Protein AF-0000000080868090 (afdb_homodimer)

Nearest PDB structures (foldseek):
  7szp-assembly1_B  TM=7.993E-01  e=6.513E-24  Klebsiella pneumoniae
  3p1t-assembly1_A  TM=8.875E-01  e=2.724E-22  Burkholderia pseudomallei
  3hdo-assembly1_B  TM=7.930E-01  e=1.456E-23  Geobacter metallireducens GS-15
  8y54-assembly1_B  TM=8.090E-01  e=2.506E-17  Lactobacillus delbrueckii subsp. lactis DSM 20072
  3b1c-assembly2_D  TM=6.853E-01  e=2.977E-17  Streptococcus anginosus

Foldseek 3Di:
DADWDPVLPDDADADPDQDQVVVCVVVVHHDPDDDDPPWPPVPPCPVVCVVPNDVLVVQVIGQARLQLQLLLVLCCVVQVADSLQKGKFQAQLQVLLLLCNTRPAAAFEEEEAFLWPCSNVVSCVVRNYHYDHDYWDDDQQDTHRDLVRQLVCCVVRVHQEYEDEACTPPAQDHDDLVSVVVSVVSHDLNYAYEYEDQFLVLAPPSNDPSVRDADPRYKYKYGCVFLLVPVVQRMIMIGHDSVSVVSSNNVDPSRRHGSSSSVVSSVSSVCCVVSVVSSVLLVVLQVVLQVVLVVLVWRWHDHSGQKIKTQAPDLVLLVVLQVVLVVVVHHWDARPRPSRSRMTMGGSDPQSVPPPSSVSVSVSSNVD/DADWDPVLPDDADADPDQDQVVVCVVVVHHDPDDDDPPWPPVPPCPVVCVVPNDVLVVQVTGQARLQLQLLLVLCCVVQVADSLQKGKFQAQLQVLLLLCNTFPAAAFEEEEAFLWPCSNVVSCVVRNHHYDHDYFDDDQQDTHRDLVRQQVCCVVRVHQEYEDEACTPPAQDHDDLVSVVVSVVSHDPNHAYEYEDQFLVLAPPSNDPSVRDADPRYKYKYGCVFLLVPVVQRMIMIGHDSVSVVSSNNVDPSRRHGSSSSVVSSVSSVCCVVSVVSSVLLVVLQVVLQVVLVVLVWRWHDHSGQKIKTQAPDLVLLVVLQVVLVVVVHHWDARPRPSRSRMTMGGSDPQSVPPPSSVSVSVSSNVD

Structure (mmCIF, N/CA/C/O backbone):
data_AF-0000000080868090-model_v1
#
loop_
_entity.id
_entity.type
_entity.pdbx_description
1 polymer 'Aminotransferase class I/II-fold pyridoxal phosphate-dependent enzyme'
#
loop_
_atom_site.group_PDB
_atom_site.id
_atom_site.type_symbol
_atom_site.label_atom_id
_atom_site.label_alt_id
_atom_site.label_comp_id
_atom_site.label_asym_id
_atom_site.label_entity_id
_atom_site.label_seq_id
_atom_site.pdbx_PDB_ins_code
_atom_site.Cartn_x
_atom_site.Cartn_y
_atom_site.Cartn_z
_atom_site.occupancy
_atom_site.B_iso_or_equiv
_atom_site.auth_seq_id
_atom_site.auth_comp_id
_atom_site.auth_asym_id
_atom_site.auth_atom_id
_atom_site.pdbx_PDB_model_num
ATOM 1 N N . MET A 1 1 ? -14.234 -3.064 26.297 1 61.94 1 MET A N 1
ATOM 2 C CA . MET A 1 1 ? -13.258 -3.568 25.344 1 61.94 1 MET A CA 1
ATOM 3 C C . MET A 1 1 ? -13.719 -3.32 23.906 1 61.94 1 MET A C 1
ATOM 5 O O . MET A 1 1 ? -14.914 -3.371 23.625 1 61.94 1 MET A O 1
ATOM 9 N N . PRO A 1 2 ? -12.711 -2.727 23.047 1 68.94 2 PRO A N 1
ATOM 10 C CA . PRO A 1 2 ? -13.148 -2.461 21.688 1 68.94 2 PRO A CA 1
ATOM 11 C C . PRO A 1 2 ? -13.789 -3.68 21.016 1 68.94 2 PRO A C 1
ATOM 13 O O . PRO A 1 2 ? -13.398 -4.816 21.297 1 68.94 2 PRO A O 1
ATOM 16 N N . ARG A 1 3 ? -14.906 -3.443 20.484 1 84.69 3 ARG A N 1
ATOM 17 C CA . ARG A 1 3 ? -15.578 -4.488 19.719 1 84.69 3 ARG A CA 1
ATOM 18 C C . ARG A 1 3 ? -15.055 -4.543 18.297 1 84.69 3 ARG A C 1
ATOM 20 O O . ARG A 1 3 ? -14.867 -3.506 17.656 1 84.69 3 ARG A O 1
ATOM 27 N N . PHE A 1 4 ? -14.422 -5.523 17.812 1 94.44 4 PHE A N 1
ATOM 28 C CA . PHE A 1 4 ? -14.031 -5.785 16.422 1 94.44 4 PHE A CA 1
ATOM 29 C C . PHE A 1 4 ? -15.195 -6.379 15.633 1 94.44 4 PHE A C 1
ATOM 31 O O . PHE A 1 4 ? -16.125 -6.941 16.219 1 94.44 4 PHE A O 1
ATOM 38 N N . PRO A 1 5 ? -15.258 -6.172 14.273 1 92.62 5 PRO A N 1
ATOM 39 C CA . PRO A 1 5 ? -16.234 -6.887 13.461 1 92.62 5 PRO A CA 1
ATOM 40 C C . PRO A 1 5 ? -16.25 -8.391 13.734 1 92.62 5 PRO A C 1
ATOM 42 O O . PRO A 1 5 ? -15.195 -8.992 13.945 1 92.62 5 PRO A O 1
ATOM 45 N N . ASP A 1 6 ? -17.422 -8.984 13.586 1 90.19 6 ASP A N 1
ATOM 46 C CA . ASP A 1 6 ? -17.609 -10.383 13.945 1 90.19 6 ASP A CA 1
ATOM 47 C C . ASP A 1 6 ? -16.766 -11.297 13.07 1 90.19 6 ASP A C 1
ATOM 49 O O . ASP A 1 6 ? -16.219 -12.297 13.555 1 90.19 6 ASP A O 1
ATOM 53 N N . HIS A 1 7 ? -16.641 -10.953 11.805 1 90.19 7 HIS A N 1
ATOM 54 C CA . HIS A 1 7 ? -15.961 -11.844 10.875 1 90.19 7 HIS A CA 1
ATOM 55 C C . HIS A 1 7 ? -14.461 -11.898 11.156 1 90.19 7 HIS A C 1
ATOM 57 O O . HIS A 1 7 ? -13.758 -12.766 10.633 1 90.19 7 HIS A O 1
ATOM 63 N N . LEU A 1 8 ? -14 -11.031 12.008 1 93.75 8 LEU A N 1
ATOM 64 C CA . LEU A 1 8 ? -12.578 -11.023 12.344 1 93.75 8 LEU A CA 1
ATOM 65 C C . LEU A 1 8 ? -12.32 -11.75 13.656 1 93.75 8 LEU A C 1
ATOM 67 O O . LEU A 1 8 ? -11.172 -11.961 14.047 1 93.75 8 LEU A O 1
ATOM 71 N N . THR A 1 9 ? -13.609 -12.047 14.188 1 88.25 9 THR A N 1
ATOM 72 C CA . THR A 1 9 ? -13.492 -12.68 15.492 1 88.25 9 THR A CA 1
ATOM 73 C C . THR A 1 9 ? -13.359 -14.195 15.344 1 88.25 9 THR A C 1
ATOM 75 O O . THR A 1 9 ? -13.945 -14.789 14.438 1 88.25 9 THR A O 1
ATOM 78 N N . GLY A 1 10 ? -12.18 -14.867 15.414 1 83.81 10 GLY A N 1
ATOM 79 C CA . GLY A 1 10 ? -11.898 -16.281 15.266 1 83.81 10 GLY A CA 1
ATOM 80 C C . GLY A 1 10 ? -10.477 -16.562 14.828 1 83.81 10 GLY A C 1
ATOM 81 O O . GLY A 1 10 ? -9.602 -15.711 14.938 1 83.81 10 GLY A O 1
ATOM 82 N N . ASP A 1 11 ? -10.297 -17.703 14.281 1 82.88 11 ASP A N 1
ATOM 83 C CA . ASP A 1 11 ? -8.938 -18.172 14 1 82.88 11 ASP A CA 1
ATOM 84 C C . ASP A 1 11 ? -8.383 -17.5 12.742 1 82.88 11 ASP A C 1
ATOM 86 O O . ASP A 1 11 ? -7.168 -17.344 12.602 1 82.88 11 ASP A O 1
ATOM 90 N N . GLY A 1 12 ? -9.172 -17.125 11.867 1 82.19 12 GLY A N 1
ATOM 91 C CA . GLY A 1 12 ? -8.734 -16.469 10.648 1 82.19 12 GLY A CA 1
ATOM 92 C C . GLY A 1 12 ? -9.43 -15.148 10.398 1 82.19 12 GLY A C 1
ATOM 93 O O . GLY A 1 12 ? -10.18 -14.672 11.258 1 82.19 12 GLY A O 1
ATOM 94 N N . PRO A 1 13 ? -9.047 -14.617 9.305 1 90.19 13 PRO A N 1
ATOM 95 C CA . PRO A 1 13 ? -8.094 -15.109 8.312 1 90.19 13 PRO A CA 1
ATOM 96 C C . PRO A 1 13 ? -6.641 -14.914 8.742 1 90.19 13 PRO A C 1
ATOM 98 O O . PRO A 1 13 ? -6.348 -14.055 9.57 1 90.19 13 PRO A O 1
ATOM 101 N N . THR A 1 14 ? -5.762 -15.711 8.258 1 87.69 14 THR A N 1
ATOM 102 C CA . THR A 1 14 ? -4.332 -15.648 8.531 1 87.69 14 THR A CA 1
ATOM 103 C C . THR A 1 14 ? -3.545 -15.344 7.262 1 87.69 14 THR A C 1
ATOM 105 O O . THR A 1 14 ? -3.896 -15.82 6.18 1 87.69 14 THR A O 1
ATOM 108 N N . ASN A 1 15 ? -2.508 -14.609 7.445 1 85.69 15 ASN A N 1
ATOM 109 C CA . ASN A 1 15 ? -1.594 -14.352 6.336 1 85.69 15 ASN A CA 1
ATOM 110 C C . ASN A 1 15 ? -1.067 -15.656 5.734 1 85.69 15 ASN A C 1
ATOM 112 O O . ASN A 1 15 ? -0.355 -16.406 6.402 1 85.69 15 ASN A O 1
ATOM 116 N N . PRO A 1 16 ? -1.326 -15.867 4.469 1 85.19 16 PRO A N 1
ATOM 117 C CA . PRO A 1 16 ? -0.907 -17.141 3.867 1 85.19 16 PRO A CA 1
ATOM 118 C C . PRO A 1 16 ? 0.575 -17.156 3.5 1 85.19 16 PRO A C 1
ATOM 120 O O . PRO A 1 16 ? 1.132 -18.219 3.217 1 85.19 16 PRO A O 1
ATOM 123 N N . PHE A 1 17 ? 1.221 -15.953 3.459 1 83.38 17 PHE A N 1
ATOM 124 C CA . PHE A 1 17 ? 2.625 -15.844 3.08 1 83.38 17 PHE A CA 1
ATOM 125 C C . PHE A 1 17 ? 3.391 -14.984 4.082 1 83.38 17 PHE A C 1
ATOM 127 O O . PHE A 1 17 ? 3.703 -13.828 3.803 1 83.38 17 PHE A O 1
ATOM 134 N N . PRO A 1 18 ? 3.744 -15.531 5.156 1 79.5 18 PRO A N 1
ATOM 135 C CA . PRO A 1 18 ? 4.504 -14.727 6.113 1 79.5 18 PRO A CA 1
ATOM 136 C C . PRO A 1 18 ? 5.867 -14.297 5.574 1 79.5 18 PRO A C 1
ATOM 138 O O . PRO A 1 18 ? 6.434 -13.305 6.039 1 79.5 18 PRO A O 1
ATOM 141 N N . GLY A 1 19 ? 6.363 -15.086 4.641 1 84.5 19 GLY A N 1
ATOM 142 C CA . GLY A 1 19 ? 7.59 -14.688 3.971 1 84.5 19 GLY A CA 1
ATOM 143 C C . GLY A 1 19 ? 8.82 -15.406 4.492 1 84.5 19 GLY A C 1
ATOM 144 O O . GLY A 1 19 ? 8.789 -15.984 5.586 1 84.5 19 GLY A O 1
ATOM 145 N N . ILE A 1 20 ? 9.875 -15.336 3.756 1 88.69 20 ILE A N 1
ATOM 146 C CA . ILE A 1 20 ? 11.094 -16.094 3.992 1 88.69 20 ILE A CA 1
ATOM 147 C C . ILE A 1 20 ? 11.789 -15.586 5.254 1 88.69 20 ILE A C 1
ATOM 149 O O . ILE A 1 20 ? 12.359 -16.375 6.016 1 88.69 20 ILE A O 1
ATOM 153 N N . ARG A 1 21 ? 11.711 -14.289 5.426 1 89.75 21 ARG A N 1
ATOM 154 C CA . ARG A 1 21 ? 12.383 -13.727 6.594 1 89.75 21 ARG A CA 1
ATOM 155 C C . ARG A 1 21 ? 11.742 -14.227 7.887 1 89.75 21 ARG A C 1
ATOM 157 O O . ARG A 1 21 ? 12.445 -14.516 8.859 1 89.75 21 ARG A O 1
ATOM 164 N N . VAL A 1 22 ? 10.492 -14.297 7.887 1 90.31 22 VAL A N 1
ATOM 165 C CA . VAL A 1 22 ? 9.773 -14.812 9.047 1 90.31 22 VAL A CA 1
ATOM 166 C C . VAL A 1 22 ? 10.117 -16.281 9.258 1 90.31 22 VAL A C 1
ATOM 168 O O . VAL A 1 22 ? 10.344 -16.719 10.391 1 90.31 22 VAL A O 1
ATOM 171 N N . LEU A 1 23 ? 10.188 -17.031 8.195 1 91.56 23 LEU A N 1
ATOM 172 C CA . LEU A 1 23 ? 10.531 -18.453 8.266 1 91.56 23 LEU A CA 1
ATOM 173 C C . LEU A 1 23 ? 11.953 -18.641 8.781 1 91.56 23 LEU A C 1
ATOM 175 O O . LEU A 1 23 ? 12.203 -19.5 9.633 1 91.56 23 LEU A O 1
ATOM 179 N N . GLU A 1 24 ? 12.852 -17.828 8.312 1 94.75 24 GLU A N 1
ATOM 180 C CA . GLU A 1 24 ? 14.242 -17.906 8.758 1 94.75 24 GLU A CA 1
ATOM 181 C C . GLU A 1 24 ? 14.352 -17.625 10.258 1 94.75 24 GLU A C 1
ATOM 183 O O . GLU A 1 24 ? 15.109 -18.297 10.961 1 94.75 24 GLU A O 1
ATOM 188 N N . ARG A 1 25 ? 13.617 -16.656 10.711 1 93 25 ARG A N 1
ATOM 189 C CA . ARG A 1 25 ? 13.617 -16.359 12.141 1 93 25 ARG A CA 1
ATOM 190 C C . ARG A 1 25 ? 13.086 -17.547 12.945 1 93 25 ARG A C 1
ATOM 192 O O . ARG A 1 25 ? 13.648 -17.891 13.984 1 93 25 ARG A O 1
ATOM 199 N N . ARG A 1 26 ? 12.047 -18.141 12.484 1 91.94 26 ARG A N 1
ATOM 200 C CA . ARG A 1 26 ? 11.445 -19.281 13.164 1 91.94 26 ARG A CA 1
ATOM 201 C C . ARG A 1 26 ? 12.422 -20.453 13.203 1 91.94 26 ARG A C 1
ATOM 203 O O . ARG A 1 26 ? 12.508 -21.156 14.211 1 91.94 26 ARG A O 1
ATOM 210 N N . LEU A 1 27 ? 13.195 -20.625 12.156 1 94.25 27 LEU A N 1
ATOM 211 C CA . LEU A 1 27 ? 14.125 -21.734 12.047 1 94.25 27 LEU A CA 1
ATOM 212 C C . LEU A 1 27 ? 15.453 -21.422 12.734 1 94.25 27 LEU A C 1
ATOM 214 O O . LEU A 1 27 ? 16.219 -22.328 13.047 1 94.25 27 LEU A O 1
ATOM 218 N N . GLY A 1 28 ? 15.68 -20.125 12.914 1 94.31 28 GLY A N 1
ATOM 219 C CA . GLY A 1 28 ? 16.922 -19.703 13.531 1 94.31 28 GLY A CA 1
ATOM 220 C C . GLY A 1 28 ? 18.109 -19.797 12.602 1 94.31 28 GLY A C 1
ATOM 221 O O . GLY A 1 28 ? 19.25 -19.953 13.055 1 94.31 28 GLY A O 1
ATOM 222 N N . ARG A 1 29 ? 17.766 -19.844 11.258 1 94.62 29 ARG A N 1
ATOM 223 C CA . ARG A 1 29 ? 18.844 -19.922 10.273 1 94.62 29 ARG A CA 1
ATOM 224 C C . ARG A 1 29 ? 18.406 -19.375 8.922 1 94.62 29 ARG A C 1
ATOM 226 O O . ARG A 1 29 ? 17.203 -19.344 8.625 1 94.62 29 ARG A O 1
ATOM 233 N N . GLU A 1 30 ? 19.375 -19.016 8.164 1 93.69 30 GLU A N 1
ATOM 234 C CA . GLU A 1 30 ? 19.109 -18.547 6.801 1 93.69 30 GLU A CA 1
ATOM 235 C C . GLU A 1 30 ? 18.75 -19.719 5.883 1 93.69 30 GLU A C 1
ATOM 237 O O . GLU A 1 30 ? 19.125 -20.859 6.152 1 93.69 30 GLU A O 1
ATOM 242 N N . ILE A 1 31 ? 18.031 -19.438 4.898 1 94.75 31 ILE A N 1
ATOM 243 C CA . ILE A 1 31 ? 17.703 -20.375 3.842 1 94.75 31 ILE A CA 1
ATOM 244 C C . ILE A 1 31 ? 18.422 -19.984 2.553 1 94.75 31 ILE A C 1
ATOM 246 O O . ILE A 1 31 ? 17.969 -19.094 1.828 1 94.75 31 ILE A O 1
ATOM 250 N N . PRO A 1 32 ? 19.453 -20.609 2.264 1 95 32 PRO A N 1
ATOM 251 C CA . PRO A 1 32 ? 20.328 -20.156 1.179 1 95 32 PRO A CA 1
ATOM 252 C C . PRO A 1 32 ? 19.719 -20.375 -0.203 1 95 32 PRO A C 1
ATOM 254 O O . PRO A 1 32 ? 20.031 -19.656 -1.146 1 95 32 PRO A O 1
ATOM 257 N N . HIS A 1 33 ? 18.906 -21.453 -0.376 1 96.5 33 HIS A N 1
ATOM 258 C CA . HIS A 1 33 ? 18.359 -21.781 -1.684 1 96.5 33 HIS A CA 1
ATOM 259 C C . HIS A 1 33 ? 16.844 -21.547 -1.717 1 96.5 33 HIS A C 1
ATOM 261 O O . HIS A 1 33 ? 16.078 -22.328 -1.176 1 96.5 33 HIS A O 1
ATOM 267 N N . ARG A 1 34 ? 16.453 -20.469 -2.4 1 94.94 34 ARG A N 1
ATOM 268 C CA . ARG A 1 34 ? 15.07 -20.016 -2.512 1 94.94 34 ARG A CA 1
ATOM 269 C C . ARG A 1 34 ? 14.438 -20.516 -3.801 1 94.94 34 ARG A C 1
ATOM 271 O O . ARG A 1 34 ? 14.492 -19.844 -4.832 1 94.94 34 ARG A O 1
ATOM 278 N N . LEU A 1 35 ? 13.711 -21.531 -3.717 1 97.25 35 LEU A N 1
ATOM 279 C CA . LEU A 1 35 ? 13.211 -22.219 -4.91 1 97.25 35 LEU A CA 1
ATOM 280 C C . LEU A 1 35 ? 11.695 -22.312 -4.891 1 97.25 35 LEU A C 1
ATOM 282 O O . LEU A 1 35 ? 11.109 -23.141 -5.598 1 97.25 35 LEU A O 1
ATOM 286 N N . GLY A 1 36 ? 11.062 -21.469 -4.016 1 95.5 36 GLY A N 1
ATOM 287 C CA . GLY A 1 36 ? 9.641 -21.719 -3.838 1 95.5 36 GLY A CA 1
ATOM 288 C C . GLY A 1 36 ? 8.789 -20.484 -3.955 1 95.5 36 GLY A C 1
ATOM 289 O O . GLY A 1 36 ? 7.559 -20.562 -3.967 1 95.5 36 GLY A O 1
ATOM 290 N N . SER A 1 37 ? 9.312 -19.219 -4.098 1 93.12 37 SER A N 1
ATOM 291 C CA . SER A 1 37 ? 8.539 -17.984 -4.004 1 93.12 37 SER A CA 1
ATOM 292 C C . SER A 1 37 ? 8.273 -17.391 -5.387 1 93.12 37 SER A C 1
ATOM 294 O O . SER A 1 37 ? 7.695 -16.312 -5.504 1 93.12 37 SER A O 1
ATOM 296 N N . ASN A 1 38 ? 8.711 -18.031 -6.414 1 96.44 38 ASN A N 1
ATOM 297 C CA . ASN A 1 38 ? 8.445 -17.656 -7.801 1 96.44 38 ASN A CA 1
ATOM 298 C C . ASN A 1 38 ? 8.969 -16.25 -8.109 1 96.44 38 ASN A C 1
ATOM 300 O O . ASN A 1 38 ? 8.359 -15.516 -8.883 1 96.44 38 ASN A O 1
ATOM 304 N N . GLU A 1 39 ? 10.047 -15.805 -7.465 1 96.19 39 GLU A N 1
ATOM 305 C CA . GLU A 1 39 ? 10.695 -14.531 -7.738 1 96.19 39 GLU A CA 1
ATOM 306 C C . GLU A 1 39 ? 11.625 -14.633 -8.945 1 96.19 39 GLU A C 1
ATOM 308 O O . GLU A 1 39 ? 12.156 -15.711 -9.234 1 96.19 39 GLU A O 1
ATOM 313 N N . GLY A 1 40 ? 11.742 -13.508 -9.672 1 95.69 40 GLY A N 1
ATOM 314 C CA . GLY A 1 40 ? 12.68 -13.453 -10.789 1 95.69 40 GLY A CA 1
ATOM 315 C C . GLY A 1 40 ? 14.109 -13.219 -10.352 1 95.69 40 GLY A C 1
ATOM 316 O O . GLY A 1 40 ? 14.742 -12.242 -10.758 1 95.69 40 GLY A O 1
ATOM 317 N N . LEU A 1 41 ? 14.672 -14.156 -9.656 1 95.06 41 LEU A N 1
ATOM 318 C CA . LEU A 1 41 ? 15.969 -13.992 -9.008 1 95.06 41 LEU A CA 1
ATOM 319 C C . LEU A 1 41 ? 17.078 -13.883 -10.039 1 95.06 41 LEU A C 1
ATOM 321 O O . LEU A 1 41 ? 18.156 -13.359 -9.75 1 95.06 41 LEU A O 1
ATOM 325 N N . ASP A 1 42 ? 16.797 -14.336 -11.25 1 96.75 42 ASP A N 1
ATOM 326 C CA . ASP A 1 42 ? 17.812 -14.375 -12.289 1 96.75 42 ASP A CA 1
ATOM 327 C C . ASP A 1 42 ? 17.625 -13.227 -13.281 1 96.75 42 ASP A C 1
ATOM 329 O O . ASP A 1 42 ? 18.281 -13.195 -14.328 1 96.75 42 ASP A O 1
ATOM 333 N N . MET A 1 43 ? 16.656 -12.359 -13.062 1 96.94 43 MET A N 1
ATOM 334 C CA . MET A 1 43 ? 16.531 -11.156 -13.883 1 96.94 43 MET A CA 1
ATOM 335 C C . MET A 1 43 ? 17.812 -10.336 -13.844 1 96.94 43 MET A C 1
ATOM 337 O O . MET A 1 43 ? 18.344 -10.055 -12.773 1 96.94 43 MET A O 1
ATOM 341 N N . PRO A 1 44 ? 18.344 -9.914 -15.016 1 95.75 44 PRO A N 1
ATOM 342 C CA . PRO A 1 44 ? 19.656 -9.273 -15.023 1 95.75 44 PRO A CA 1
ATOM 343 C C . PRO A 1 44 ? 19.641 -7.887 -14.391 1 95.75 44 PRO A C 1
ATOM 345 O O . PRO A 1 44 ? 20.609 -7.504 -13.719 1 95.75 44 PRO A O 1
ATOM 348 N N . HIS A 1 45 ? 18.703 -7.074 -14.578 1 97.31 45 HIS A N 1
ATOM 349 C CA . HIS A 1 45 ? 18.531 -5.695 -14.148 1 97.31 45 HIS A CA 1
ATOM 350 C C . HIS A 1 45 ? 19.766 -4.863 -14.43 1 97.31 45 HIS A C 1
ATOM 352 O O . HIS A 1 45 ? 20.25 -4.133 -13.555 1 97.31 45 HIS A O 1
ATOM 358 N N . ARG A 1 46 ? 20.375 -5.059 -15.664 1 97.94 46 ARG A N 1
ATOM 359 C CA . ARG A 1 46 ? 21.516 -4.258 -16.062 1 97.94 46 ARG A CA 1
ATOM 360 C C . ARG A 1 46 ? 21.172 -2.775 -16.109 1 97.94 46 ARG A C 1
ATOM 362 O O . ARG A 1 46 ? 21.906 -1.936 -15.602 1 97.94 46 ARG A O 1
ATOM 369 N N . ALA A 1 47 ? 19.984 -2.434 -16.703 1 97.88 47 ALA A N 1
ATOM 370 C CA . ALA A 1 47 ? 19.547 -1.044 -16.828 1 97.88 47 ALA A CA 1
ATOM 371 C C . ALA A 1 47 ? 19.281 -0.43 -15.453 1 97.88 47 ALA A C 1
ATOM 373 O O . ALA A 1 47 ? 19.625 0.73 -15.211 1 97.88 47 ALA A O 1
ATOM 374 N N . LEU A 1 48 ? 18.688 -1.191 -14.578 1 97.19 48 LEU A N 1
ATOM 375 C CA . LEU A 1 48 ? 18.391 -0.708 -13.234 1 97.19 48 LEU A CA 1
ATOM 376 C C . LEU A 1 48 ? 19.672 -0.444 -12.461 1 97.19 48 LEU A C 1
ATOM 378 O O . LEU A 1 48 ? 19.797 0.56 -11.758 1 97.19 48 LEU A O 1
ATOM 382 N N . ARG A 1 49 ? 20.656 -1.376 -12.586 1 97.75 49 ARG A N 1
ATOM 383 C CA . ARG A 1 49 ? 21.953 -1.229 -11.93 1 97.75 49 ARG A CA 1
ATOM 384 C C . ARG A 1 49 ? 22.688 -0.007 -12.453 1 97.75 49 ARG A C 1
ATOM 386 O O . ARG A 1 49 ? 23.312 0.728 -11.68 1 97.75 49 ARG A O 1
ATOM 393 N N . GLU A 1 50 ? 22.641 0.141 -13.727 1 97.94 50 GLU A N 1
ATOM 394 C CA . GLU A 1 50 ? 23.312 1.287 -14.336 1 97.94 50 GLU A CA 1
ATOM 395 C C . GLU A 1 50 ? 22.734 2.602 -13.836 1 97.94 50 GLU A C 1
ATOM 397 O O . GLU A 1 50 ? 23.469 3.555 -13.57 1 97.94 50 GLU A O 1
ATOM 402 N N . HIS A 1 51 ? 21.453 2.627 -13.672 1 97.25 51 HIS A N 1
ATOM 403 C CA . HIS A 1 51 ? 20.766 3.865 -13.32 1 97.25 51 HIS A CA 1
ATOM 404 C C . HIS A 1 51 ? 20.844 4.133 -11.82 1 97.25 51 HIS A C 1
ATOM 406 O O . HIS A 1 51 ? 21.094 5.27 -11.406 1 97.25 51 HIS A O 1
ATOM 412 N N . PHE A 1 52 ? 20.641 3.092 -10.883 1 97.25 52 PHE A N 1
ATOM 413 C CA . PHE A 1 52 ? 20.438 3.328 -9.453 1 97.25 52 PHE A CA 1
ATOM 414 C C . PHE A 1 52 ? 21.578 2.752 -8.633 1 97.25 52 PHE A C 1
ATOM 416 O O . PHE A 1 52 ? 21.734 3.09 -7.461 1 97.25 52 PHE A O 1
ATOM 423 N N . GLY A 1 53 ? 22.344 1.857 -9.195 1 96.94 53 GLY A N 1
ATOM 424 C CA . GLY A 1 53 ? 23.438 1.233 -8.469 1 96.94 53 GLY A CA 1
ATOM 425 C C . GLY A 1 53 ? 23.062 -0.101 -7.855 1 96.94 53 GLY A C 1
ATOM 426 O O . GLY A 1 53 ? 21.891 -0.418 -7.719 1 96.94 53 GLY A O 1
ATOM 427 N N . ASP A 1 54 ? 24.094 -0.888 -7.457 1 96.88 54 ASP A N 1
ATOM 428 C CA . ASP A 1 54 ? 23.922 -2.254 -6.969 1 96.88 54 ASP A CA 1
ATOM 429 C C . ASP A 1 54 ? 23.234 -2.273 -5.609 1 96.88 54 ASP A C 1
ATOM 431 O O . ASP A 1 54 ? 22.438 -3.178 -5.324 1 96.88 54 ASP A O 1
ATOM 435 N N . ALA A 1 55 ? 23.531 -1.321 -4.816 1 96.56 55 ALA A N 1
ATOM 436 C CA . ALA A 1 55 ? 22.984 -1.299 -3.461 1 96.56 55 ALA A CA 1
ATOM 437 C C . ALA A 1 55 ? 21.453 -1.232 -3.482 1 96.56 55 ALA A C 1
ATOM 439 O O . ALA A 1 55 ? 20.797 -1.858 -2.656 1 96.56 55 ALA A O 1
ATOM 440 N N . MET A 1 56 ? 21 -0.465 -4.41 1 96.25 56 MET A N 1
ATOM 441 C CA . MET A 1 56 ? 19.547 -0.35 -4.551 1 96.25 56 MET A CA 1
ATOM 442 C C . MET A 1 56 ? 18.969 -1.611 -5.172 1 96.25 56 MET A C 1
ATOM 444 O O . MET A 1 56 ? 17.953 -2.135 -4.691 1 96.25 56 MET A O 1
ATOM 448 N N . VAL A 1 57 ? 19.562 -2.156 -6.18 1 96.44 57 VAL A N 1
ATOM 449 C CA . VAL A 1 57 ? 19.016 -3.223 -7.012 1 96.44 57 VAL A CA 1
ATOM 450 C C . VAL A 1 57 ? 18.938 -4.52 -6.207 1 96.44 57 VAL A C 1
ATOM 452 O O . VAL A 1 57 ? 18.062 -5.352 -6.445 1 96.44 57 VAL A O 1
ATOM 455 N N . GLU A 1 58 ? 19.781 -4.617 -5.219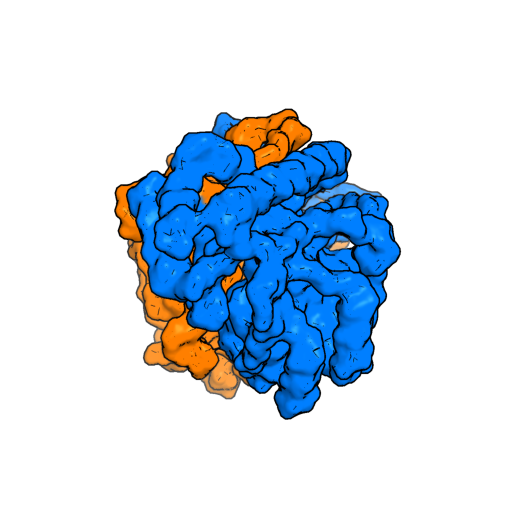 1 95.38 58 GLU A N 1
ATOM 456 C CA . GLU A 1 58 ? 19.766 -5.805 -4.371 1 95.38 58 GLU A CA 1
ATOM 457 C C . GLU A 1 58 ? 18.391 -5.984 -3.711 1 95.38 58 GLU A C 1
ATOM 459 O O . GLU A 1 58 ? 18 -7.105 -3.373 1 95.38 58 GLU A O 1
ATOM 464 N N . HIS A 1 59 ? 17.641 -4.969 -3.617 1 95.25 59 HIS A N 1
ATOM 465 C CA . HIS A 1 59 ? 16.375 -5 -2.908 1 95.25 59 HIS A CA 1
ATOM 466 C C . HIS A 1 59 ? 15.195 -5.121 -3.881 1 95.25 59 HIS A C 1
ATOM 468 O O . HIS A 1 59 ? 14.039 -5.121 -3.465 1 95.25 59 HIS A O 1
ATOM 474 N N . ALA A 1 60 ? 15.469 -5.258 -5.172 1 95.81 60 ALA A N 1
ATOM 475 C CA . ALA A 1 60 ? 14.406 -5.25 -6.18 1 95.81 60 ALA A CA 1
ATOM 476 C C . ALA A 1 60 ? 13.805 -6.641 -6.344 1 95.81 60 ALA A C 1
ATOM 478 O O . ALA A 1 60 ? 12.633 -6.777 -6.719 1 95.81 60 ALA A O 1
ATOM 479 N N . TYR A 1 61 ? 14.516 -7.695 -5.977 1 95 61 TYR A N 1
ATOM 480 C CA . TYR A 1 61 ? 14.211 -9.039 -6.453 1 95 61 TYR A CA 1
ATOM 481 C C . TYR A 1 61 ? 13.203 -9.727 -5.539 1 95 61 TYR A C 1
ATOM 483 O O . TYR A 1 61 ? 12.242 -10.336 -6.012 1 95 61 TYR A O 1
ATOM 491 N N . CYS A 1 62 ? 13.414 -9.609 -4.207 1 92.69 62 CYS A N 1
ATOM 492 C CA . CYS A 1 62 ? 12.734 -10.508 -3.283 1 92.69 62 CYS A CA 1
ATOM 493 C C . CYS A 1 62 ? 11.672 -9.766 -2.484 1 92.69 62 CYS A C 1
ATOM 495 O O . CYS A 1 62 ? 11.828 -8.586 -2.174 1 92.69 62 CYS A O 1
ATOM 497 N N . TYR A 1 63 ? 10.625 -10.547 -2.193 1 90.62 63 TYR A N 1
ATOM 498 C CA . TYR A 1 63 ? 9.648 -10.008 -1.253 1 90.62 63 TYR A CA 1
ATOM 499 C C . TYR A 1 63 ? 10.305 -9.672 0.08 1 90.62 63 TYR A C 1
ATOM 501 O O . TYR A 1 63 ? 11.234 -10.352 0.515 1 90.62 63 TYR A O 1
ATOM 509 N N . GLY A 1 64 ? 9.898 -8.625 0.668 1 88.12 64 GLY A N 1
ATOM 510 C CA . GLY A 1 64 ? 10.508 -8.141 1.896 1 88.12 64 GLY A CA 1
ATOM 511 C C . GLY A 1 64 ? 9.977 -8.828 3.139 1 88.12 64 GLY A C 1
ATOM 512 O O . GLY A 1 64 ? 9.211 -9.781 3.045 1 88.12 64 GLY A O 1
ATOM 513 N N . ASP A 1 65 ? 10.484 -8.391 4.281 1 92.56 65 ASP A N 1
ATOM 514 C CA . ASP A 1 65 ? 10 -8.844 5.582 1 92.56 65 ASP A CA 1
ATOM 515 C C . ASP A 1 65 ? 8.586 -8.328 5.852 1 92.56 65 ASP A C 1
ATOM 517 O O . ASP A 1 65 ? 8.398 -7.145 6.148 1 92.56 65 ASP A O 1
ATOM 521 N N . SER A 1 66 ? 7.613 -9.227 5.785 1 90.88 66 SER A N 1
ATOM 522 C CA . SER A 1 66 ? 6.215 -8.844 5.949 1 90.88 66 SER A CA 1
ATOM 523 C C . SER A 1 66 ? 5.961 -8.266 7.336 1 90.88 66 SER A C 1
ATOM 525 O O . SER A 1 66 ? 4.945 -7.598 7.559 1 90.88 66 SER A O 1
ATOM 527 N N . GLU A 1 67 ? 6.871 -8.484 8.266 1 93.5 67 GLU A N 1
ATOM 528 C CA . GLU A 1 67 ? 6.703 -7.98 9.625 1 93.5 67 GLU A CA 1
ATOM 529 C C . GLU A 1 67 ? 7.543 -6.73 9.852 1 93.5 67 GLU A C 1
ATOM 531 O O . GLU A 1 67 ? 7.461 -6.105 10.914 1 93.5 67 GLU A O 1
ATOM 536 N N . ALA A 1 68 ? 8.352 -6.395 8.891 1 96.81 68 ALA A N 1
ATOM 537 C CA . ALA A 1 68 ? 9.195 -5.207 8.977 1 96.81 68 ALA A CA 1
ATOM 538 C C . ALA A 1 68 ? 9.945 -5.156 10.305 1 96.81 68 ALA A C 1
ATOM 540 O O . ALA A 1 68 ? 10 -4.109 10.953 1 96.81 68 ALA A O 1
ATOM 541 N N . LEU A 1 69 ? 10.492 -6.258 10.734 1 97.19 69 LEU A N 1
ATOM 542 C CA . LEU A 1 69 ? 11.109 -6.383 12.047 1 97.19 69 LEU A CA 1
ATOM 543 C C . LEU A 1 69 ? 12.242 -5.375 12.211 1 97.19 69 LEU A C 1
ATOM 545 O O . LEU A 1 69 ? 12.391 -4.766 13.273 1 97.19 69 LEU A O 1
ATOM 549 N N . GLY A 1 70 ? 13.117 -5.23 11.188 1 97.81 70 GLY A N 1
ATOM 550 C CA . GLY A 1 70 ? 14.219 -4.285 11.266 1 97.81 70 GLY A CA 1
ATOM 551 C C . GLY A 1 70 ? 13.773 -2.877 11.602 1 97.81 70 GLY A C 1
ATOM 552 O O . GLY A 1 70 ? 14.383 -2.215 12.453 1 97.81 70 GLY A O 1
ATOM 553 N N . VAL A 1 71 ? 12.742 -2.408 10.953 1 98.62 71 VAL A N 1
ATOM 554 C CA . VAL A 1 71 ? 12.211 -1.071 11.203 1 98.62 71 VAL A CA 1
ATOM 555 C C . VAL A 1 71 ? 11.578 -1.015 12.586 1 98.62 71 VAL A C 1
ATOM 557 O O . VAL A 1 71 ? 11.82 -0.076 13.352 1 98.62 71 VAL A O 1
ATOM 560 N N . ARG A 1 72 ? 10.766 -2.027 12.953 1 98.62 72 ARG A N 1
ATOM 561 C CA . ARG A 1 72 ? 10.102 -2.068 14.25 1 98.62 72 ARG A CA 1
ATOM 562 C C . ARG A 1 72 ? 11.109 -2.031 15.391 1 98.62 72 ARG A C 1
ATOM 564 O O . ARG A 1 72 ? 10.906 -1.329 16.375 1 98.62 72 ARG A O 1
ATOM 571 N N . GLN A 1 73 ? 12.188 -2.773 15.234 1 98.62 73 GLN A N 1
ATOM 572 C CA . GLN A 1 73 ? 13.203 -2.83 16.281 1 98.62 73 GLN A CA 1
ATOM 573 C C . GLN A 1 73 ? 13.852 -1.466 16.484 1 98.62 73 GLN A C 1
ATOM 575 O O . GLN A 1 73 ? 14.047 -1.034 17.625 1 98.62 73 GLN A O 1
ATOM 580 N N . ARG A 1 74 ? 14.188 -0.818 15.43 1 98.69 74 ARG A N 1
ATOM 581 C CA . ARG A 1 74 ? 14.812 0.496 15.516 1 98.69 74 ARG A CA 1
ATOM 582 C C . ARG A 1 74 ? 13.867 1.515 16.141 1 98.69 74 ARG A C 1
ATOM 584 O O . ARG A 1 74 ? 14.281 2.307 17 1 98.69 74 ARG A O 1
ATOM 591 N N . LEU A 1 75 ? 12.586 1.456 15.758 1 98.44 75 LEU A N 1
ATOM 592 C CA . LEU A 1 75 ? 11.586 2.344 16.344 1 98.44 75 LEU A CA 1
ATOM 593 C C . LEU A 1 75 ? 11.414 2.061 17.828 1 98.44 75 LEU A C 1
ATOM 595 O O . LEU A 1 75 ? 11.352 2.99 18.641 1 98.44 75 LEU A O 1
ATOM 599 N N . ALA A 1 76 ? 11.273 0.815 18.156 1 98.38 76 ALA A N 1
ATOM 600 C CA . ALA A 1 76 ? 11.117 0.41 19.547 1 98.38 76 ALA A CA 1
ATOM 601 C C . ALA A 1 76 ? 12.266 0.923 20.406 1 98.38 76 ALA A C 1
ATOM 603 O O . ALA A 1 76 ? 12.047 1.489 21.484 1 98.38 76 ALA A O 1
ATOM 604 N N . ASP A 1 77 ? 13.477 0.744 19.953 1 97.75 77 ASP A N 1
ATOM 605 C CA . ASP A 1 77 ? 14.672 1.152 20.672 1 97.75 77 ASP A CA 1
ATOM 606 C C . ASP A 1 77 ? 14.727 2.67 20.844 1 97.75 77 ASP A C 1
ATOM 608 O O . ASP A 1 77 ? 15.062 3.172 21.922 1 97.75 77 ASP A O 1
ATOM 612 N N . GLN A 1 78 ? 14.383 3.357 19.828 1 96.62 78 GLN A N 1
ATOM 613 C CA . GLN A 1 78 ? 14.516 4.809 19.812 1 96.62 78 GLN A CA 1
ATOM 614 C C . GLN A 1 78 ? 13.391 5.473 20.609 1 96.62 78 GLN A C 1
ATOM 616 O O . GLN A 1 78 ? 13.609 6.484 21.281 1 96.62 78 GLN A O 1
ATOM 621 N N . GLN A 1 79 ? 12.18 4.895 20.531 1 95.88 79 GLN A N 1
ATOM 622 C CA . GLN A 1 79 ? 11.008 5.59 21.078 1 95.88 79 GLN A CA 1
ATOM 623 C C . GLN A 1 79 ? 10.578 4.984 22.406 1 95.88 79 GLN A C 1
ATOM 625 O O . GLN A 1 79 ? 9.758 5.566 23.125 1 95.88 79 GLN A O 1
ATOM 630 N N . GLY A 1 80 ? 11.102 3.865 22.75 1 96.62 80 GLY A N 1
ATOM 631 C CA . GLY A 1 80 ? 10.734 3.209 23.984 1 96.62 80 GLY A CA 1
ATOM 632 C C . GLY A 1 80 ? 9.367 2.562 23.953 1 96.62 80 GLY A C 1
ATOM 633 O O . GLY A 1 80 ? 8.719 2.4 24.984 1 96.62 80 GLY A O 1
ATOM 634 N N . VAL A 1 81 ? 8.812 2.328 22.812 1 97.5 81 VAL A N 1
ATOM 635 C CA . VAL A 1 81 ? 7.555 1.615 22.625 1 97.5 81 VAL A CA 1
ATOM 636 C C . VAL A 1 81 ? 7.82 0.115 22.531 1 97.5 81 VAL A C 1
ATOM 638 O O . VAL A 1 81 ? 8.773 -0.311 21.875 1 97.5 81 VAL A O 1
ATOM 641 N N . PRO A 1 82 ? 7.031 -0.728 23.234 1 98.12 82 PRO A N 1
ATOM 642 C CA . PRO A 1 82 ? 7.238 -2.172 23.094 1 98.12 82 PRO A CA 1
ATOM 643 C C . PRO A 1 82 ? 7.156 -2.645 21.656 1 98.12 82 PRO A C 1
ATOM 645 O O . PRO A 1 82 ? 6.309 -2.172 20.891 1 98.12 82 PRO A O 1
ATOM 648 N N . LEU A 1 83 ? 8.078 -3.537 21.312 1 98.31 83 LEU A N 1
ATOM 649 C CA . LEU A 1 83 ? 8.164 -4.074 19.953 1 98.31 83 LEU A CA 1
ATOM 650 C C . LEU A 1 83 ? 6.82 -4.641 19.516 1 98.31 83 LEU A C 1
ATOM 652 O O . LEU A 1 83 ? 6.402 -4.438 18.375 1 98.31 83 LEU A O 1
ATOM 656 N N . GLU A 1 84 ? 6.074 -5.344 20.359 1 98.06 84 GLU A N 1
ATOM 657 C CA . GLU A 1 84 ? 4.836 -6.043 20.031 1 98.06 84 GLU A CA 1
ATOM 658 C C . GLU A 1 84 ? 3.68 -5.062 19.859 1 98.06 84 GLU A C 1
ATOM 660 O O . GLU A 1 84 ? 2.6 -5.441 19.406 1 98.06 84 GLU A O 1
ATOM 665 N N . ALA A 1 85 ? 3.947 -3.781 20.172 1 98.62 85 ALA A N 1
ATOM 666 C CA . ALA A 1 85 ? 2.912 -2.758 20.062 1 98.62 85 ALA A CA 1
ATOM 667 C C . ALA A 1 85 ? 3.109 -1.926 18.797 1 98.62 85 ALA A C 1
ATOM 669 O O . ALA A 1 85 ? 2.479 -0.879 18.625 1 98.62 85 ALA A O 1
ATOM 670 N N . LEU A 1 86 ? 4.012 -2.436 17.938 1 98.75 86 LEU A N 1
ATOM 671 C CA . LEU A 1 86 ? 4.324 -1.684 16.719 1 98.75 86 LEU A CA 1
ATOM 672 C C . LEU A 1 86 ? 3.922 -2.467 15.477 1 98.75 86 LEU A C 1
ATOM 674 O O . LEU A 1 86 ? 4.195 -3.664 15.375 1 98.75 86 LEU A O 1
ATOM 678 N N . LEU A 1 87 ? 3.266 -1.801 14.531 1 98.25 87 LEU A N 1
ATOM 679 C CA . LEU A 1 87 ? 2.959 -2.33 13.211 1 98.25 87 LEU A CA 1
ATOM 680 C C . LEU A 1 87 ? 3.352 -1.334 12.117 1 98.25 87 LEU A C 1
ATOM 682 O O . LEU A 1 87 ? 2.959 -0.166 12.172 1 98.25 87 LEU A O 1
ATOM 686 N N . VAL A 1 88 ? 4.18 -1.767 11.172 1 98.19 88 VAL A N 1
ATOM 687 C CA . VAL A 1 88 ? 4.668 -0.921 10.094 1 98.19 88 VAL A CA 1
ATOM 688 C C . VAL A 1 88 ? 3.846 -1.175 8.828 1 98.19 88 VAL A C 1
ATOM 690 O O . VAL A 1 88 ? 3.514 -2.322 8.516 1 98.19 88 VAL A O 1
ATOM 693 N N . ASP A 1 89 ? 3.465 -0.111 8.133 1 97.44 89 ASP A N 1
ATOM 694 C CA . ASP A 1 89 ? 2.717 -0.222 6.883 1 97.44 89 ASP A CA 1
ATOM 695 C C . ASP A 1 89 ? 3.09 0.9 5.914 1 97.44 89 ASP A C 1
ATOM 697 O O . ASP A 1 89 ? 4.012 1.673 6.18 1 97.44 89 ASP A O 1
ATOM 701 N N . ALA A 1 90 ? 2.422 0.973 4.77 1 96.06 90 ALA A N 1
ATOM 702 C CA . ALA A 1 90 ? 2.807 1.796 3.627 1 96.06 90 ALA A CA 1
ATOM 703 C C . ALA A 1 90 ? 2.377 3.246 3.826 1 96.06 90 ALA A C 1
ATOM 705 O O . ALA A 1 90 ? 1.703 3.824 2.971 1 96.06 90 ALA A O 1
ATOM 706 N N . GLY A 1 91 ? 2.797 3.85 4.93 1 95.81 91 GLY A N 1
ATOM 707 C CA . GLY A 1 91 ? 2.492 5.238 5.234 1 95.81 91 GLY A CA 1
ATOM 708 C C . GLY A 1 91 ? 1.266 5.402 6.113 1 95.81 91 GLY A C 1
ATOM 709 O O . GLY A 1 91 ? 0.532 4.441 6.348 1 95.81 91 GLY A O 1
ATOM 710 N N . ALA A 1 92 ? 1.056 6.609 6.551 1 96.38 92 ALA A N 1
ATOM 711 C CA . ALA A 1 92 ? -0.038 6.906 7.473 1 96.38 92 ALA A CA 1
ATOM 712 C C . ALA A 1 92 ? -1.393 6.73 6.793 1 96.38 92 ALA A C 1
ATOM 714 O O . ALA A 1 92 ? -2.365 6.316 7.43 1 96.38 92 ALA A O 1
ATOM 715 N N . ASP A 1 93 ? -1.497 7.07 5.52 1 96.31 93 ASP A N 1
ATOM 716 C CA . ASP A 1 93 ? -2.756 6.895 4.805 1 96.31 93 ASP A CA 1
ATOM 717 C C . ASP A 1 93 ? -3.193 5.43 4.82 1 96.31 93 ASP A C 1
ATOM 719 O O . ASP A 1 93 ? -4.355 5.125 5.09 1 96.31 93 ASP A O 1
ATOM 723 N N . SER A 1 94 ? -2.209 4.559 4.535 1 96.94 94 SER A N 1
ATOM 724 C CA . SER A 1 94 ? -2.512 3.133 4.586 1 96.94 94 SER A CA 1
ATOM 725 C C . SER A 1 94 ? -2.967 2.715 5.977 1 96.94 94 SER A C 1
ATOM 727 O O . SER A 1 94 ? -3.854 1.868 6.117 1 96.94 94 SER A O 1
ATOM 729 N N . LEU A 1 95 ? -2.379 3.26 6.961 1 98.19 95 LEU A N 1
ATOM 730 C CA . LEU A 1 95 ? -2.705 2.914 8.344 1 98.19 95 LEU A CA 1
ATOM 731 C C . LEU A 1 95 ? -4.094 3.422 8.711 1 98.19 95 LEU A C 1
ATOM 733 O O . LEU A 1 95 ? -4.805 2.783 9.492 1 98.19 95 LEU A O 1
ATOM 737 N N . ILE A 1 96 ? -4.496 4.609 8.211 1 98.56 96 ILE A N 1
ATOM 738 C CA . ILE A 1 96 ? -5.852 5.102 8.43 1 98.56 96 ILE A CA 1
ATOM 739 C C . ILE A 1 96 ? -6.859 4.125 7.824 1 98.56 96 ILE A C 1
ATOM 741 O O . ILE A 1 96 ? -7.812 3.715 8.492 1 98.56 96 ILE A O 1
ATOM 745 N N . ALA A 1 97 ? -6.625 3.762 6.586 1 97.81 97 ALA A N 1
ATOM 746 C CA . ALA A 1 97 ? -7.5 2.805 5.914 1 97.81 97 ALA A CA 1
ATOM 747 C C . ALA A 1 97 ? -7.543 1.478 6.664 1 97.81 97 ALA A C 1
ATOM 749 O O . ALA A 1 97 ? -8.617 0.895 6.848 1 97.81 97 ALA A O 1
ATOM 750 N N . LEU A 1 98 ? -6.387 0.992 7.07 1 97.81 98 LEU A N 1
ATOM 751 C CA . LEU A 1 98 ? -6.27 -0.267 7.797 1 97.81 98 LEU A CA 1
ATOM 752 C C . LEU A 1 98 ? -7.043 -0.21 9.109 1 97.81 98 LEU A C 1
ATOM 754 O O . LEU A 1 98 ? -7.727 -1.171 9.477 1 97.81 98 LEU A O 1
ATOM 758 N N . ALA A 1 99 ? -6.895 0.896 9.82 1 98.44 99 ALA A N 1
ATOM 759 C CA . ALA A 1 99 ? -7.625 1.069 11.078 1 98.44 99 ALA A CA 1
ATOM 760 C C . ALA A 1 99 ? -9.133 0.995 10.852 1 98.44 99 ALA A C 1
ATOM 762 O O . ALA A 1 99 ? -9.844 0.316 11.594 1 98.44 99 ALA A O 1
ATOM 763 N N . LEU A 1 100 ? -9.625 1.668 9.844 1 98 100 LEU A N 1
ATOM 764 C CA . LEU A 1 100 ? -11.047 1.646 9.523 1 98 100 LEU A CA 1
ATOM 765 C C . LEU A 1 100 ? -11.508 0.23 9.195 1 98 100 LEU A C 1
ATOM 767 O O . LEU A 1 100 ? -12.523 -0.229 9.719 1 98 100 LEU A O 1
ATOM 771 N N . ARG A 1 101 ? -10.75 -0.481 8.391 1 96.75 101 ARG A N 1
ATOM 772 C CA . ARG A 1 101 ? -11.109 -1.846 8.023 1 96.75 101 ARG A CA 1
ATOM 773 C C . ARG A 1 101 ? -11.148 -2.756 9.242 1 96.75 101 ARG A C 1
ATOM 775 O O . ARG A 1 101 ? -11.914 -3.721 9.281 1 96.75 101 ARG A O 1
ATOM 782 N N . THR A 1 102 ? -10.344 -2.463 10.188 1 97.19 102 THR A N 1
ATOM 783 C CA . THR A 1 102 ? -10.18 -3.303 11.367 1 97.19 102 THR A CA 1
ATOM 784 C C . THR A 1 102 ? -11.336 -3.096 12.344 1 97.19 102 THR A C 1
ATOM 786 O O . THR A 1 102 ? -11.805 -4.047 12.977 1 97.19 102 THR A O 1
ATOM 789 N N . VAL A 1 103 ? -11.844 -1.814 12.414 1 97.31 103 VAL A N 1
ATOM 790 C CA . VAL A 1 103 ? -12.711 -1.582 13.57 1 97.31 103 VAL A CA 1
ATOM 791 C C . VAL A 1 103 ? -14.07 -1.076 13.102 1 97.31 103 VAL A C 1
ATOM 793 O O . VAL A 1 103 ? -15.039 -1.081 13.867 1 97.31 103 VAL A O 1
ATOM 796 N N . ALA A 1 104 ? -14.148 -0.536 11.906 1 95.69 104 ALA A N 1
ATOM 797 C CA . ALA A 1 104 ? -15.367 0.135 11.469 1 95.69 104 ALA A CA 1
ATOM 798 C C . ALA A 1 104 ? -15.992 -0.593 10.289 1 95.69 104 ALA A C 1
ATOM 800 O O . ALA A 1 104 ? -15.617 -0.365 9.133 1 95.69 104 ALA A O 1
ATOM 801 N N . GLU A 1 105 ? -17.031 -1.325 10.477 1 92.12 105 GLU A N 1
ATOM 802 C CA . GLU A 1 105 ? -17.766 -2.01 9.414 1 92.12 105 GLU A CA 1
ATOM 803 C C . GLU A 1 105 ? -18.625 -1.033 8.625 1 92.12 105 GLU A C 1
ATOM 805 O O . GLU A 1 105 ? -19.031 0.009 9.148 1 92.12 105 GLU A O 1
ATOM 810 N N . PRO A 1 106 ? -18.891 -1.447 7.348 1 93.12 106 PRO A N 1
ATOM 811 C CA . PRO A 1 106 ? -19.859 -0.621 6.609 1 93.12 106 PRO A CA 1
ATOM 812 C C . PRO A 1 106 ? -21.156 -0.4 7.375 1 93.12 106 PRO A C 1
ATOM 814 O O . PRO A 1 106 ? -21.672 -1.326 8.008 1 93.12 106 PRO A O 1
ATOM 817 N N . GLY A 1 107 ? -21.578 0.878 7.336 1 94.62 107 GLY A N 1
ATOM 818 C CA . GLY A 1 107 ? -22.828 1.206 8.023 1 94.62 107 GLY A CA 1
ATOM 819 C C . GLY A 1 107 ? -22.609 1.821 9.391 1 94.62 107 GLY A C 1
ATOM 820 O O . GLY A 1 107 ? -23.5 2.467 9.938 1 94.62 107 GLY A O 1
ATOM 821 N N . THR A 1 108 ? -21.438 1.654 9.977 1 96.06 108 THR A N 1
ATOM 822 C CA . THR A 1 108 ? -21.156 2.258 11.281 1 96.06 108 THR A CA 1
ATOM 823 C C . THR A 1 108 ? -20.891 3.752 11.133 1 96.06 108 THR A C 1
ATOM 825 O O . THR A 1 108 ? -20.625 4.234 10.031 1 96.06 108 THR A O 1
ATOM 828 N N . THR A 1 109 ? -21.016 4.457 12.266 1 98.31 109 THR A N 1
ATOM 829 C CA . THR A 1 109 ? -20.797 5.895 12.289 1 98.31 109 THR A CA 1
ATOM 830 C C . THR A 1 109 ? -19.391 6.211 12.789 1 98.31 109 THR A C 1
ATOM 832 O O . THR A 1 109 ? -18.906 5.598 13.75 1 98.31 109 THR A O 1
ATOM 835 N N . VAL A 1 110 ? -18.703 7.09 12.117 1 98.75 110 VAL A N 1
ATOM 836 C CA . VAL A 1 110 ? -17.422 7.617 12.547 1 98.75 110 VAL A CA 1
ATOM 837 C C . VAL A 1 110 ? -17.484 9.141 12.633 1 98.75 110 VAL A C 1
ATOM 839 O O . VAL A 1 110 ? -18.281 9.773 11.945 1 98.75 110 VAL A O 1
ATOM 842 N N . VAL A 1 111 ? -16.672 9.766 13.531 1 98.88 111 VAL A N 1
ATOM 843 C CA . VAL A 1 111 ? -16.734 11.195 13.805 1 98.88 111 VAL A CA 1
ATOM 844 C C . VAL A 1 111 ? -15.352 11.82 13.586 1 98.88 111 VAL A C 1
ATOM 846 O O . VAL A 1 111 ? -14.328 11.234 13.945 1 98.88 111 VAL A O 1
ATOM 849 N N . ALA A 1 112 ? -15.297 12.984 12.977 1 98.81 112 ALA A N 1
ATOM 850 C CA . ALA A 1 112 ? -14.078 13.766 12.812 1 98.81 112 ALA A CA 1
ATOM 851 C C . ALA A 1 112 ? -14.383 15.258 12.773 1 98.81 112 ALA A C 1
ATOM 853 O O . ALA A 1 112 ? -15.555 15.656 12.766 1 98.81 112 ALA A O 1
ATOM 854 N N . THR A 1 113 ? -13.391 16.078 12.891 1 98.69 113 THR A N 1
ATOM 855 C CA . THR A 1 113 ? -13.547 17.531 12.75 1 98.69 113 THR A CA 1
ATOM 856 C C . THR A 1 113 ? -13.727 17.906 11.281 1 98.69 113 THR A C 1
ATOM 858 O O . THR A 1 113 ? -13.031 17.391 10.406 1 98.69 113 THR A O 1
ATOM 861 N N . ALA A 1 114 ? -14.648 18.828 11.008 1 97.69 114 ALA A N 1
ATOM 862 C CA . ALA A 1 114 ? -14.93 19.297 9.648 1 97.69 114 ALA A CA 1
ATOM 863 C C . ALA A 1 114 ? -13.742 20.062 9.078 1 97.69 114 ALA A C 1
ATOM 865 O O . ALA A 1 114 ? -13.391 21.141 9.586 1 97.69 114 ALA A O 1
ATOM 866 N N . GLY A 1 115 ? -13.078 19.453 8.07 1 96.81 115 GLY A N 1
ATOM 867 C CA . GLY A 1 115 ? -11.961 20.125 7.434 1 96.81 115 GLY A CA 1
ATOM 868 C C . GLY A 1 115 ? -10.609 19.625 7.906 1 96.81 115 GLY A C 1
ATOM 869 O O . GLY A 1 115 ? -9.57 20.078 7.414 1 96.81 115 GLY A O 1
ATOM 870 N N . THR A 1 116 ? -10.656 18.672 8.859 1 97.5 116 THR A N 1
ATOM 871 C CA . THR A 1 116 ? -9.398 18.047 9.25 1 97.5 116 THR A CA 1
ATOM 872 C C . THR A 1 116 ? -8.75 17.328 8.07 1 97.5 116 THR A C 1
ATOM 874 O O . THR A 1 116 ? -9.148 17.547 6.918 1 97.5 116 THR A O 1
ATOM 877 N N . TYR A 1 117 ? -7.648 16.656 8.32 1 97.5 117 TYR A N 1
ATOM 878 C CA . TYR A 1 117 ? -6.992 15.914 7.258 1 97.5 117 TYR A CA 1
ATOM 879 C C . TYR A 1 117 ? -8.008 15.117 6.441 1 97.5 117 TYR A C 1
ATOM 881 O O . TYR A 1 117 ? -8.641 14.195 6.957 1 97.5 117 TYR A O 1
ATOM 889 N N . PRO A 1 118 ? -8.18 15.367 5.172 1 96.12 118 PRO A N 1
ATOM 890 C CA . PRO A 1 118 ? -9.352 14.93 4.406 1 96.12 118 PRO A CA 1
ATOM 891 C C . PRO A 1 118 ? -9.289 13.445 4.035 1 96.12 118 PRO A C 1
ATOM 893 O O . PRO A 1 118 ? -10.305 12.859 3.672 1 96.12 118 PRO A O 1
ATOM 896 N N . THR A 1 119 ? -8.141 12.852 4.098 1 96.56 119 THR A N 1
ATOM 897 C CA . THR A 1 119 ? -7.988 11.453 3.717 1 96.56 119 THR A CA 1
ATOM 898 C C . THR A 1 119 ? -8.844 10.555 4.613 1 96.56 119 THR A C 1
ATOM 900 O O . THR A 1 119 ? -9.383 9.547 4.152 1 96.56 119 THR A O 1
ATOM 903 N N . PHE A 1 120 ? -8.984 10.945 5.855 1 98.12 120 PHE A N 1
ATOM 904 C CA . PHE A 1 120 ? -9.82 10.141 6.738 1 98.12 120 PHE A CA 1
ATOM 905 C C . PHE A 1 120 ? -11.242 10.055 6.203 1 98.12 120 PHE A C 1
ATOM 907 O O . PHE A 1 120 ? -11.797 8.961 6.078 1 98.12 120 PHE A O 1
ATOM 914 N N . GLY A 1 121 ? -11.844 11.242 5.949 1 97.25 121 GLY A N 1
ATOM 915 C CA . GLY A 1 121 ? -13.195 11.258 5.414 1 97.25 121 GLY A CA 1
ATOM 916 C C . GLY A 1 121 ? -13.328 10.5 4.105 1 97.25 121 GLY A C 1
ATOM 917 O O . GLY A 1 121 ? -14.305 9.789 3.893 1 97.25 121 GLY A O 1
ATOM 918 N N . TYR A 1 122 ? -12.367 10.641 3.277 1 96.44 122 TYR A N 1
ATOM 919 C CA . TYR A 1 122 ? -12.305 9.922 2.008 1 96.44 122 TYR A CA 1
ATOM 920 C C . TYR A 1 122 ? -12.391 8.422 2.225 1 96.44 122 TYR A C 1
ATOM 922 O O . TYR A 1 122 ? -13.234 7.746 1.629 1 96.44 122 TYR A O 1
ATOM 930 N N . PHE A 1 123 ? -11.57 7.836 3.133 1 97.38 123 PHE A N 1
ATOM 931 C CA . PHE A 1 123 ? -11.547 6.402 3.396 1 97.38 123 PHE A CA 1
ATOM 932 C C . PHE A 1 123 ? -12.82 5.961 4.105 1 97.38 123 PHE A C 1
ATOM 934 O O . PHE A 1 123 ? -13.344 4.879 3.836 1 97.38 123 PHE A O 1
ATOM 941 N N . ALA A 1 124 ? -13.312 6.781 5.039 1 97.75 124 ALA A N 1
ATOM 942 C CA . ALA A 1 124 ? -14.539 6.441 5.758 1 97.75 124 ALA A CA 1
ATOM 943 C C . ALA A 1 124 ? -15.711 6.273 4.797 1 97.75 124 ALA A C 1
ATOM 945 O O . ALA A 1 124 ? -16.438 5.277 4.859 1 97.75 124 ALA A O 1
ATOM 946 N N . ARG A 1 125 ? -15.883 7.227 3.867 1 96.38 125 ARG A N 1
ATOM 947 C CA . ARG A 1 125 ? -16.953 7.156 2.879 1 96.38 125 ARG A CA 1
ATOM 948 C C . ARG A 1 125 ? -16.734 5.992 1.92 1 96.38 125 ARG A C 1
ATOM 950 O O . ARG A 1 125 ? -17.703 5.309 1.54 1 96.38 125 ARG A O 1
ATOM 957 N N . GLY A 1 126 ? -15.508 5.797 1.519 1 95.69 126 GLY A N 1
ATOM 958 C CA . GLY A 1 126 ? -15.188 4.668 0.659 1 95.69 126 GLY A CA 1
ATOM 959 C C . GLY A 1 126 ? -15.539 3.328 1.276 1 95.69 126 GLY A C 1
ATOM 960 O O . GLY A 1 126 ? -15.93 2.396 0.57 1 95.69 126 GLY A O 1
ATOM 961 N N . GLN A 1 127 ? -15.359 3.229 2.576 1 95.44 127 GLN A N 1
ATOM 962 C CA . GLN A 1 127 ? -15.656 2.01 3.322 1 95.44 127 GLN A CA 1
ATOM 963 C C . GLN A 1 127 ? -17.156 1.854 3.541 1 95.44 127 GLN A C 1
ATOM 965 O O . GLN A 1 127 ? -17.625 0.777 3.916 1 95.44 127 GLN A O 1
ATOM 970 N N . GLY A 1 128 ? -17.906 2.941 3.281 1 95.56 128 GLY A N 1
ATOM 971 C CA . GLY A 1 128 ? -19.344 2.9 3.473 1 95.56 128 GLY A CA 1
ATOM 972 C C . GLY A 1 128 ? -19.766 3.283 4.879 1 95.56 128 GLY A C 1
ATOM 973 O O . GLY A 1 128 ? -20.891 2.979 5.297 1 95.56 128 GLY A O 1
ATOM 974 N N . CYS A 1 129 ? -18.891 3.938 5.637 1 97.06 129 CYS A N 1
ATOM 975 C CA . CYS A 1 129 ? -19.25 4.449 6.953 1 97.06 129 CYS A CA 1
ATOM 976 C C . CYS A 1 129 ? -20.031 5.746 6.84 1 97.06 129 CYS A C 1
ATOM 978 O O . CYS A 1 129 ? -20.016 6.402 5.797 1 97.06 129 CYS A O 1
ATOM 980 N N . ARG A 1 130 ? -20.828 6.023 7.883 1 97.5 130 ARG A N 1
ATOM 981 C CA . ARG A 1 130 ? -21.469 7.328 8.016 1 97.5 130 ARG A CA 1
ATOM 982 C C . ARG A 1 130 ? -20.547 8.312 8.727 1 97.5 130 ARG A C 1
ATOM 984 O O . ARG A 1 130 ? -20.203 8.125 9.898 1 97.5 130 ARG A O 1
ATOM 991 N N . LEU A 1 131 ? -20.125 9.336 8.047 1 98 131 LEU A N 1
ATOM 992 C CA . LEU A 1 131 ? -19.219 10.336 8.602 1 98 131 LEU A CA 1
ATOM 993 C C . LEU A 1 131 ? -20 11.5 9.203 1 98 131 LEU A C 1
ATOM 995 O O . LEU A 1 131 ? -20.781 12.148 8.516 1 98 131 LEU A O 1
ATOM 999 N N . VAL A 1 132 ? -19.828 11.703 10.5 1 98.75 132 VAL A N 1
ATOM 1000 C CA . VAL A 1 132 ? -20.344 12.875 11.195 1 98.75 132 VAL A CA 1
ATOM 1001 C C . VAL A 1 132 ? -19.219 13.867 11.461 1 98.75 132 VAL A C 1
ATOM 1003 O O . VAL A 1 132 ? -18.172 13.5 12.016 1 98.75 132 VAL A O 1
ATOM 1006 N N . GLU A 1 133 ? -19.406 15.102 11.094 1 98.31 133 GLU A N 1
ATOM 1007 C CA . GLU A 1 133 ? -18.375 16.125 11.227 1 98.31 133 GLU A CA 1
ATOM 1008 C C . GLU A 1 133 ? -18.766 17.203 12.227 1 98.31 133 GLU A C 1
ATOM 1010 O O . GLU A 1 133 ? -19.938 17.594 12.289 1 98.31 133 GLU A O 1
ATOM 1015 N N . VAL A 1 134 ? -17.812 17.594 13.023 1 98.19 134 VAL A N 1
ATOM 1016 C CA . VAL A 1 134 ? -18 18.688 13.984 1 98.19 134 VAL A CA 1
ATOM 1017 C C . VAL A 1 134 ? -17.125 19.875 13.594 1 98.19 134 VAL A C 1
ATOM 1019 O O . VAL A 1 134 ? -16.031 19.703 13.078 1 98.19 134 VAL A O 1
ATOM 1022 N N . ALA A 1 135 ? -17.609 21.078 13.898 1 97.69 135 ALA A N 1
ATOM 1023 C CA . ALA A 1 135 ? -16.875 22.297 13.523 1 97.69 135 ALA A CA 1
ATOM 1024 C C . ALA A 1 135 ? -15.664 22.5 14.43 1 97.69 135 ALA A C 1
ATOM 1026 O O . ALA A 1 135 ? -15.656 22.062 15.578 1 97.69 135 ALA A O 1
ATOM 1027 N N . TYR A 1 136 ? -14.656 23.172 13.883 1 98.25 136 TYR A N 1
ATOM 1028 C CA . TYR A 1 136 ? -13.539 23.641 14.688 1 98.25 136 TYR A CA 1
ATOM 1029 C C . TYR A 1 136 ? -13.992 24.672 15.711 1 98.25 136 TYR A C 1
ATOM 1031 O O . TYR A 1 136 ? -14.961 25.406 15.477 1 98.25 136 TYR A O 1
ATOM 1039 N N . GLU A 1 137 ? -13.281 24.656 16.844 1 97.88 137 GLU A N 1
ATOM 1040 C CA . GLU A 1 137 ? -13.281 25.859 17.656 1 97.88 137 GLU A CA 1
ATOM 1041 C C . GLU A 1 137 ? -12.414 26.953 17.031 1 97.88 137 GLU A C 1
ATOM 1043 O O . GLU A 1 137 ? -11.219 26.75 16.812 1 97.88 137 GLU A O 1
ATOM 1048 N N . GLU A 1 138 ? -12.992 28.094 16.766 1 96.69 138 GLU A N 1
ATOM 1049 C CA . GLU A 1 138 ? -12.234 29.109 16.031 1 96.69 138 GLU A CA 1
ATOM 1050 C C . GLU A 1 138 ? -12.367 30.469 16.688 1 96.69 138 GLU A C 1
ATOM 1052 O O . GLU A 1 138 ? -13.445 30.859 17.141 1 96.69 138 GLU A O 1
ATOM 1057 N N . SER A 1 139 ? -11.344 31.156 16.875 1 96.12 139 SER A N 1
ATOM 1058 C CA . SER A 1 139 ? -11.18 32.562 17.203 1 96.12 139 SER A CA 1
ATOM 1059 C C . SER A 1 139 ? -9.922 33.156 16.562 1 96.12 139 SER A C 1
ATOM 1061 O O . SER A 1 139 ? -9.125 32.406 15.977 1 96.12 139 SER A O 1
ATOM 1063 N N . PRO A 1 140 ? -9.805 34.5 16.438 1 93.56 140 PRO A N 1
ATOM 1064 C CA . PRO A 1 140 ? -8.555 35.031 15.898 1 93.56 140 PRO A CA 1
ATOM 1065 C C . PRO A 1 140 ? -7.32 34.469 16.609 1 93.56 140 PRO A C 1
ATOM 1067 O O . PRO A 1 140 ? -7.203 34.594 17.828 1 93.56 140 PRO A O 1
ATOM 1070 N N . GLY A 1 141 ? -6.574 33.812 15.852 1 96 141 GLY A N 1
ATOM 1071 C CA . GLY A 1 141 ? -5.332 33.281 16.391 1 96 141 GLY A CA 1
ATOM 1072 C C . GLY A 1 141 ? -5.48 31.891 16.953 1 96 141 GLY A C 1
ATOM 1073 O O . GLY A 1 141 ? -4.527 31.328 17.5 1 96 141 GLY A O 1
ATOM 1074 N N . ARG A 1 142 ? -6.672 31.391 16.797 1 97.12 142 ARG A N 1
ATOM 1075 C CA . ARG A 1 142 ? -6.883 30.031 17.297 1 97.12 142 ARG A CA 1
ATOM 1076 C C . ARG A 1 142 ? -7.816 29.25 16.391 1 97.12 142 ARG A C 1
ATOM 1078 O O . ARG A 1 142 ? -8.883 29.734 16 1 97.12 142 ARG A O 1
ATOM 1085 N N . LEU A 1 143 ? -7.484 28.219 15.984 1 98.38 143 LEU A N 1
ATOM 1086 C CA . LEU A 1 143 ? -8.234 27.219 15.242 1 98.38 143 LEU A CA 1
ATOM 1087 C C . LEU A 1 143 ? -7.887 25.812 15.727 1 98.38 143 LEU A C 1
ATOM 1089 O O . LEU A 1 143 ? -6.766 25.344 15.523 1 98.38 143 LEU A O 1
ATOM 1093 N N . ALA A 1 144 ? -8.836 25.156 16.438 1 98.69 144 ALA A N 1
ATOM 1094 C CA . ALA A 1 144 ? -8.531 23.891 17.109 1 98.69 144 ALA A CA 1
ATOM 1095 C C . ALA A 1 144 ? -9.695 22.922 17 1 98.69 144 ALA A C 1
ATOM 1097 O O . ALA A 1 144 ? -10.859 23.328 17.078 1 98.69 144 ALA A O 1
ATOM 1098 N N . PRO A 1 145 ? -9.367 21.594 16.844 1 98.81 145 PRO A N 1
ATOM 1099 C CA . PRO A 1 145 ? -10.453 20.625 17.031 1 98.81 145 PRO A CA 1
ATOM 1100 C C . PRO A 1 145 ? -11.148 20.781 18.391 1 98.81 145 PRO A C 1
ATOM 1102 O O . PRO A 1 145 ? -10.484 21 19.406 1 98.81 145 PRO A O 1
ATOM 1105 N N . ASP A 1 146 ? -12.453 20.766 18.375 1 98.81 146 ASP A N 1
ATOM 1106 C CA . ASP A 1 146 ? -13.25 20.891 19.594 1 98.81 146 ASP A CA 1
ATOM 1107 C C . ASP A 1 146 ? -13.477 19.516 20.234 1 98.81 146 ASP A C 1
ATOM 1109 O O . ASP A 1 146 ? -14.398 18.797 19.859 1 98.81 146 ASP A O 1
ATOM 1113 N N . LEU A 1 147 ? -12.664 19.219 21.281 1 98.88 147 LEU A N 1
ATOM 1114 C CA . LEU A 1 147 ? -12.68 17.875 21.875 1 98.88 147 LEU A CA 1
ATOM 1115 C C . LEU A 1 147 ? -14.023 17.594 22.531 1 98.88 147 LEU A C 1
ATOM 1117 O O . LEU A 1 147 ? -14.516 16.469 22.469 1 98.88 147 LEU A O 1
ATOM 1121 N N . GLU A 1 148 ? -14.617 18.578 23.172 1 98.62 148 GLU A N 1
ATOM 1122 C CA . GLU A 1 148 ? -15.93 18.375 23.797 1 98.62 148 GLU A CA 1
ATOM 1123 C C . GLU A 1 148 ? -17 18.094 22.734 1 98.62 148 GLU A C 1
ATOM 1125 O O . GLU A 1 148 ? -17.859 17.234 22.938 1 98.62 148 GLU A O 1
ATOM 1130 N N . ALA A 1 149 ? -16.922 18.797 21.672 1 98.75 149 ALA A N 1
ATOM 1131 C CA . ALA A 1 149 ? -17.875 18.578 20.594 1 98.75 149 ALA A CA 1
ATOM 1132 C C . ALA A 1 149 ? -17.703 17.203 19.953 1 98.75 149 ALA A C 1
ATOM 1134 O O . ALA A 1 149 ? -18.688 16.578 19.547 1 98.75 149 ALA A O 1
ATOM 1135 N N . LEU A 1 150 ? -16.484 16.766 19.812 1 98.88 150 LEU A N 1
ATOM 1136 C CA . LEU A 1 150 ? -16.219 15.438 19.297 1 98.88 150 LEU A CA 1
ATOM 1137 C C . LEU A 1 150 ? -16.844 14.375 20.188 1 98.88 150 LEU A C 1
ATOM 1139 O O . LEU A 1 150 ? -17.484 13.438 19.703 1 98.88 150 LEU A O 1
ATOM 1143 N N . VAL A 1 151 ? -16.672 14.523 21.5 1 98.81 151 VAL A N 1
ATOM 1144 C CA . VAL A 1 151 ? -17.25 13.578 22.453 1 98.81 151 VAL A CA 1
ATOM 1145 C C . VAL A 1 151 ? -18.766 13.586 22.344 1 98.81 151 VAL A C 1
ATOM 1147 O O . VAL A 1 151 ? -19.406 12.531 22.297 1 98.81 151 VAL A O 1
ATOM 1150 N N . ALA A 1 152 ? -19.359 14.773 22.312 1 98.81 152 ALA A N 1
ATOM 1151 C CA . ALA A 1 152 ? -20.812 14.906 22.234 1 98.81 152 ALA A CA 1
ATOM 1152 C C . ALA A 1 152 ? -21.359 14.234 20.969 1 98.81 152 ALA A C 1
ATOM 1154 O O . ALA A 1 152 ? -22.359 13.516 21.016 1 98.81 152 ALA A O 1
ATOM 1155 N N . ALA A 1 153 ? -20.719 14.445 19.859 1 98.81 153 ALA A N 1
ATOM 1156 C CA . ALA A 1 153 ? -21.125 13.844 18.594 1 98.81 153 ALA A CA 1
ATOM 1157 C C . ALA A 1 153 ? -21 12.328 18.641 1 98.81 153 ALA A C 1
ATOM 1159 O O . ALA A 1 153 ? -21.859 11.609 18.125 1 98.81 153 ALA A O 1
ATOM 1160 N N . ALA A 1 154 ? -19.906 11.844 19.234 1 98.69 154 ALA A N 1
ATOM 1161 C CA . ALA A 1 154 ? -19.688 10.406 19.344 1 98.69 154 ALA A CA 1
ATOM 1162 C C . ALA A 1 154 ? -20.797 9.734 20.141 1 98.69 154 ALA A C 1
ATOM 1164 O O . ALA A 1 154 ? -21.281 8.664 19.781 1 98.69 154 ALA A O 1
ATOM 1165 N N . ARG A 1 155 ? -21.156 10.359 21.219 1 98.44 155 ARG A N 1
ATOM 1166 C CA . ARG A 1 155 ? -22.203 9.82 22.078 1 98.44 155 ARG A CA 1
ATOM 1167 C C . ARG A 1 155 ? -23.562 9.867 21.375 1 98.44 155 ARG A C 1
ATOM 1169 O O . ARG A 1 155 ? -24.297 8.883 21.375 1 98.44 155 ARG A O 1
ATOM 1176 N N . GLU A 1 156 ? -23.859 11 20.781 1 98.56 156 GLU A N 1
ATOM 1177 C CA . GLU A 1 156 ? -25.156 11.203 20.141 1 98.56 156 GLU A CA 1
ATOM 1178 C C . GLU A 1 156 ? -25.344 10.25 18.969 1 98.56 156 GLU A C 1
ATOM 1180 O O . GLU A 1 156 ? -26.438 9.711 18.766 1 98.56 156 GLU A O 1
ATOM 1185 N N . ALA A 1 157 ? -24.281 9.977 18.281 1 98.38 157 ALA A N 1
ATOM 1186 C CA . ALA A 1 157 ? -24.391 9.188 17.047 1 98.38 157 ALA A CA 1
ATOM 1187 C C . ALA A 1 157 ? -24.016 7.73 17.312 1 98.38 157 ALA A C 1
ATOM 1189 O O . ALA A 1 157 ? -23.969 6.922 16.375 1 98.38 157 ALA A O 1
ATOM 1190 N N . GLU A 1 158 ? -23.672 7.414 18.547 1 97.62 158 GLU A N 1
ATOM 1191 C CA . GLU A 1 158 ? -23.188 6.078 18.875 1 97.62 158 GLU A CA 1
ATOM 1192 C C . GLU A 1 158 ? -22.047 5.66 17.938 1 97.62 158 GLU A C 1
ATOM 1194 O O . GLU A 1 158 ? -22.109 4.598 17.312 1 97.62 158 GLU A O 1
ATOM 1199 N N . ALA A 1 159 ? -21.031 6.5 17.891 1 98.31 159 ALA A N 1
ATOM 1200 C CA . ALA A 1 159 ? -19.953 6.344 16.922 1 98.31 159 ALA A CA 1
ATOM 1201 C C . ALA A 1 159 ? -19.047 5.18 17.297 1 98.31 159 ALA A C 1
ATOM 1203 O O . ALA A 1 159 ? -18.812 4.918 18.469 1 98.31 159 ALA A O 1
ATOM 1204 N N . ARG A 1 160 ? -18.547 4.555 16.234 1 97.94 160 ARG A N 1
ATOM 1205 C CA . ARG A 1 160 ? -17.594 3.461 16.391 1 97.94 160 ARG A CA 1
ATOM 1206 C C . ARG A 1 160 ? -16.172 3.99 16.516 1 97.94 160 ARG A C 1
ATOM 1208 O O . ARG A 1 160 ? -15.312 3.33 17.109 1 97.94 160 ARG A O 1
ATOM 1215 N N . LEU A 1 161 ? -15.898 5.098 16.016 1 98.56 161 LEU A N 1
ATOM 1216 C CA . LEU A 1 161 ? -14.539 5.625 15.914 1 98.56 161 LEU A CA 1
ATOM 1217 C C . LEU A 1 161 ? -14.555 7.148 15.844 1 98.56 161 LEU A C 1
ATOM 1219 O O . LEU A 1 161 ? -15.398 7.738 15.164 1 98.56 161 LEU A O 1
ATOM 1223 N N . VAL A 1 162 ? -13.688 7.781 16.625 1 98.88 162 VAL A N 1
ATOM 1224 C CA . VAL A 1 162 ? -13.398 9.211 16.531 1 98.88 162 VAL A CA 1
ATOM 1225 C C . VAL A 1 162 ? -11.984 9.414 16 1 98.88 162 VAL A C 1
ATOM 1227 O O . VAL A 1 162 ? -11.039 8.773 16.469 1 98.88 162 VAL A O 1
ATOM 1230 N N . TYR A 1 163 ? -11.859 10.266 15 1 98.94 163 TYR A N 1
ATOM 1231 C CA . TYR A 1 163 ? -10.57 10.609 14.422 1 98.94 163 TYR A CA 1
ATOM 1232 C C . TYR A 1 163 ? -10.078 11.953 14.945 1 98.94 163 TYR A C 1
ATOM 1234 O O . TYR A 1 163 ? -10.828 12.938 14.938 1 98.94 163 TYR A O 1
ATOM 1242 N N . LEU A 1 164 ? -8.828 12 15.391 1 98.94 164 LEU A N 1
ATOM 1243 C CA . LEU A 1 164 ? -8.188 13.234 15.828 1 98.94 164 LEU A CA 1
ATOM 1244 C C . LEU A 1 164 ? -6.758 13.312 15.305 1 98.94 164 LEU A C 1
ATOM 1246 O O . LEU A 1 164 ? -5.934 12.453 15.617 1 98.94 164 LEU A O 1
ATOM 1250 N N . ALA A 1 165 ? -6.477 14.281 14.508 1 98.81 165 ALA A N 1
ATOM 1251 C CA . ALA A 1 165 ? -5.098 14.617 14.172 1 98.81 165 ALA A CA 1
ATOM 1252 C C . ALA A 1 165 ? -4.492 15.547 15.227 1 98.81 165 ALA A C 1
ATOM 1254 O O . ALA A 1 165 ? -5.051 16.594 15.523 1 98.81 165 ALA A O 1
ATOM 1255 N N . ASN A 1 166 ? -3.404 15.18 15.789 1 98.81 166 ASN A N 1
ATOM 1256 C CA . ASN A 1 166 ? -2.771 15.945 16.859 1 98.81 166 ASN A CA 1
ATOM 1257 C C . ASN A 1 166 ? -1.258 15.75 16.875 1 98.81 166 ASN A C 1
ATOM 1259 O O . ASN A 1 166 ? -0.761 14.742 17.375 1 98.81 166 ASN A O 1
ATOM 1263 N N . PRO A 1 167 ? -0.42 16.719 16.391 1 98.69 167 PRO A N 1
ATOM 1264 C CA . PRO A 1 167 ? -0.81 18.062 15.961 1 98.69 167 PRO A CA 1
ATOM 1265 C C . PRO A 1 167 ? -1.738 18.062 14.75 1 98.69 167 PRO A C 1
ATOM 1267 O O . PRO A 1 167 ? -1.635 17.188 13.891 1 98.69 167 PRO A O 1
ATOM 1270 N N . ASP A 1 168 ? -2.576 19.062 14.75 1 98.69 168 ASP A N 1
ATOM 1271 C CA . ASP A 1 168 ? -3.682 19.094 13.797 1 98.69 168 ASP A CA 1
ATOM 1272 C C . ASP A 1 168 ? -3.207 19.562 12.422 1 98.69 168 ASP A C 1
ATOM 1274 O O . ASP A 1 168 ? -2.348 20.438 12.32 1 98.69 168 ASP A O 1
ATOM 1278 N N . ASN A 1 169 ? -3.615 18.969 11.398 1 97.94 169 ASN A N 1
ATOM 1279 C CA . ASN A 1 169 ? -3.637 19.422 10.016 1 97.94 169 ASN A CA 1
ATOM 1280 C C . ASN A 1 169 ? -5.055 19.734 9.547 1 97.94 169 ASN A C 1
ATOM 1282 O O . ASN A 1 169 ? -5.883 18.828 9.422 1 97.94 169 ASN A O 1
ATOM 1286 N N . PRO A 1 170 ? -5.34 20.969 9.445 1 97.56 170 PRO A N 1
ATOM 1287 C CA . PRO A 1 170 ? -4.461 21.969 8.836 1 97.56 170 PRO A CA 1
ATOM 1288 C C . PRO A 1 170 ? -4.09 23.094 9.797 1 97.56 170 PRO A C 1
ATOM 1290 O O . PRO A 1 170 ? -3.357 24.016 9.43 1 97.56 170 PRO A O 1
ATOM 1293 N N . SER A 1 171 ? -4.523 23.062 11.031 1 98.12 171 SER A N 1
ATOM 1294 C CA . SER A 1 171 ? -4.43 24.266 11.867 1 98.12 171 SER A CA 1
ATOM 1295 C C . SER A 1 171 ? -3.061 24.359 12.539 1 98.12 171 SER A C 1
ATOM 1297 O O . SER A 1 171 ? -2.648 25.438 12.961 1 98.12 171 SER A O 1
ATOM 1299 N N . GLY A 1 172 ? -2.449 23.234 12.688 1 98.5 172 GLY A N 1
ATOM 1300 C CA . GLY A 1 172 ? -1.188 23.188 13.414 1 98.5 172 GLY A CA 1
ATOM 1301 C C . GLY A 1 172 ? -1.364 23.094 14.914 1 98.5 172 GLY A C 1
ATOM 1302 O O . GLY A 1 172 ? -0.39 22.922 15.648 1 98.5 172 GLY A O 1
ATOM 1303 N N . HIS A 1 173 ? -2.555 23.094 15.422 1 98.69 173 HIS A N 1
ATOM 1304 C CA . HIS A 1 173 ? -2.84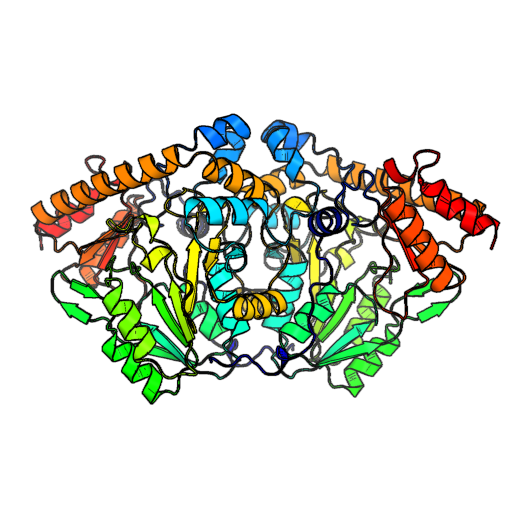4 23.125 16.859 1 98.69 173 HIS A CA 1
ATOM 1305 C C . HIS A 1 173 ? -2.402 21.828 17.531 1 98.69 173 HIS A C 1
ATOM 1307 O O . HIS A 1 173 ? -2.545 20.75 16.969 1 98.69 173 HIS A O 1
ATOM 1313 N N . LEU A 1 174 ? -1.922 21.984 18.734 1 98.69 174 LEU A N 1
ATOM 1314 C CA . LEU A 1 174 ? -1.526 20.859 19.562 1 98.69 174 LEU A CA 1
ATOM 1315 C C . LEU A 1 174 ? -2.318 20.828 20.859 1 98.69 174 LEU A C 1
ATOM 1317 O O . LEU A 1 174 ? -2.23 21.766 21.656 1 98.69 174 LEU A O 1
ATOM 1321 N N . HIS A 1 175 ? -3.191 19.859 21.016 1 98.69 175 HIS A N 1
ATOM 1322 C CA . HIS A 1 175 ? -3.711 19.562 22.344 1 98.69 175 HIS A CA 1
ATOM 1323 C C . HIS A 1 175 ? -2.656 18.875 23.203 1 98.69 175 HIS A C 1
ATOM 1325 O O . HIS A 1 175 ? -1.927 18.016 22.734 1 98.69 175 HIS A O 1
ATOM 1331 N N . ASP A 1 176 ? -2.514 19.266 24.422 1 97.81 176 ASP A N 1
ATOM 1332 C CA . ASP A 1 176 ? -1.509 18.641 25.281 1 97.81 176 ASP A CA 1
ATOM 1333 C C . ASP A 1 176 ? -1.917 17.219 25.641 1 97.81 176 ASP A C 1
ATOM 1335 O O . ASP A 1 176 ? -3.021 16.766 25.312 1 97.81 176 ASP A O 1
ATOM 1339 N N . ASP A 1 177 ? -1.03 16.484 26.266 1 98.06 177 ASP A N 1
ATOM 1340 C CA . ASP A 1 177 ? -1.21 15.055 26.547 1 98.06 177 ASP A CA 1
ATOM 1341 C C . ASP A 1 177 ? -2.42 14.82 27.438 1 98.06 177 ASP A C 1
ATOM 1343 O O . ASP A 1 177 ? -3.17 13.859 27.25 1 98.06 177 ASP A O 1
ATOM 1347 N N . ASP A 1 178 ? -2.633 15.648 28.422 1 98 178 ASP A N 1
ATOM 1348 C CA . ASP A 1 178 ? -3.752 15.5 29.344 1 98 178 ASP A CA 1
ATOM 1349 C C . ASP A 1 178 ? -5.086 15.672 28.625 1 98 178 ASP A C 1
ATOM 1351 O O . ASP A 1 178 ? -6.066 15 28.953 1 98 178 ASP A O 1
ATOM 1355 N N . ALA A 1 179 ? -5.133 16.625 27.734 1 98.5 179 ALA A N 1
ATOM 1356 C CA . ALA A 1 179 ? -6.348 16.828 26.953 1 98.5 179 ALA A CA 1
ATOM 1357 C C . ALA A 1 179 ? -6.699 15.594 26.141 1 98.5 179 ALA A C 1
ATOM 1359 O O . ALA A 1 179 ? -7.871 15.219 26.031 1 98.5 179 ALA A O 1
ATOM 1360 N N . VAL A 1 180 ? -5.738 14.93 25.547 1 98.38 180 VAL A N 1
ATOM 1361 C CA . VAL A 1 180 ? -5.953 13.727 24.75 1 98.38 180 VAL A CA 1
ATOM 1362 C C . VAL A 1 180 ? -6.402 12.586 25.656 1 98.38 180 VAL A C 1
ATOM 1364 O O . VAL A 1 180 ? -7.305 11.82 25.312 1 98.38 180 VAL A O 1
ATOM 1367 N N . ARG A 1 181 ? -5.777 12.469 26.812 1 97.56 181 ARG A N 1
ATOM 1368 C CA . ARG A 1 181 ? -6.195 11.453 27.781 1 97.56 181 ARG A CA 1
ATOM 1369 C C . ARG A 1 181 ? -7.652 11.648 28.188 1 97.56 181 ARG A C 1
ATOM 1371 O O . ARG A 1 181 ? -8.422 10.688 28.234 1 97.56 181 ARG A O 1
ATOM 1378 N N . SER A 1 182 ? -7.953 12.875 28.469 1 98.25 182 SER A N 1
ATOM 1379 C CA . SER A 1 182 ? -9.312 13.203 28.859 1 98.25 182 SER A CA 1
ATOM 1380 C C . SER A 1 182 ? -10.312 12.883 27.75 1 98.25 182 SER A C 1
ATOM 1382 O O . SER A 1 182 ? -11.422 12.43 28.016 1 98.25 182 SER A O 1
ATOM 1384 N N . LEU A 1 183 ? -9.938 13.195 26.531 1 98.69 183 LEU A N 1
ATOM 1385 C CA . LEU A 1 183 ? -10.773 12.836 25.391 1 98.69 183 LEU A CA 1
ATOM 1386 C C . LEU A 1 183 ? -11.047 11.336 25.359 1 98.69 183 LEU A C 1
ATOM 1388 O O . LEU A 1 183 ? -12.203 10.914 25.25 1 98.69 183 LEU A O 1
ATOM 1392 N N . ARG A 1 184 ? -9.977 10.539 25.453 1 97.88 184 ARG A N 1
ATOM 1393 C CA . ARG A 1 184 ? -10.133 9.086 25.422 1 97.88 184 ARG A CA 1
ATOM 1394 C C . ARG A 1 184 ? -11.055 8.617 26.547 1 97.88 184 ARG A C 1
ATOM 1396 O O . ARG A 1 184 ? -11.938 7.781 26.328 1 97.88 184 ARG A O 1
ATOM 1403 N N . GLU A 1 185 ? -10.867 9.141 27.719 1 97.5 185 GLU A N 1
ATOM 1404 C CA . GLU A 1 185 ? -11.656 8.758 28.891 1 97.5 185 GLU A CA 1
ATOM 1405 C C . GLU A 1 185 ? -13.133 9.125 28.703 1 97.5 185 GLU A C 1
ATOM 1407 O O . GLU A 1 185 ? -14.016 8.43 29.219 1 97.5 185 GLU A O 1
ATOM 1412 N N . ALA A 1 186 ? -13.375 10.188 28.031 1 98.5 186 ALA A N 1
ATOM 1413 C CA . ALA A 1 186 ? -14.734 10.703 27.859 1 98.5 186 ALA A CA 1
ATOM 1414 C C . ALA A 1 186 ? -15.492 9.93 26.781 1 98.5 186 ALA A C 1
ATOM 1416 O O . ALA A 1 186 ? -16.719 9.953 26.75 1 98.5 186 ALA A O 1
ATOM 1417 N N . LEU A 1 187 ? -14.812 9.258 25.891 1 98.06 187 LEU A N 1
ATOM 1418 C CA . LEU A 1 187 ? -15.461 8.492 24.844 1 98.06 187 LEU A CA 1
ATOM 1419 C C . LEU A 1 187 ? -16.078 7.211 25.406 1 98.06 187 LEU A C 1
ATOM 1421 O O . LEU A 1 187 ? -15.555 6.633 26.359 1 98.06 187 LEU A O 1
ATOM 1425 N N . PRO A 1 188 ? -17.188 6.785 24.797 1 96.25 188 PRO A N 1
ATOM 1426 C CA . PRO A 1 188 ? -17.734 5.484 25.188 1 96.25 188 PRO A CA 1
ATOM 1427 C C . PRO A 1 188 ? -16.719 4.352 25.062 1 96.25 188 PRO A C 1
ATOM 1429 O O . PRO A 1 188 ? -15.82 4.414 24.219 1 96.25 188 PRO A O 1
ATOM 1432 N N . ASP A 1 189 ? -16.922 3.25 25.812 1 93 189 ASP A N 1
ATOM 1433 C CA . ASP A 1 189 ? -15.984 2.141 25.875 1 93 189 ASP A CA 1
ATOM 1434 C C . ASP A 1 189 ? -15.852 1.453 24.516 1 93 189 ASP A C 1
ATOM 1436 O O . ASP A 1 189 ? -14.797 0.921 24.188 1 93 189 ASP A O 1
ATOM 1440 N N . ASP A 1 190 ? -16.844 1.494 23.812 1 93.56 190 ASP A N 1
ATOM 1441 C CA . ASP A 1 190 ? -16.844 0.77 22.547 1 93.56 190 ASP A CA 1
ATOM 1442 C C . ASP A 1 190 ? -16.516 1.699 21.375 1 93.56 190 ASP A C 1
ATOM 1444 O O . ASP A 1 190 ? -16.656 1.32 20.203 1 93.56 190 ASP A O 1
ATOM 1448 N N . CYS A 1 191 ? -16.125 2.93 21.641 1 97.75 191 CYS A N 1
ATOM 1449 C CA . CYS A 1 191 ? -15.711 3.895 20.625 1 97.75 191 CYS A CA 1
ATOM 1450 C C . CYS A 1 191 ? -14.195 4.02 20.562 1 97.75 191 CYS A C 1
ATOM 1452 O O . CYS A 1 191 ? -13.555 4.363 21.562 1 97.75 191 CYS A O 1
ATOM 1454 N N . TRP A 1 192 ? -13.641 3.713 19.406 1 98.44 192 TRP A N 1
ATOM 1455 C CA . TRP A 1 192 ? -12.195 3.809 19.219 1 98.44 192 TRP A CA 1
ATOM 1456 C C . TRP A 1 192 ? -11.766 5.262 19.047 1 98.44 192 TRP A C 1
ATOM 1458 O O . TRP A 1 192 ? -12.547 6.094 18.578 1 98.44 192 TRP A O 1
ATOM 1468 N N . LEU A 1 193 ? -10.57 5.566 19.516 1 98.81 193 LEU A N 1
ATOM 1469 C CA . LEU A 1 193 ? -9.883 6.805 19.141 1 98.81 193 LEU A CA 1
ATOM 1470 C C . LEU A 1 193 ? -8.742 6.531 18.172 1 98.81 193 LEU A C 1
ATOM 1472 O O . LEU A 1 193 ? -7.805 5.801 18.5 1 98.81 193 LEU A O 1
ATOM 1476 N N . LEU A 1 194 ? -8.852 6.98 16.984 1 98.88 194 LEU A N 1
ATOM 1477 C CA . LEU A 1 194 ? -7.746 7.004 16.031 1 98.88 194 LEU A CA 1
ATOM 1478 C C . LEU A 1 194 ? -6.977 8.312 16.125 1 98.88 194 LEU A C 1
ATOM 1480 O O . LEU A 1 194 ? -7.461 9.359 15.688 1 98.88 194 LEU A O 1
ATOM 1484 N N . LEU A 1 195 ? -5.832 8.234 16.703 1 98.88 195 LEU A N 1
ATOM 1485 C CA . LEU A 1 195 ? -4.996 9.406 16.953 1 98.88 195 LEU A CA 1
ATOM 1486 C C . LEU A 1 195 ? -3.902 9.523 15.898 1 98.88 195 LEU A C 1
ATOM 1488 O O . LEU A 1 195 ? -2.938 8.758 15.906 1 98.88 195 LEU A O 1
ATOM 1492 N N . ASP A 1 196 ? -4.074 10.461 14.977 1 98.88 196 ASP A N 1
ATOM 1493 C CA . ASP A 1 196 ? -3.115 10.719 13.914 1 98.88 196 ASP A CA 1
ATOM 1494 C C . ASP A 1 196 ? -2.004 11.656 14.391 1 98.88 196 ASP A C 1
ATOM 1496 O O . ASP A 1 196 ? -2.229 12.852 14.578 1 98.88 196 ASP A O 1
ATOM 1500 N N . GLU A 1 197 ? -0.846 11.094 14.469 1 98.81 197 GLU A N 1
ATOM 1501 C CA . GLU A 1 197 ? 0.305 11.805 15.008 1 98.81 197 GLU A CA 1
ATOM 1502 C C . GLU A 1 197 ? 1.393 11.984 13.953 1 98.81 197 GLU A C 1
ATOM 1504 O O . GLU A 1 197 ? 2.582 11.859 14.258 1 98.81 197 GLU A O 1
ATOM 1509 N N . ALA A 1 198 ? 0.986 12.305 12.734 1 98.5 198 ALA A N 1
ATOM 1510 C CA . ALA A 1 198 ? 1.903 12.461 11.609 1 98.5 198 ALA A CA 1
ATOM 1511 C C . ALA A 1 198 ? 2.967 13.516 11.906 1 98.5 198 ALA A C 1
ATOM 1513 O O . ALA A 1 198 ? 4.098 13.422 11.422 1 98.5 198 ALA A O 1
ATOM 1514 N N . TYR A 1 199 ? 2.658 14.5 12.75 1 98.75 199 TYR A N 1
ATOM 1515 C CA . TYR A 1 199 ? 3.568 15.617 12.984 1 98.75 199 TYR A CA 1
ATOM 1516 C C . TYR A 1 199 ? 4.152 15.562 14.391 1 98.75 199 TYR A C 1
ATOM 1518 O O . TYR A 1 199 ? 4.742 16.531 14.867 1 98.75 199 TYR A O 1
ATOM 1526 N N . HIS A 1 200 ? 4.035 14.422 15.008 1 98.38 200 HIS A N 1
ATOM 1527 C CA . HIS A 1 200 ? 4.434 14.242 16.391 1 98.38 200 HIS A CA 1
ATOM 1528 C C . HIS A 1 200 ? 5.871 14.703 16.625 1 98.38 200 HIS A C 1
ATOM 1530 O O . HIS A 1 200 ? 6.168 15.367 17.625 1 98.38 200 HIS A O 1
ATOM 1536 N N . ASP A 1 201 ? 6.73 14.414 15.719 1 97.88 201 ASP A N 1
ATOM 1537 C CA . ASP A 1 201 ? 8.164 14.633 15.883 1 97.88 201 ASP A CA 1
ATOM 1538 C C . ASP A 1 201 ? 8.484 16.109 16.016 1 97.88 201 ASP A C 1
ATOM 1540 O O . ASP A 1 201 ? 9.539 16.484 16.531 1 97.88 201 ASP A O 1
ATOM 1544 N N . PHE A 1 202 ? 7.617 16.938 15.57 1 98.56 202 PHE A N 1
ATOM 1545 C CA . PHE A 1 202 ? 7.895 18.359 15.539 1 98.56 202 PHE A CA 1
ATOM 1546 C C . PHE A 1 202 ? 7.441 19.031 16.828 1 98.56 202 PHE A C 1
ATOM 1548 O O . PHE A 1 202 ? 7.719 20.219 17.062 1 98.56 202 PHE A O 1
ATOM 1555 N N . ARG A 1 203 ? 6.742 18.312 17.688 1 97.5 203 ARG A N 1
ATOM 1556 C CA . ARG A 1 203 ? 6.363 18.859 18.984 1 97.5 203 ARG A CA 1
ATOM 1557 C C . ARG A 1 203 ? 7.594 19.25 19.797 1 97.5 203 ARG A C 1
ATOM 1559 O O . ARG A 1 203 ? 8.602 18.547 19.781 1 97.5 203 ARG A O 1
ATOM 1566 N N . GLU A 1 204 ? 7.418 20.328 20.516 1 94.94 204 GLU A N 1
ATOM 1567 C CA . GLU A 1 204 ? 8.492 20.688 21.422 1 94.94 204 GLU A CA 1
ATOM 1568 C C . GLU A 1 204 ? 8.609 19.672 22.562 1 94.94 204 GLU A C 1
ATOM 1570 O O . GLU A 1 204 ? 9.711 19.422 23.062 1 94.94 204 GLU A O 1
ATOM 1575 N N . ASP A 1 205 ? 7.539 19.031 22.891 1 95.31 205 ASP A N 1
ATOM 1576 C CA . ASP A 1 205 ? 7.492 18.047 23.984 1 95.31 205 ASP A CA 1
ATOM 1577 C C . ASP A 1 205 ? 7.301 16.641 23.422 1 95.31 205 ASP A C 1
ATOM 1579 O O . ASP A 1 205 ? 6.539 15.844 23.984 1 95.31 205 ASP A O 1
ATOM 1583 N N . ALA A 1 206 ? 7.941 16.344 22.359 1 95.25 206 ALA A N 1
ATOM 1584 C CA . ALA A 1 206 ? 7.73 15.086 21.656 1 95.25 206 ALA A CA 1
ATOM 1585 C C . ALA A 1 206 ? 8.219 13.898 22.484 1 95.25 206 ALA A C 1
ATOM 1587 O O . ALA A 1 206 ? 7.77 12.766 22.281 1 95.25 206 ALA A O 1
ATOM 1588 N N . ASP A 1 207 ? 9.094 14.102 23.469 1 92.38 207 ASP A N 1
ATOM 1589 C CA . ASP A 1 207 ? 9.734 13 24.172 1 92.38 207 ASP A CA 1
ATOM 1590 C C . ASP A 1 207 ? 9.125 12.789 25.547 1 92.38 207 ASP A C 1
ATOM 1592 O O . ASP A 1 207 ? 9.758 12.203 26.438 1 92.38 207 ASP A O 1
ATOM 1596 N N . THR A 1 208 ? 7.887 13.227 25.75 1 93.69 208 THR A N 1
ATOM 1597 C CA . THR A 1 208 ? 7.211 12.977 27.031 1 93.69 208 THR A CA 1
ATOM 1598 C C . THR A 1 208 ? 6.871 11.492 27.172 1 93.69 208 THR A C 1
ATOM 1600 O O . THR A 1 208 ? 6.805 10.766 26.172 1 93.69 208 THR A O 1
ATOM 1603 N N . PRO A 1 209 ? 6.641 11.062 28.391 1 94.69 209 PRO A N 1
ATOM 1604 C CA . PRO A 1 209 ? 6.273 9.656 28.594 1 94.69 209 PRO A CA 1
ATOM 1605 C C . PRO A 1 209 ? 5.008 9.258 27.844 1 94.69 209 PRO A C 1
ATOM 1607 O O . PRO A 1 209 ? 4.875 8.109 27.422 1 94.69 209 PRO A O 1
ATOM 1610 N N . PHE A 1 210 ? 4.152 10.211 27.594 1 96.19 210 PHE A N 1
ATOM 1611 C CA . PHE A 1 210 ? 2.91 9.969 26.875 1 96.19 210 PHE A CA 1
ATOM 1612 C C . PHE A 1 210 ? 3.193 9.438 25.484 1 96.19 210 PHE A C 1
ATOM 1614 O O . PHE A 1 210 ? 2.449 8.594 24.969 1 96.19 210 PHE A O 1
ATOM 1621 N N . ALA A 1 211 ? 4.273 9.891 24.938 1 94.88 211 ALA A N 1
ATOM 1622 C CA . ALA A 1 211 ? 4.625 9.555 23.562 1 94.88 211 ALA A CA 1
ATOM 1623 C C . ALA A 1 211 ? 4.879 8.062 23.406 1 94.88 211 ALA A C 1
ATOM 1625 O O . ALA A 1 211 ? 4.719 7.508 22.328 1 94.88 211 ALA A O 1
ATOM 1626 N N . ARG A 1 212 ? 5.219 7.328 24.484 1 96.25 212 ARG A N 1
ATOM 1627 C CA . ARG A 1 212 ? 5.613 5.922 24.391 1 96.25 212 ARG A CA 1
ATOM 1628 C C . ARG A 1 212 ? 4.504 5.016 24.922 1 96.25 212 ARG A C 1
ATOM 1630 O O . ARG A 1 212 ? 4.637 3.789 24.906 1 96.25 212 ARG A O 1
ATOM 1637 N N . GLU A 1 213 ? 3.426 5.582 25.328 1 97.12 213 GLU A N 1
ATOM 1638 C CA . GLU A 1 213 ? 2.363 4.805 25.953 1 97.12 213 GLU A CA 1
ATOM 1639 C C . GLU A 1 213 ? 1.505 4.094 24.922 1 97.12 213 GLU A C 1
ATOM 1641 O O . GLU A 1 213 ? 1.219 4.652 23.859 1 97.12 213 GLU A O 1
ATOM 1646 N N . VAL A 1 214 ? 1.196 2.854 25.219 1 97.81 214 VAL A N 1
ATOM 1647 C CA . VAL A 1 214 ? 0.165 2.104 24.5 1 97.81 214 VAL A CA 1
ATOM 1648 C C . VAL A 1 214 ? -1.177 2.273 25.203 1 97.81 214 VAL A C 1
ATOM 1650 O O . VAL A 1 214 ? -1.364 1.783 26.328 1 97.81 214 VAL A O 1
ATOM 1653 N N . LEU A 1 215 ? -2.137 2.93 24.594 1 96.75 215 LEU A N 1
ATOM 1654 C CA . LEU A 1 215 ? -3.387 3.307 25.25 1 96.75 215 LEU A CA 1
ATOM 1655 C C . LEU A 1 215 ? -4.52 2.377 24.812 1 96.75 215 LEU A C 1
ATOM 1657 O O . LEU A 1 215 ? -4.785 2.217 23.625 1 96.75 215 LEU A O 1
ATOM 1661 N N . PRO A 1 216 ? -5.242 1.781 25.812 1 96.12 216 PRO A N 1
ATOM 1662 C CA . PRO A 1 216 ? -6.395 0.951 25.453 1 96.12 216 PRO A CA 1
ATOM 1663 C C . PRO A 1 216 ? -7.449 1.716 24.656 1 96.12 216 PRO A C 1
ATOM 1665 O O . PRO A 1 216 ? -7.789 2.85 25 1 96.12 216 PRO A O 1
ATOM 1668 N N . GLY A 1 217 ? -7.879 1.136 23.594 1 96.94 217 GLY A N 1
ATOM 1669 C CA . GLY A 1 217 ? -8.938 1.725 22.797 1 96.94 217 GLY A CA 1
ATOM 1670 C C . GLY A 1 217 ? -8.445 2.807 21.859 1 96.94 217 GLY A C 1
ATOM 1671 O O . GLY A 1 217 ? -9.242 3.508 21.234 1 96.94 217 GLY A O 1
ATOM 1672 N N . VAL A 1 218 ? -7.094 2.949 21.781 1 98.44 218 VAL A N 1
ATOM 1673 C CA . VAL A 1 218 ? -6.512 3.98 20.938 1 98.44 218 VAL A CA 1
ATOM 1674 C C . VAL A 1 218 ? -5.578 3.34 19.906 1 98.44 218 VAL A C 1
ATOM 1676 O O . VAL A 1 218 ? -4.805 2.438 20.234 1 98.44 218 VAL A O 1
ATOM 1679 N N . ILE A 1 219 ? -5.727 3.662 18.688 1 98.69 219 ILE A N 1
ATOM 1680 C CA . ILE A 1 219 ? -4.738 3.393 17.641 1 98.69 219 ILE A CA 1
ATOM 1681 C C . ILE A 1 219 ? -4.012 4.684 17.281 1 98.69 219 ILE A C 1
ATOM 1683 O O . ILE A 1 219 ? -4.625 5.629 16.781 1 98.69 219 ILE A O 1
ATOM 1687 N N . ARG A 1 220 ? -2.73 4.746 17.578 1 98.75 220 ARG A N 1
ATOM 1688 C CA . ARG A 1 220 ? -1.896 5.887 17.234 1 98.75 220 ARG A CA 1
ATOM 1689 C C . ARG A 1 220 ? -1.188 5.656 15.898 1 98.75 220 ARG A C 1
ATOM 1691 O O . ARG A 1 220 ? -0.736 4.543 15.617 1 98.75 220 ARG A O 1
ATOM 1698 N N . LEU A 1 221 ? -1.117 6.703 15.062 1 98.44 221 LEU A N 1
ATOM 1699 C CA . LEU A 1 221 ? -0.459 6.605 13.758 1 98.44 221 LEU A CA 1
ATOM 1700 C C . LEU A 1 221 ? 0.677 7.617 13.648 1 98.44 221 LEU A C 1
ATOM 1702 O O . LEU A 1 221 ? 0.509 8.789 14.008 1 98.44 221 LEU A O 1
ATOM 1706 N N . ARG A 1 222 ? 1.779 7.172 13.172 1 98.56 222 ARG A N 1
ATOM 1707 C CA . ARG A 1 222 ? 2.924 8.031 12.875 1 98.56 222 ARG A CA 1
ATOM 1708 C C . ARG A 1 222 ? 3.5 7.719 11.5 1 98.56 222 ARG A C 1
ATOM 1710 O O . ARG A 1 222 ? 3.029 6.809 10.82 1 98.56 222 ARG A O 1
ATOM 1717 N N . THR A 1 223 ? 4.379 8.57 11.023 1 98.06 223 THR A N 1
ATOM 1718 C CA . THR A 1 223 ? 4.914 8.414 9.68 1 98.06 223 THR A CA 1
ATOM 1719 C C . THR A 1 223 ? 6.383 8.828 9.625 1 98.06 223 THR A C 1
ATOM 1721 O O . THR A 1 223 ? 6.867 9.531 10.516 1 98.06 223 THR A O 1
ATOM 1724 N N . LEU A 1 224 ? 7.082 8.352 8.633 1 98.31 224 LEU A N 1
ATOM 1725 C CA . LEU A 1 224 ? 8.43 8.836 8.344 1 98.31 224 LEU A CA 1
ATOM 1726 C C . LEU A 1 224 ? 8.414 9.812 7.168 1 98.31 224 LEU A C 1
ATOM 1728 O O . LEU A 1 224 ? 9.469 10.172 6.641 1 98.31 224 LEU A O 1
ATOM 1732 N N . SER A 1 225 ? 7.27 10.25 6.777 1 97.06 225 SER A N 1
ATOM 1733 C CA . SER A 1 225 ? 7.098 11.094 5.598 1 97.06 225 SER A CA 1
ATOM 1734 C C . SER A 1 225 ? 7.477 12.539 5.895 1 97.06 225 SER A C 1
ATOM 1736 O O . SER A 1 225 ? 7.77 13.312 4.98 1 97.06 225 SER A O 1
ATOM 1738 N N . LYS A 1 226 ? 7.414 12.938 7.176 1 98.12 226 LYS A N 1
ATOM 1739 C CA . LYS A 1 226 ? 7.566 14.352 7.52 1 98.12 226 LYS A CA 1
ATOM 1740 C C . LYS A 1 226 ? 8.938 14.625 8.133 1 98.12 226 LYS A C 1
ATOM 1742 O O . LYS A 1 226 ? 9.906 14.883 7.41 1 98.12 226 LYS A O 1
ATOM 1747 N N . ALA A 1 227 ? 9.078 14.289 9.367 1 98 227 ALA A N 1
ATOM 1748 C CA . ALA A 1 227 ? 10.312 14.586 10.086 1 98 227 ALA A CA 1
ATOM 1749 C C . ALA A 1 227 ? 11.5 13.875 9.445 1 98 227 ALA A C 1
ATOM 1751 O O . ALA A 1 227 ? 12.617 14.406 9.445 1 98 227 ALA A O 1
ATOM 1752 N N . HIS A 1 228 ? 11.289 12.695 8.898 1 98.44 228 HIS A N 1
ATOM 1753 C CA . HIS A 1 228 ? 12.375 11.867 8.383 1 98.44 228 HIS A CA 1
ATOM 1754 C C . HIS A 1 228 ? 12.555 12.07 6.879 1 98.44 228 HIS A C 1
ATOM 1756 O O . HIS A 1 228 ? 13.461 11.492 6.277 1 98.44 228 HIS A O 1
ATOM 1762 N N . GLY A 1 229 ? 11.695 12.828 6.25 1 97.94 229 GLY A N 1
ATOM 1763 C CA . GLY A 1 229 ? 11.859 13.203 4.852 1 97.94 229 GLY A CA 1
ATOM 1764 C C . GLY A 1 229 ? 11.672 12.031 3.9 1 97.94 229 GLY A C 1
ATOM 1765 O O . GLY A 1 229 ? 12.352 11.953 2.869 1 97.94 229 GLY A O 1
ATOM 1766 N N . LEU A 1 230 ? 10.797 11.117 4.211 1 98 230 LEU A N 1
ATOM 1767 C CA . LEU A 1 230 ? 10.625 9.938 3.375 1 98 230 LEU A CA 1
ATOM 1768 C C . LEU A 1 230 ? 9.219 9.898 2.785 1 98 230 LEU A C 1
ATOM 1770 O O . LEU A 1 230 ? 8.609 8.828 2.684 1 98 230 LEU A O 1
ATOM 1774 N N . ALA A 1 231 ? 8.68 11.086 2.42 1 96.75 231 ALA A N 1
ATOM 1775 C CA . ALA A 1 231 ? 7.336 11.141 1.859 1 96.75 231 ALA A CA 1
ATOM 1776 C C . ALA A 1 231 ? 7.219 10.258 0.621 1 96.75 231 ALA A C 1
ATOM 1778 O O . ALA A 1 231 ? 6.207 9.586 0.424 1 96.75 231 ALA A O 1
ATOM 1779 N N . GLY A 1 232 ? 8.227 10.211 -0.185 1 96.38 232 GLY A N 1
ATOM 1780 C CA . GLY A 1 232 ? 8.195 9.453 -1.425 1 96.38 232 GLY A CA 1
ATOM 1781 C C . GLY A 1 232 ? 8.242 7.953 -1.208 1 96.38 232 GLY A C 1
ATOM 1782 O O . GLY A 1 232 ? 7.93 7.18 -2.113 1 96.38 232 GLY A O 1
ATOM 1783 N N . LEU A 1 233 ? 8.641 7.469 -0.096 1 96.88 233 LEU A N 1
ATOM 1784 C CA . LEU A 1 233 ? 8.891 6.047 0.126 1 96.88 233 LEU A CA 1
ATOM 1785 C C . LEU A 1 233 ? 7.707 5.391 0.831 1 96.88 233 LEU A C 1
ATOM 1787 O O . LEU A 1 233 ? 7.613 4.164 0.89 1 96.88 233 LEU A O 1
ATOM 1791 N N . ARG A 1 234 ? 6.773 6.133 1.309 1 95.94 234 ARG A N 1
ATOM 1792 C CA . ARG A 1 234 ? 5.488 5.68 1.825 1 95.94 234 ARG A CA 1
ATOM 1793 C C . ARG A 1 234 ? 5.676 4.668 2.949 1 95.94 234 ARG A C 1
ATOM 1795 O O . ARG A 1 234 ? 5.324 3.494 2.803 1 95.94 234 ARG A O 1
ATOM 1802 N N . ILE A 1 235 ? 6.078 5.078 4.113 1 97.69 235 ILE A N 1
ATOM 1803 C CA . ILE A 1 235 ? 6.238 4.184 5.254 1 97.69 235 ILE A CA 1
ATOM 1804 C C . ILE A 1 235 ? 5.789 4.895 6.531 1 97.69 235 ILE A C 1
ATOM 1806 O O . ILE A 1 235 ? 6.066 6.082 6.719 1 97.69 235 ILE A O 1
ATOM 1810 N N . GLY A 1 236 ? 4.992 4.258 7.301 1 98 236 GLY A N 1
ATOM 1811 C CA . GLY A 1 236 ? 4.5 4.688 8.602 1 98 236 GLY A CA 1
ATOM 1812 C C . GLY A 1 236 ? 4.273 3.535 9.562 1 98 236 GLY A C 1
ATOM 1813 O O . GLY A 1 236 ? 4.566 2.381 9.234 1 98 236 GLY A O 1
ATOM 1814 N N . TYR A 1 237 ? 3.873 3.863 10.773 1 98.75 237 TYR A N 1
ATOM 1815 C CA . TYR A 1 237 ? 3.672 2.799 11.75 1 98.75 237 TYR A CA 1
ATOM 1816 C C . TYR A 1 237 ? 2.549 3.15 12.719 1 98.75 237 TYR A C 1
ATOM 1818 O O . TYR A 1 237 ? 2.236 4.328 12.922 1 98.75 237 TYR A O 1
ATOM 1826 N N . ALA A 1 238 ? 1.928 2.143 13.234 1 98.75 238 ALA A N 1
ATOM 1827 C CA . ALA A 1 238 ? 0.888 2.258 14.258 1 98.75 238 ALA A CA 1
ATOM 1828 C C . ALA A 1 238 ? 1.401 1.797 15.617 1 98.75 238 ALA A C 1
ATOM 1830 O O . ALA A 1 238 ? 2.305 0.961 15.695 1 98.75 238 ALA A O 1
ATOM 1831 N N . ILE A 1 239 ? 0.928 2.41 16.641 1 98.75 239 ILE A N 1
ATOM 1832 C CA . ILE A 1 239 ? 1.113 2.02 18.031 1 98.75 239 ILE A CA 1
ATOM 1833 C C . ILE A 1 239 ? -0.238 1.677 18.656 1 98.75 239 ILE A C 1
ATOM 1835 O O . ILE A 1 239 ? -1.124 2.529 18.75 1 98.75 239 ILE A O 1
ATOM 1839 N N . ALA A 1 240 ? -0.45 0.469 19.109 1 98.62 240 ALA A N 1
ATOM 1840 C CA . ALA A 1 240 ? -1.688 -0.006 19.719 1 98.62 240 ALA A CA 1
ATOM 1841 C C . ALA A 1 240 ? -1.439 -1.263 20.547 1 98.62 240 ALA A C 1
ATOM 1843 O O . ALA A 1 240 ? -0.33 -1.8 20.562 1 98.62 240 ALA A O 1
ATOM 1844 N N . GLU A 1 241 ? -2.457 -1.681 21.297 1 97.81 241 GLU A N 1
ATOM 1845 C CA . GLU A 1 241 ? -2.371 -2.932 22.031 1 97.81 241 GLU A CA 1
ATOM 1846 C C . GLU A 1 241 ? -2.133 -4.117 21.109 1 97.81 241 GLU A C 1
ATOM 1848 O O . GLU A 1 241 ? -2.68 -4.164 20 1 97.81 241 GLU A O 1
ATOM 1853 N N . PRO A 1 242 ? -1.364 -5.117 21.594 1 96.94 242 PRO A N 1
ATOM 1854 C CA . PRO A 1 242 ? -1.027 -6.27 20.75 1 96.94 242 PRO A CA 1
ATOM 1855 C C . PRO A 1 242 ? -2.262 -6.973 20.188 1 96.94 242 PRO A C 1
ATOM 1857 O O . PRO A 1 242 ? -2.264 -7.398 19.031 1 96.94 242 PRO A O 1
ATOM 1860 N N . GLU A 1 243 ? -3.291 -7.051 20.953 1 95.38 243 GLU A N 1
ATOM 1861 C CA . GLU A 1 243 ? -4.516 -7.691 20.484 1 95.38 243 GLU A CA 1
ATOM 1862 C C . GLU A 1 243 ? -5.129 -6.918 19.328 1 95.38 243 GLU A C 1
ATOM 1864 O O . GLU A 1 243 ? -5.656 -7.516 18.391 1 95.38 243 GLU A O 1
ATOM 1869 N N . THR A 1 244 ? -5.086 -5.605 19.406 1 96.94 244 THR A N 1
ATOM 1870 C CA . THR A 1 244 ? -5.586 -4.758 18.328 1 96.94 244 THR A CA 1
ATOM 1871 C C . THR A 1 244 ? -4.75 -4.941 17.062 1 96.94 244 THR A C 1
ATOM 1873 O O . THR A 1 244 ? -5.297 -5.066 15.961 1 96.94 244 THR A O 1
ATOM 1876 N N . LEU A 1 245 ? -3.42 -5.008 17.234 1 97.19 245 LEU A N 1
ATOM 1877 C CA . LEU A 1 245 ? -2.537 -5.195 16.094 1 97.19 245 LEU A CA 1
ATOM 1878 C C . LEU A 1 245 ? -2.756 -6.566 15.461 1 97.19 245 LEU A C 1
ATOM 1880 O O . LEU A 1 245 ? -2.662 -6.715 14.242 1 97.19 245 LEU A O 1
ATOM 1884 N N . ALA A 1 246 ? -3.047 -7.566 16.281 1 95.44 246 ALA A N 1
ATOM 1885 C CA . ALA A 1 246 ? -3.355 -8.891 15.75 1 95.44 246 ALA A CA 1
ATOM 1886 C C . ALA A 1 246 ? -4.578 -8.852 14.844 1 95.44 246 ALA A C 1
ATOM 1888 O O . ALA A 1 246 ? -4.629 -9.539 13.82 1 95.44 246 ALA A O 1
ATOM 1889 N N . MET A 1 247 ? -5.582 -8.062 15.203 1 96.25 247 MET A N 1
ATOM 1890 C CA . MET A 1 247 ? -6.77 -7.898 14.367 1 96.25 247 MET A CA 1
ATOM 1891 C C . MET A 1 247 ? -6.426 -7.156 13.078 1 96.25 247 MET A C 1
ATOM 1893 O O . MET A 1 247 ? -6.914 -7.512 12.008 1 96.25 247 MET A O 1
ATOM 1897 N N . MET A 1 248 ? -5.59 -6.121 13.219 1 96.81 248 MET A N 1
ATOM 1898 C CA . MET A 1 248 ? -5.156 -5.363 12.047 1 96.81 248 MET A CA 1
ATOM 1899 C C . MET A 1 248 ? -4.457 -6.273 11.039 1 96.81 248 MET A C 1
ATOM 1901 O O . MET A 1 248 ? -4.648 -6.129 9.828 1 96.81 248 MET A O 1
ATOM 1905 N N . MET A 1 249 ? -3.709 -7.223 11.516 1 95.25 249 MET A N 1
ATOM 1906 C CA . MET A 1 249 ? -2.945 -8.133 10.664 1 95.25 249 MET A CA 1
ATOM 1907 C C . MET A 1 249 ? -3.875 -9.008 9.836 1 95.25 249 MET A C 1
ATOM 1909 O O . MET A 1 249 ? -3.498 -9.477 8.758 1 95.25 249 MET A O 1
ATOM 1913 N N . LYS A 1 250 ? -5.102 -9.219 10.289 1 95.56 250 LYS A N 1
ATOM 1914 C CA . LYS A 1 250 ? -6.059 -10.086 9.609 1 95.56 250 LYS A CA 1
ATOM 1915 C C . LYS A 1 250 ? -6.598 -9.43 8.344 1 95.56 250 LYS A C 1
ATOM 1917 O O . LYS A 1 250 ? -7.188 -10.102 7.496 1 95.56 250 LYS A O 1
ATOM 1922 N N . VAL A 1 251 ? -6.41 -8.086 8.195 1 95.94 251 VAL A N 1
ATOM 1923 C CA . VAL A 1 251 ? -6.988 -7.379 7.059 1 95.94 251 VAL A CA 1
ATOM 1924 C C . VAL A 1 251 ? -5.914 -6.527 6.383 1 95.94 251 VAL A C 1
ATOM 1926 O O . VAL A 1 251 ? -6.223 -5.648 5.574 1 95.94 251 VAL A O 1
ATOM 1929 N N . ARG A 1 252 ? -4.691 -6.742 6.742 1 95.75 252 ARG A N 1
ATOM 1930 C CA . ARG A 1 252 ? -3.561 -5.992 6.207 1 95.75 252 ARG A CA 1
ATOM 1931 C C . ARG A 1 252 ? -3.076 -6.594 4.891 1 95.75 252 ARG A C 1
ATOM 1933 O O . ARG A 1 252 ? -3.178 -7.805 4.684 1 95.75 252 ARG A O 1
ATOM 1940 N N . ILE A 1 253 ? -2.643 -5.77 3.953 1 93.69 253 ILE A N 1
ATOM 1941 C CA . ILE A 1 253 ? -1.875 -6.246 2.809 1 93.69 253 ILE A CA 1
ATOM 1942 C C . ILE A 1 253 ? -0.426 -6.492 3.223 1 93.69 253 ILE A C 1
ATOM 1944 O O . ILE A 1 253 ? 0.335 -5.543 3.428 1 93.69 253 ILE A O 1
ATOM 1948 N N . HIS A 1 254 ? 0.006 -7.66 3.408 1 87.31 254 HIS A N 1
ATOM 1949 C CA . HIS A 1 254 ? 1.195 -8.07 4.145 1 87.31 254 HIS A CA 1
ATOM 1950 C C . HIS A 1 254 ? 2.465 -7.547 3.48 1 87.31 254 HIS A C 1
ATOM 1952 O O . HIS A 1 254 ? 3.459 -7.277 4.16 1 87.31 254 HIS A O 1
ATOM 1958 N N . TYR A 1 255 ? 2.557 -7.383 2.158 1 88.44 255 TYR A N 1
ATOM 1959 C CA . TYR A 1 255 ? 3.758 -6.895 1.489 1 88.44 255 TYR A CA 1
ATOM 1960 C C . TYR A 1 255 ? 3.523 -5.516 0.884 1 88.44 255 TYR A C 1
ATOM 1962 O O . TYR A 1 255 ? 4.008 -5.223 -0.211 1 88.44 255 TYR A O 1
ATOM 1970 N N . ALA A 1 256 ? 2.828 -4.754 1.672 1 87.12 256 ALA A N 1
ATOM 1971 C CA . ALA A 1 256 ? 2.498 -3.443 1.121 1 87.12 256 ALA A CA 1
ATOM 1972 C C . ALA A 1 256 ? 3.723 -2.535 1.095 1 87.12 256 ALA A C 1
ATOM 1974 O O . ALA A 1 256 ? 3.822 -1.639 0.253 1 87.12 256 ALA A O 1
ATOM 1975 N N . VAL A 1 257 ? 4.648 -2.762 1.995 1 94.25 257 VAL A N 1
ATOM 1976 C CA . VAL A 1 257 ? 5.863 -1.952 2.035 1 94.25 257 VAL A CA 1
ATOM 1977 C C . VAL A 1 257 ? 6.973 -2.648 1.253 1 94.25 257 VAL A C 1
ATOM 1979 O O . VAL A 1 257 ? 7.277 -3.816 1.502 1 94.25 257 VAL A O 1
ATOM 1982 N N . SER A 1 258 ? 7.547 -1.938 0.346 1 95.56 258 SER A N 1
ATOM 1983 C CA . SER A 1 258 ? 8.586 -2.533 -0.488 1 95.56 258 SER A CA 1
ATOM 1984 C C . SER A 1 258 ? 9.844 -2.828 0.323 1 95.56 258 SER A C 1
ATOM 1986 O O . SER A 1 258 ? 10.102 -2.182 1.342 1 95.56 258 SER A O 1
ATOM 1988 N N . THR A 1 259 ? 10.641 -3.807 -0.161 1 95.56 259 THR A N 1
ATOM 1989 C CA . THR A 1 259 ? 11.906 -4.145 0.468 1 95.56 259 THR A CA 1
ATOM 1990 C C . THR A 1 259 ? 12.852 -2.945 0.455 1 95.56 259 THR A C 1
ATOM 1992 O O . THR A 1 259 ? 13.586 -2.713 1.421 1 95.56 259 THR A O 1
ATOM 1995 N N . LEU A 1 260 ? 12.836 -2.262 -0.596 1 95.5 260 LEU A N 1
ATOM 1996 C CA . LEU A 1 260 ? 13.68 -1.081 -0.737 1 95.5 260 LEU A CA 1
ATOM 1997 C C . LEU A 1 260 ? 13.297 -0.014 0.282 1 95.5 260 LEU A C 1
ATOM 1999 O O . LEU A 1 260 ? 14.172 0.622 0.879 1 95.5 260 LEU A O 1
ATOM 2003 N N . THR A 1 261 ? 12.031 0.235 0.454 1 96.88 261 THR A N 1
ATOM 2004 C CA . THR A 1 261 ? 11.547 1.195 1.439 1 96.88 261 THR A CA 1
ATOM 2005 C C . THR A 1 261 ? 11.984 0.795 2.846 1 96.88 261 THR A C 1
ATOM 2007 O O . THR A 1 261 ? 12.438 1.638 3.623 1 96.88 261 THR A O 1
ATOM 2010 N N . LEU A 1 262 ? 11.867 -0.476 3.182 1 97.5 262 LEU A N 1
ATOM 2011 C CA . LEU A 1 262 ? 12.297 -0.956 4.488 1 97.5 262 LEU A CA 1
ATOM 2012 C C . LEU A 1 262 ? 13.781 -0.694 4.703 1 97.5 262 LEU A C 1
ATOM 2014 O O . LEU A 1 262 ? 14.18 -0.186 5.754 1 97.5 262 LEU A O 1
ATOM 2018 N N . ALA A 1 263 ? 14.57 -1.006 3.691 1 97.5 263 ALA A N 1
ATOM 2019 C CA . ALA A 1 263 ? 16.016 -0.815 3.785 1 97.5 263 ALA A CA 1
ATOM 2020 C C . ALA A 1 263 ? 16.359 0.661 3.949 1 97.5 263 ALA A C 1
ATOM 2022 O O . ALA A 1 263 ? 17.219 1.016 4.758 1 97.5 263 ALA A O 1
ATOM 2023 N N . ALA A 1 264 ? 15.719 1.485 3.188 1 98 264 ALA A N 1
ATOM 2024 C CA . ALA A 1 264 ? 15.953 2.926 3.273 1 98 264 ALA A CA 1
ATOM 2025 C C . ALA A 1 264 ? 15.578 3.459 4.652 1 98 264 ALA A C 1
ATOM 2027 O O . ALA A 1 264 ? 16.312 4.258 5.238 1 98 264 ALA A O 1
ATOM 2028 N N . ALA A 1 265 ? 14.422 3.041 5.141 1 98.5 265 ALA A N 1
ATOM 2029 C CA . ALA A 1 265 ? 13.969 3.469 6.465 1 98.5 265 ALA A CA 1
ATOM 2030 C C . ALA A 1 265 ? 14.969 3.068 7.543 1 98.5 265 ALA A C 1
ATOM 2032 O O . ALA A 1 265 ? 15.242 3.842 8.461 1 98.5 265 ALA A O 1
ATOM 2033 N N . GLU A 1 266 ? 15.516 1.851 7.441 1 98.56 266 GLU A N 1
ATOM 2034 C CA . GLU A 1 266 ? 16.5 1.389 8.422 1 98.56 266 GLU A CA 1
ATOM 2035 C C . GLU A 1 266 ? 17.734 2.273 8.414 1 98.56 266 GLU A C 1
ATOM 2037 O O . GLU A 1 266 ? 18.266 2.629 9.477 1 98.56 266 GLU A O 1
ATOM 2042 N N . VAL A 1 267 ? 18.172 2.658 7.203 1 98.5 267 VAL A N 1
ATOM 2043 C CA . VAL A 1 267 ? 19.344 3.525 7.082 1 98.5 267 VAL A CA 1
ATOM 2044 C C . VAL A 1 267 ? 19.062 4.863 7.766 1 98.5 267 VAL A C 1
ATOM 2046 O O . VAL A 1 267 ? 19.906 5.363 8.523 1 98.5 267 VAL A O 1
ATOM 2049 N N . VAL A 1 268 ? 17.906 5.445 7.539 1 98.5 268 VAL A N 1
ATOM 2050 C CA . VAL A 1 268 ? 17.562 6.75 8.094 1 98.5 268 VAL A CA 1
ATOM 2051 C C . VAL A 1 268 ? 17.422 6.648 9.609 1 98.5 268 VAL A C 1
ATOM 2053 O O . VAL A 1 268 ? 17.938 7.508 10.336 1 98.5 268 VAL A O 1
ATOM 2056 N N . LEU A 1 269 ? 16.828 5.578 10.102 1 98.56 269 LEU A N 1
ATOM 2057 C CA . LEU A 1 269 ? 16.625 5.391 11.539 1 98.56 269 LEU A CA 1
ATOM 2058 C C . LEU A 1 269 ? 17.953 5.125 12.242 1 98.56 269 LEU A C 1
ATOM 2060 O O . LEU A 1 269 ? 18.109 5.469 13.414 1 98.56 269 LEU A O 1
ATOM 2064 N N . ASP A 1 270 ? 18.875 4.555 11.555 1 98.62 270 ASP A N 1
ATOM 2065 C CA . ASP A 1 270 ? 20.203 4.301 12.117 1 98.62 270 ASP A CA 1
ATOM 2066 C C . ASP A 1 270 ? 21 5.594 12.258 1 98.62 270 ASP A C 1
ATOM 2068 O O . ASP A 1 270 ? 22.047 5.617 12.898 1 98.62 270 ASP A O 1
ATOM 2072 N N . HIS A 1 271 ? 20.578 6.66 11.695 1 98.12 271 HIS A N 1
ATOM 2073 C CA . HIS A 1 271 ? 21.234 7.953 11.742 1 98.12 271 HIS A CA 1
ATOM 2074 C C . HIS A 1 271 ? 20.312 9.047 12.258 1 98.12 271 HIS A C 1
ATOM 2076 O O . HIS A 1 271 ? 20.031 10.016 11.547 1 98.12 271 HIS A O 1
ATOM 2082 N N . PRO A 1 272 ? 19.922 8.906 13.5 1 96.88 272 PRO A N 1
ATOM 2083 C CA . PRO A 1 272 ? 18.891 9.797 14.062 1 96.88 272 PRO A CA 1
ATOM 2084 C C . PRO A 1 272 ? 19.359 11.25 14.141 1 96.88 272 PRO A C 1
ATOM 2086 O O . PRO A 1 272 ? 18.531 12.164 14.227 1 96.88 272 PRO A O 1
ATOM 2089 N N . ASP A 1 273 ? 20.672 11.523 14.062 1 97.31 273 ASP A N 1
ATOM 2090 C CA . ASP A 1 273 ? 21.188 12.875 14.156 1 97.31 273 ASP A CA 1
ATOM 2091 C C . ASP A 1 273 ? 20.719 13.734 12.984 1 97.31 273 ASP A C 1
ATOM 2093 O O . ASP A 1 273 ? 20.453 14.93 13.148 1 97.31 273 ASP A O 1
ATOM 2097 N N . GLU A 1 274 ? 20.562 13.18 11.82 1 97.44 274 GLU A N 1
ATOM 2098 C CA . GLU A 1 274 ? 20.094 13.938 10.664 1 97.44 274 GLU A CA 1
ATOM 2099 C C . GLU A 1 274 ? 18.656 14.391 10.844 1 97.44 274 GLU A C 1
ATOM 2101 O O . GLU A 1 274 ? 18.297 15.508 10.484 1 97.44 274 GLU A O 1
ATOM 2106 N N . THR A 1 275 ? 17.875 13.469 11.367 1 97.44 275 THR A N 1
ATOM 2107 C CA . THR A 1 275 ? 16.484 13.789 11.609 1 97.44 275 THR A CA 1
ATOM 2108 C C . THR A 1 275 ? 16.359 14.867 12.68 1 97.44 275 THR A C 1
ATOM 2110 O O . THR A 1 275 ? 15.547 15.797 12.539 1 97.44 275 THR A O 1
ATOM 2113 N N . ARG A 1 276 ? 17.141 14.781 13.703 1 97.38 276 ARG A N 1
ATOM 2114 C CA . ARG A 1 276 ? 17.141 15.797 14.758 1 97.38 276 ARG A CA 1
ATOM 2115 C C . ARG A 1 276 ? 17.547 17.156 14.211 1 97.38 276 ARG A C 1
ATOM 2117 O O . ARG A 1 276 ? 16.938 18.172 14.555 1 97.38 276 ARG A O 1
ATOM 2124 N N . GLU A 1 277 ? 18.531 17.156 13.375 1 97.94 277 GLU A N 1
ATOM 2125 C CA . GLU A 1 277 ? 18.969 18.375 12.734 1 97.94 277 GLU A CA 1
ATOM 2126 C C . GLU A 1 277 ? 17.859 18.984 11.875 1 97.94 277 GLU A C 1
ATOM 2128 O O . GLU A 1 277 ? 17.656 20.203 11.891 1 97.94 277 GLU A O 1
ATOM 2133 N N . HIS A 1 278 ? 17.219 18.156 11.164 1 98.25 278 HIS A N 1
ATOM 2134 C CA . HIS A 1 278 ? 16.125 18.594 10.305 1 98.25 278 HIS A CA 1
ATOM 2135 C C . HIS A 1 278 ? 14.992 19.203 11.117 1 98.25 278 HIS A C 1
ATOM 2137 O O . HIS A 1 278 ? 14.484 20.281 10.781 1 98.25 278 HIS A O 1
ATOM 2143 N N . ILE A 1 279 ? 14.617 18.562 12.188 1 98.44 279 ILE A N 1
ATOM 2144 C CA . ILE A 1 279 ? 13.539 19.031 13.055 1 98.44 279 ILE A CA 1
ATOM 2145 C C . ILE A 1 279 ? 13.898 20.391 13.641 1 98.44 279 ILE A C 1
ATOM 2147 O O . ILE A 1 279 ? 13.078 21.312 13.625 1 98.44 279 ILE A O 1
ATOM 2151 N N . ALA A 1 280 ? 15.109 20.531 14.109 1 98.38 280 ALA A N 1
ATOM 2152 C CA . ALA A 1 280 ? 15.57 21.812 14.664 1 98.38 280 ALA A CA 1
ATOM 2153 C C . ALA A 1 280 ? 15.516 22.922 13.625 1 98.38 280 ALA A C 1
ATOM 2155 O O . ALA A 1 280 ? 15.109 24.047 13.922 1 98.38 280 ALA A O 1
ATOM 2156 N N . ALA A 1 281 ? 15.953 22.609 12.445 1 98.56 281 ALA A N 1
ATOM 2157 C CA . ALA A 1 281 ? 15.93 23.578 11.359 1 98.56 281 ALA A CA 1
ATOM 2158 C C . ALA A 1 281 ? 14.5 24 11.031 1 98.56 281 ALA A C 1
ATOM 2160 O O . ALA A 1 281 ? 14.234 25.172 10.758 1 98.56 281 ALA A O 1
ATOM 2161 N N . VAL A 1 282 ? 13.578 23.047 11.008 1 98.69 282 VAL A N 1
ATOM 2162 C CA . VAL A 1 282 ? 12.172 23.312 10.742 1 98.69 282 VAL A CA 1
ATOM 2163 C C . VAL A 1 282 ? 11.609 24.25 11.812 1 98.69 282 VAL A C 1
ATOM 2165 O O . VAL A 1 282 ? 10.891 25.203 11.5 1 98.69 282 VAL A O 1
ATOM 2168 N N . HIS A 1 283 ? 11.969 24.016 13.07 1 98.62 283 HIS A N 1
ATOM 2169 C CA . HIS A 1 283 ? 11.531 24.891 14.156 1 98.62 283 HIS A CA 1
ATOM 2170 C C . HIS A 1 283 ? 11.961 26.328 13.914 1 98.62 283 HIS A C 1
ATOM 2172 O O . HIS A 1 283 ? 11.156 27.266 14.07 1 98.62 283 HIS A O 1
ATOM 2178 N N . ARG A 1 284 ? 13.156 26.484 13.523 1 98.56 284 ARG A N 1
ATOM 2179 C CA . ARG A 1 284 ? 13.695 27.812 13.289 1 98.56 284 ARG A CA 1
ATOM 2180 C C . ARG A 1 284 ? 13 28.484 12.102 1 98.56 284 ARG A C 1
ATOM 2182 O O . ARG A 1 284 ? 12.617 29.656 12.18 1 98.56 284 ARG A O 1
ATOM 2189 N N . ARG A 1 285 ? 12.836 27.734 11.023 1 98.56 285 ARG A N 1
ATOM 2190 C CA . ARG A 1 285 ? 12.203 28.297 9.828 1 98.56 285 ARG A CA 1
ATOM 2191 C C . ARG A 1 285 ? 10.742 28.641 10.094 1 98.56 285 ARG A C 1
ATOM 2193 O O . ARG A 1 285 ? 10.258 29.672 9.625 1 98.56 285 ARG A O 1
ATOM 2200 N N . ARG A 1 286 ? 10.07 27.781 10.805 1 98.5 286 ARG A N 1
ATOM 2201 C CA . ARG A 1 286 ? 8.672 28.016 11.164 1 98.5 286 ARG A CA 1
ATOM 2202 C C . ARG A 1 286 ? 8.523 29.312 11.969 1 98.5 286 ARG A C 1
ATOM 2204 O O . ARG A 1 286 ? 7.629 30.109 11.695 1 98.5 286 ARG A O 1
ATOM 2211 N N . ALA A 1 287 ? 9.391 29.5 12.93 1 98.5 287 ALA A N 1
ATOM 2212 C CA . ALA A 1 287 ? 9.367 30.703 13.758 1 98.5 287 ALA A CA 1
ATOM 2213 C C . ALA A 1 287 ? 9.648 31.953 12.922 1 98.5 287 ALA A C 1
ATOM 2215 O O . ALA A 1 287 ? 8.977 32.969 13.078 1 98.5 287 ALA A O 1
ATOM 2216 N N . ARG A 1 288 ? 10.617 31.875 12.078 1 98.56 288 ARG A N 1
ATOM 2217 C CA . ARG A 1 288 ? 10.984 33 11.234 1 98.56 288 ARG A CA 1
ATOM 2218 C C . ARG A 1 288 ? 9.844 33.375 10.289 1 98.56 288 ARG A C 1
ATOM 2220 O O . ARG A 1 288 ? 9.547 34.562 10.102 1 98.56 288 ARG A O 1
ATOM 2227 N N . LEU A 1 289 ? 9.266 32.375 9.68 1 98.38 289 LEU A N 1
ATOM 2228 C CA . LEU A 1 289 ? 8.156 32.594 8.758 1 98.38 289 LEU A CA 1
ATOM 2229 C C . LEU A 1 289 ? 6.973 33.219 9.469 1 98.38 289 LEU A C 1
ATOM 2231 O O . LEU A 1 289 ? 6.371 34.188 8.961 1 98.38 289 LEU A O 1
ATOM 2235 N N . ALA A 1 290 ? 6.629 32.719 10.633 1 98.56 290 ALA A N 1
ATOM 2236 C CA . ALA A 1 290 ? 5.52 33.25 11.43 1 98.56 290 ALA A CA 1
ATOM 2237 C C . ALA A 1 290 ? 5.777 34.688 11.828 1 98.56 290 ALA A C 1
ATOM 2239 O O . ALA A 1 290 ? 4.891 35.531 11.711 1 98.56 290 ALA A O 1
ATOM 2240 N N . GLU A 1 291 ? 6.969 34.969 12.312 1 98.25 291 GLU A N 1
ATOM 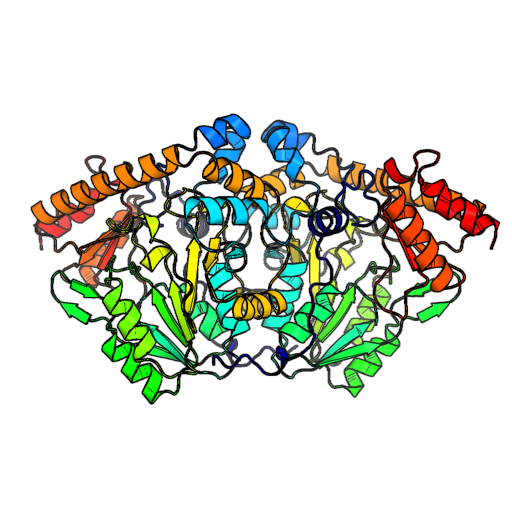2241 C CA . GLU A 1 291 ? 7.336 36.312 12.734 1 98.25 291 GLU A CA 1
ATOM 2242 C C . GLU A 1 291 ? 7.262 37.281 11.578 1 98.25 291 GLU A C 1
ATOM 2244 O O . GLU A 1 291 ? 6.75 38.406 11.727 1 98.25 291 GLU A O 1
ATOM 2249 N N . HIS A 1 292 ? 7.781 36.875 10.492 1 97.94 292 HIS A N 1
ATOM 2250 C CA . HIS A 1 292 ? 7.77 37.719 9.305 1 97.94 292 HIS A CA 1
ATOM 2251 C C . HIS A 1 292 ? 6.348 38.094 8.914 1 97.94 292 HIS A C 1
ATOM 2253 O O . HIS A 1 292 ? 6.051 39.281 8.727 1 97.94 292 HIS A O 1
ATOM 2259 N N . LEU A 1 293 ? 5.449 37.188 8.828 1 98.06 293 LEU A N 1
ATOM 2260 C CA . LEU A 1 293 ? 4.086 37.438 8.375 1 98.06 293 LEU A CA 1
ATOM 2261 C C . LEU A 1 293 ? 3.293 38.219 9.43 1 98.06 293 LEU A C 1
ATOM 2263 O O . LEU A 1 293 ? 2.453 39.031 9.102 1 98.06 293 LEU A O 1
ATOM 2267 N N . ARG A 1 294 ? 3.518 37.906 10.742 1 97.69 294 ARG A N 1
ATOM 2268 C CA . ARG A 1 294 ? 2.896 38.688 11.812 1 97.69 294 ARG A CA 1
ATOM 2269 C C . ARG A 1 294 ? 3.295 40.156 11.719 1 97.69 294 ARG A C 1
ATOM 2271 O O . ARG A 1 294 ? 2.475 41.031 11.961 1 97.69 294 ARG A O 1
ATOM 2278 N N . GLY A 1 295 ? 4.52 40.344 11.422 1 97.06 295 GLY A N 1
ATOM 2279 C CA . GLY A 1 295 ? 5.02 41.688 11.258 1 97.06 295 GLY A CA 1
ATOM 2280 C C . GLY A 1 295 ? 4.301 42.469 10.172 1 97.06 295 GLY A C 1
ATOM 2281 O O . GLY A 1 295 ? 4.281 43.688 10.188 1 97.06 295 GLY A O 1
ATOM 2282 N N . LEU A 1 296 ? 3.676 41.75 9.312 1 96.5 296 LEU A N 1
ATOM 2283 C CA . LEU A 1 296 ? 2.934 42.375 8.219 1 96.5 296 LEU A CA 1
ATOM 2284 C C . LEU A 1 296 ? 1.446 42.438 8.547 1 96.5 296 LEU A C 1
ATOM 2286 O O . LEU A 1 296 ? 0.633 42.781 7.688 1 96.5 296 LEU A O 1
ATOM 2290 N N . GLY A 1 297 ? 1.059 42.062 9.773 1 95.5 297 GLY A N 1
ATOM 2291 C CA . GLY A 1 297 ? -0.316 42.188 10.227 1 95.5 297 GLY A CA 1
ATOM 2292 C C . GLY A 1 297 ? -1.112 40.906 10.094 1 95.5 297 GLY A C 1
ATOM 2293 O O . GLY A 1 297 ? -2.314 40.875 10.367 1 95.5 297 GLY A O 1
ATOM 2294 N N . ALA A 1 298 ? -0.477 39.844 9.75 1 97.25 298 ALA A N 1
ATOM 2295 C CA . ALA A 1 298 ? -1.18 38.594 9.57 1 97.25 298 ALA A CA 1
ATOM 2296 C C . ALA A 1 298 ? -1.541 37.969 10.914 1 97.25 298 ALA A C 1
ATOM 2298 O O . ALA A 1 298 ? -0.825 38.125 11.906 1 97.25 298 ALA A O 1
ATOM 2299 N N . VAL A 1 299 ? -2.67 37.281 10.922 1 98.12 299 VAL A N 1
ATOM 2300 C CA . VAL A 1 299 ? -2.99 36.375 12.031 1 98.12 299 VAL A CA 1
ATOM 2301 C C . VAL A 1 299 ? -2.43 34.969 11.742 1 98.12 299 VAL A C 1
ATOM 2303 O O . VAL A 1 299 ? -3.021 34.219 10.984 1 98.12 299 VAL A O 1
ATOM 2306 N N . VAL A 1 300 ? -1.308 34.688 12.359 1 98.56 300 VAL A N 1
ATOM 2307 C CA . VAL A 1 300 ? -0.632 33.406 12.164 1 98.56 300 VAL A CA 1
ATOM 2308 C C . VAL A 1 300 ? -0.969 32.469 13.32 1 98.56 300 VAL A C 1
ATOM 2310 O O . VAL A 1 300 ? -0.793 32.812 14.484 1 98.56 300 VAL A O 1
ATOM 2313 N N . LEU A 1 301 ? -1.485 31.312 13.008 1 98.62 301 LEU A N 1
ATOM 2314 C CA . LEU A 1 301 ? -1.852 30.312 14.008 1 98.62 301 LEU A CA 1
ATOM 2315 C C . LEU A 1 301 ? -0.61 29.688 14.633 1 98.62 301 LEU A C 1
ATOM 2317 O O . LEU A 1 301 ? 0.384 29.438 13.945 1 98.62 301 LEU A O 1
ATOM 2321 N N . PRO A 1 302 ? -0.669 29.453 16 1 97.88 302 PRO A N 1
ATOM 2322 C CA . PRO A 1 302 ? 0.394 28.625 16.562 1 97.88 302 PRO A CA 1
ATOM 2323 C C . PRO A 1 302 ? 0.479 27.234 15.914 1 97.88 302 PRO A C 1
ATOM 2325 O O . PRO A 1 302 ? -0.547 26.656 15.547 1 97.88 302 PRO A O 1
ATOM 2328 N N . SER A 1 303 ? 1.745 26.75 15.781 1 98.44 303 SER A N 1
ATOM 2329 C CA . SER A 1 303 ? 1.876 25.484 15.07 1 98.44 303 SER A CA 1
ATOM 2330 C C . SER A 1 303 ? 2.895 24.578 15.75 1 98.44 303 SER A C 1
ATOM 2332 O O . SER A 1 303 ? 3.971 25.031 16.156 1 98.44 303 SER A O 1
ATOM 2334 N N . ALA A 1 304 ? 2.525 23.312 15.906 1 98.62 304 ALA A N 1
ATOM 2335 C CA . ALA A 1 304 ? 3.439 22.266 16.359 1 98.62 304 ALA A CA 1
ATOM 2336 C C . ALA A 1 304 ? 3.777 21.312 15.211 1 98.62 304 ALA A C 1
ATOM 2338 O O . ALA A 1 304 ? 4.035 20.125 15.438 1 98.62 304 ALA A O 1
ATOM 2339 N N . THR A 1 305 ? 3.746 21.734 13.992 1 98.75 305 THR A N 1
ATOM 2340 C CA . THR A 1 305 ? 3.971 20.953 12.789 1 98.75 305 THR A CA 1
ATOM 2341 C C . THR A 1 305 ? 5.141 21.5 11.984 1 98.75 305 THR A C 1
ATOM 2343 O O . THR A 1 305 ? 5.949 22.281 12.508 1 98.75 305 THR A O 1
ATOM 2346 N N . ASN A 1 306 ? 5.32 21.078 10.719 1 98.81 306 ASN A N 1
ATOM 2347 C CA . ASN A 1 306 ? 6.363 21.625 9.852 1 98.81 306 ASN A CA 1
ATOM 2348 C C . ASN A 1 306 ? 5.812 22.688 8.914 1 98.81 306 ASN A C 1
ATOM 2350 O O . ASN A 1 306 ? 6.359 22.906 7.828 1 98.81 306 ASN A O 1
ATOM 2354 N N . PHE A 1 307 ? 4.668 23.297 9.32 1 98.81 307 PHE A N 1
ATOM 2355 C CA . PHE A 1 307 ? 4.059 24.359 8.531 1 98.81 307 PHE A CA 1
ATOM 2356 C C . PHE A 1 307 ? 3.455 25.438 9.438 1 98.81 307 PHE A C 1
ATOM 2358 O O . PHE A 1 307 ? 3.396 25.266 10.656 1 98.81 307 PHE A O 1
ATOM 2365 N N . ILE A 1 308 ? 3.053 26.562 8.82 1 98.69 308 ILE A N 1
ATOM 2366 C CA . ILE A 1 308 ? 2.256 27.562 9.523 1 98.69 308 ILE A CA 1
ATOM 2367 C C . ILE A 1 308 ? 0.923 27.766 8.797 1 98.69 308 ILE A C 1
ATOM 2369 O O . ILE A 1 308 ? 0.825 27.531 7.594 1 98.69 308 ILE A O 1
ATOM 2373 N N . GLY A 1 309 ? -0.085 28.062 9.594 1 98.56 309 GLY A N 1
ATOM 2374 C CA . GLY A 1 309 ? -1.374 28.484 9.078 1 98.56 309 GLY A CA 1
ATOM 2375 C C . GLY A 1 309 ? -1.62 29.984 9.227 1 98.56 309 GLY A C 1
ATOM 2376 O O . GLY A 1 309 ? -1.278 30.562 10.258 1 98.56 309 GLY A O 1
ATOM 2377 N N . VAL A 1 310 ? -2.127 30.609 8.18 1 98.62 310 VAL A N 1
ATOM 2378 C CA . VAL A 1 310 ? -2.463 32.031 8.203 1 98.62 310 VAL A CA 1
ATOM 2379 C C . VAL A 1 310 ? -3.971 32.219 8.039 1 98.62 310 VAL A C 1
ATOM 2381 O O . VAL A 1 310 ? -4.551 31.75 7.051 1 98.62 310 VAL A O 1
ATOM 2384 N N . GLN A 1 311 ? -4.605 32.844 9.016 1 98.25 311 GLN A N 1
ATOM 2385 C CA . GLN A 1 311 ? -6.016 33.188 8.898 1 98.25 311 GLN A CA 1
ATOM 2386 C C . GLN A 1 311 ? -6.191 34.469 8.109 1 98.25 311 GLN A C 1
ATOM 2388 O O . GLN A 1 311 ? -5.832 35.562 8.586 1 98.25 311 GLN A O 1
ATOM 2393 N N . MET A 1 312 ? -6.801 34.375 6.984 1 97.81 312 MET A N 1
ATOM 2394 C CA . MET A 1 312 ? -7.07 35.531 6.145 1 97.81 312 MET A CA 1
ATOM 2395 C C . MET A 1 312 ? -8.391 36.188 6.539 1 97.81 312 MET A C 1
ATOM 2397 O O . MET A 1 312 ? -9.25 35.562 7.145 1 97.81 312 MET A O 1
ATOM 2401 N N . PRO A 1 313 ? -8.578 37.438 6.176 1 95.5 313 PRO A N 1
ATOM 2402 C CA . PRO A 1 313 ? -9.805 38.156 6.531 1 95.5 313 PRO A CA 1
ATOM 2403 C C . PRO A 1 313 ? -11.055 37.531 5.914 1 95.5 313 PRO A C 1
ATOM 2405 O O . PRO A 1 313 ? -12.141 37.656 6.48 1 95.5 313 PRO A O 1
ATOM 2408 N N . SER A 1 314 ? -10.898 36.938 4.785 1 96.38 314 SER A N 1
ATOM 2409 C CA . SER A 1 314 ? -12.031 36.281 4.117 1 96.38 314 SER A CA 1
ATOM 2410 C C . SER A 1 314 ? -11.578 35.125 3.26 1 96.38 314 SER A C 1
ATOM 2412 O O . SER A 1 314 ? -10.422 35.062 2.848 1 96.38 314 SER A O 1
ATOM 2414 N N . ALA A 1 315 ? -12.523 34.25 3.061 1 97.69 315 ALA A N 1
ATOM 2415 C CA . ALA A 1 315 ? -12.25 33.094 2.186 1 97.69 315 ALA A CA 1
ATOM 2416 C C . ALA A 1 315 ? -11.961 33.562 0.76 1 97.69 315 ALA A C 1
ATOM 2418 O O . ALA A 1 315 ? -11.148 32.969 0.058 1 97.69 315 ALA A O 1
ATOM 2419 N N . GLU A 1 316 ? -12.617 34.594 0.335 1 97.62 316 GLU A N 1
ATOM 2420 C CA . GLU A 1 316 ? -12.438 35.125 -1.008 1 97.62 316 GLU A CA 1
ATOM 2421 C C . GLU A 1 316 ? -11.008 35.625 -1.206 1 97.62 316 GLU A C 1
ATOM 2423 O O . GLU A 1 316 ? -10.383 35.375 -2.232 1 97.62 316 GLU A O 1
ATOM 2428 N N . LEU A 1 317 ? -10.57 36.375 -0.226 1 98 317 LEU A N 1
ATOM 2429 C CA . LEU A 1 317 ? -9.211 36.875 -0.309 1 98 317 LEU A CA 1
ATOM 2430 C C . LEU A 1 317 ? -8.195 35.75 -0.298 1 98 317 LEU A C 1
ATOM 2432 O O . LEU A 1 317 ? -7.227 35.75 -1.055 1 98 317 LEU A O 1
ATOM 2436 N N . ALA A 1 318 ? -8.406 34.781 0.582 1 98.5 318 ALA A N 1
ATOM 2437 C CA . ALA A 1 318 ? -7.52 33.625 0.642 1 98.5 318 ALA A CA 1
ATOM 2438 C C . ALA A 1 318 ? -7.465 32.906 -0.704 1 98.5 318 ALA A C 1
ATOM 2440 O O . ALA A 1 318 ? -6.387 32.5 -1.161 1 98.5 318 ALA A O 1
ATOM 2441 N N . GLU A 1 319 ? -8.609 32.688 -1.256 1 98.38 319 GLU A N 1
ATOM 2442 C CA . GLU A 1 319 ? -8.695 32.031 -2.553 1 98.38 319 GLU A CA 1
ATOM 2443 C C . GLU A 1 319 ? -7.93 32.812 -3.623 1 98.38 319 GLU A C 1
ATOM 2445 O O . GLU A 1 319 ? -7.215 32.219 -4.434 1 98.38 319 GLU A O 1
ATOM 2450 N N . ARG A 1 320 ? -8.117 34.094 -3.678 1 98.31 320 ARG A N 1
ATOM 2451 C CA . ARG A 1 320 ? -7.43 34.938 -4.648 1 98.31 320 ARG A CA 1
ATOM 2452 C C . ARG A 1 320 ? -5.918 34.844 -4.484 1 98.31 320 ARG A C 1
ATOM 2454 O O . ARG A 1 320 ? -5.191 34.656 -5.469 1 98.31 320 ARG A O 1
ATOM 2461 N N . VAL A 1 321 ? -5.457 34.969 -3.271 1 98.62 321 VAL A N 1
ATOM 2462 C CA . VAL A 1 321 ? -4.027 34.906 -2.986 1 98.62 321 VAL A CA 1
ATOM 2463 C C . VAL A 1 321 ? -3.463 33.562 -3.391 1 98.62 321 VAL A C 1
ATOM 2465 O O . VAL A 1 321 ? -2.41 33.469 -4.031 1 98.62 321 VAL A O 1
ATOM 2468 N N . ASN A 1 322 ? -4.156 32.531 -2.996 1 98.44 322 ASN A N 1
ATOM 2469 C CA . ASN A 1 322 ? -3.746 31.172 -3.357 1 98.44 322 ASN A CA 1
ATOM 2470 C C . ASN A 1 322 ? -3.629 31.016 -4.867 1 98.44 322 ASN A C 1
ATOM 2472 O O . ASN A 1 322 ? -2.643 30.469 -5.363 1 98.44 322 ASN A O 1
ATOM 2476 N N . ARG A 1 323 ? -4.613 31.438 -5.562 1 98 323 ARG A N 1
ATOM 2477 C CA . ARG A 1 323 ? -4.66 31.328 -7.02 1 98 323 ARG A CA 1
ATOM 2478 C C . ARG A 1 323 ? -3.525 32.125 -7.66 1 98 323 ARG A C 1
ATOM 2480 O O . ARG A 1 323 ? -2.848 31.625 -8.562 1 98 323 ARG A O 1
ATOM 2487 N N . GLU A 1 324 ? -3.342 33.344 -7.242 1 98.44 324 GLU A N 1
ATOM 2488 C CA . GLU A 1 324 ? -2.307 34.188 -7.809 1 98.44 324 GLU A CA 1
ATOM 2489 C C . GLU A 1 324 ? -0.915 33.625 -7.551 1 98.44 324 GLU A C 1
ATOM 2491 O O . GLU A 1 324 ? -0.04 33.688 -8.414 1 98.44 324 GLU A O 1
ATOM 2496 N N . LEU A 1 325 ? -0.709 33.094 -6.375 1 98.44 325 LEU A N 1
ATOM 2497 C CA . LEU A 1 325 ? 0.562 32.469 -6.07 1 98.44 325 LEU A CA 1
ATOM 2498 C C . LEU A 1 325 ? 0.803 31.281 -7.004 1 98.44 325 LEU A C 1
ATOM 2500 O O . LEU A 1 325 ? 1.89 31.141 -7.57 1 98.44 325 LEU A O 1
ATOM 2504 N N . LEU A 1 326 ? -0.207 30.453 -7.148 1 97.69 326 LEU A N 1
ATOM 2505 C CA . LEU A 1 326 ? -0.083 29.297 -8.023 1 97.69 326 LEU A CA 1
ATOM 2506 C C . LEU A 1 326 ? 0.24 29.719 -9.453 1 97.69 326 LEU A C 1
ATOM 2508 O O . LEU A 1 326 ? 1.091 29.109 -10.109 1 97.69 326 LEU A O 1
ATOM 2512 N N . GLU A 1 327 ? -0.468 30.688 -9.953 1 97.19 327 GLU A N 1
ATOM 2513 C CA . GLU A 1 327 ? -0.232 31.219 -11.297 1 97.19 327 GLU A CA 1
ATOM 2514 C C . GLU A 1 327 ? 1.21 31.688 -11.461 1 97.19 327 GLU A C 1
ATOM 2516 O O . GLU A 1 327 ? 1.772 31.609 -12.555 1 97.19 327 GLU A O 1
ATOM 2521 N N . ASP A 1 328 ? 1.779 32.125 -10.359 1 97.12 328 ASP A N 1
ATOM 2522 C CA . ASP A 1 328 ? 3.154 32.594 -10.375 1 97.12 328 ASP A CA 1
ATOM 2523 C C . ASP A 1 328 ? 4.141 31.484 -10.039 1 97.12 328 ASP A C 1
ATOM 2525 O O . ASP A 1 328 ? 5.316 31.75 -9.773 1 97.12 328 ASP A O 1
ATOM 2529 N N . GLY A 1 329 ? 3.68 30.234 -9.938 1 96.44 329 GLY A N 1
ATOM 2530 C CA . GLY A 1 329 ? 4.547 29.078 -9.797 1 96.44 329 GLY A CA 1
ATOM 2531 C C . GLY A 1 329 ? 4.828 28.719 -8.344 1 96.44 329 GLY A C 1
ATOM 2532 O O . GLY A 1 329 ? 5.785 28 -8.055 1 96.44 329 GLY A O 1
ATOM 2533 N N . ARG A 1 330 ? 4.082 29.281 -7.422 1 97.25 330 ARG A N 1
ATOM 2534 C CA . ARG A 1 330 ? 4.211 29 -5.996 1 97.25 330 ARG A CA 1
ATOM 2535 C C . ARG A 1 330 ? 2.982 28.25 -5.473 1 97.25 330 ARG A C 1
ATOM 2537 O O . ARG A 1 330 ? 1.896 28.828 -5.395 1 97.25 330 ARG A O 1
ATOM 2544 N N . LEU A 1 331 ? 3.24 27.031 -5.043 1 96.69 331 LEU A N 1
ATOM 2545 C CA . LEU A 1 331 ? 2.111 26.234 -4.562 1 96.69 331 LEU A CA 1
ATOM 2546 C C . LEU A 1 331 ? 2.064 26.219 -3.039 1 96.69 331 LEU A C 1
ATOM 2548 O O . LEU A 1 331 ? 2.951 25.672 -2.391 1 96.69 331 LEU A O 1
ATOM 2552 N N . ILE A 1 332 ? 1.156 26.891 -2.461 1 97.88 332 ILE A N 1
ATOM 2553 C CA . ILE A 1 332 ? 0.823 26.75 -1.049 1 97.88 332 ILE A CA 1
ATOM 2554 C C . ILE A 1 332 ? -0.51 26.016 -0.907 1 97.88 332 ILE A C 1
ATOM 2556 O O . ILE A 1 332 ? -1.156 25.688 -1.906 1 97.88 332 ILE A O 1
ATOM 2560 N N . ALA A 1 333 ? -0.891 25.719 0.322 1 97.38 333 ALA A N 1
ATOM 2561 C CA . ALA A 1 333 ? -2.105 24.938 0.509 1 97.38 333 ALA A CA 1
ATOM 2562 C C . ALA A 1 333 ? -3.238 25.781 1.065 1 97.38 333 ALA A C 1
ATOM 2564 O O . ALA A 1 333 ? -3 26.703 1.861 1 97.38 333 ALA A O 1
ATOM 2565 N N . ARG A 1 334 ? -4.379 25.547 0.553 1 97.19 334 ARG A N 1
ATOM 2566 C CA . ARG A 1 334 ? -5.648 26.047 1.08 1 97.19 334 ARG A CA 1
ATOM 2567 C C . ARG A 1 334 ? -6.633 24.891 1.295 1 97.19 334 ARG A C 1
ATOM 2569 O O . ARG A 1 334 ? -6.984 24.188 0.349 1 97.19 334 ARG A O 1
ATOM 2576 N N . PRO A 1 335 ? -7.035 24.656 2.623 1 95.62 335 PRO A N 1
ATOM 2577 C CA . PRO A 1 335 ? -7.969 23.562 2.871 1 95.62 335 PRO A CA 1
ATOM 2578 C C . PRO A 1 335 ? -9.195 23.625 1.967 1 95.62 335 PRO A C 1
ATOM 2580 O O . PRO A 1 335 ? -9.727 24.703 1.705 1 95.62 335 PRO A O 1
ATOM 2583 N N . ALA A 1 336 ? -9.648 22.469 1.546 1 91.62 336 ALA A N 1
ATOM 2584 C CA . ALA A 1 336 ? -10.75 22.375 0.589 1 91.62 336 ALA A CA 1
ATOM 2585 C C . ALA A 1 336 ? -12.094 22.578 1.279 1 91.62 336 ALA A C 1
ATOM 2587 O O . ALA A 1 336 ? -13.055 23.047 0.658 1 91.62 336 ALA A O 1
ATOM 2588 N N . HIS A 1 337 ? -12.18 22.234 2.504 1 94.75 337 HIS A N 1
ATOM 2589 C CA . HIS A 1 337 ? -13.445 22.359 3.221 1 94.75 337 HIS A CA 1
ATOM 2590 C C . HIS A 1 337 ? -13.898 23.812 3.293 1 94.75 337 HIS A C 1
ATOM 2592 O O . HIS A 1 337 ? -13.125 24.688 3.662 1 94.75 337 HIS A O 1
ATOM 2598 N N . PRO A 1 338 ? -15.133 24.031 2.996 1 93.94 338 PRO A N 1
ATOM 2599 C CA . PRO A 1 338 ? -15.641 25.422 2.965 1 93.94 338 PRO A CA 1
ATOM 2600 C C . PRO A 1 338 ? -15.492 26.125 4.309 1 93.94 338 PRO A C 1
ATOM 2602 O O . PRO A 1 338 ? -15.32 27.344 4.352 1 93.94 338 PRO A O 1
ATOM 2605 N N . GLY A 1 339 ? -15.531 25.406 5.379 1 94.38 339 GLY A N 1
ATOM 2606 C CA . GLY A 1 339 ? -15.414 26 6.707 1 94.38 339 GLY A CA 1
ATOM 2607 C C . GLY A 1 339 ? -14.016 26.5 7.016 1 94.38 339 GLY A C 1
ATOM 2608 O O . GLY A 1 339 ? -13.82 27.234 7.98 1 94.38 339 GLY A O 1
ATOM 2609 N N . LEU A 1 340 ? -13.07 26.188 6.141 1 97.31 340 LEU A N 1
ATOM 2610 C CA . LEU A 1 340 ? -11.68 26.547 6.406 1 97.31 340 LEU A CA 1
ATOM 2611 C C . LEU A 1 340 ? -11.078 27.297 5.215 1 97.31 340 LEU A C 1
ATOM 2613 O O . LEU A 1 340 ? -9.859 27.406 5.102 1 97.31 340 LEU A O 1
ATOM 2617 N N . GLY A 1 341 ? -11.906 27.797 4.352 1 96.81 341 GLY A N 1
ATOM 2618 C CA . GLY A 1 341 ? -11.469 28.391 3.104 1 96.81 341 GLY A CA 1
ATOM 2619 C C . GLY A 1 341 ? -10.656 29.656 3.303 1 96.81 341 GLY A C 1
ATOM 2620 O O . GLY A 1 341 ? -9.977 30.125 2.385 1 96.81 341 GLY A O 1
ATOM 2621 N N . HIS A 1 342 ? -10.75 30.234 4.484 1 97.94 342 HIS A N 1
ATOM 2622 C CA . HIS A 1 342 ? -10.039 31.484 4.781 1 97.94 342 HIS A CA 1
ATOM 2623 C C . HIS A 1 342 ? -8.633 31.203 5.305 1 97.94 342 HIS A C 1
ATOM 2625 O O . HIS A 1 342 ? -7.887 32.125 5.598 1 97.94 342 HIS A O 1
ATOM 2631 N N . VAL A 1 343 ? -8.227 29.953 5.41 1 98.38 343 VAL A N 1
ATOM 2632 C CA . VAL A 1 343 ? -6.934 29.594 5.969 1 98.38 343 VAL A CA 1
ATOM 2633 C C . VAL A 1 343 ? -5.961 29.25 4.84 1 98.38 343 VAL A C 1
ATOM 2635 O O . VAL A 1 343 ? -6.328 28.547 3.891 1 98.38 343 VAL A O 1
ATOM 2638 N N . LEU A 1 344 ? -4.75 29.812 4.867 1 98.69 344 LEU A N 1
ATOM 2639 C CA . LEU A 1 344 ? -3.637 29.422 4 1 98.69 344 LEU A CA 1
ATOM 2640 C C . LEU A 1 344 ? -2.549 28.719 4.801 1 98.69 344 LEU A C 1
ATOM 2642 O O . LEU A 1 344 ? -2.246 29.109 5.93 1 98.69 344 LEU A O 1
ATOM 2646 N N . ARG A 1 345 ? -2.033 27.672 4.281 1 98.69 345 ARG A N 1
ATOM 2647 C CA . ARG A 1 345 ? -0.991 26.906 4.945 1 98.69 345 ARG A CA 1
ATOM 2648 C C . ARG A 1 345 ? 0.301 26.906 4.133 1 98.69 345 ARG A C 1
ATOM 2650 O O . ARG A 1 345 ? 0.288 26.641 2.93 1 98.69 345 ARG A O 1
ATOM 2657 N N . ILE A 1 346 ? 1.415 27.172 4.766 1 98.75 346 ILE A N 1
ATOM 2658 C CA . ILE A 1 346 ? 2.721 27.297 4.125 1 98.75 346 ILE A CA 1
ATOM 2659 C C . ILE A 1 346 ? 3.727 26.391 4.84 1 98.75 346 ILE A C 1
ATOM 2661 O O . ILE A 1 346 ? 3.926 26.516 6.051 1 98.75 346 ILE A O 1
ATOM 2665 N N . THR A 1 347 ? 4.387 25.516 4.105 1 98.69 347 THR A N 1
ATOM 2666 C CA . THR A 1 347 ? 5.391 24.625 4.656 1 98.69 347 THR A CA 1
ATOM 2667 C C . THR A 1 347 ? 6.648 25.391 5.051 1 98.69 347 THR A C 1
ATOM 2669 O O . THR A 1 347 ? 7.094 26.281 4.316 1 98.69 347 THR A O 1
ATOM 2672 N N . ALA A 1 348 ? 7.227 25.016 6.164 1 98.56 348 ALA A N 1
ATOM 2673 C CA . ALA A 1 348 ? 8.406 25.688 6.684 1 98.56 348 ALA A CA 1
ATOM 2674 C C . ALA A 1 348 ? 9.688 25.125 6.07 1 98.56 348 ALA A C 1
ATOM 2676 O O . ALA A 1 348 ? 10.547 24.609 6.781 1 98.56 348 ALA A O 1
ATOM 2677 N N . VAL A 1 349 ? 9.883 25.312 4.801 1 98.31 349 VAL A N 1
ATOM 2678 C CA . VAL A 1 349 ? 11.094 24.953 4.066 1 98.31 349 VAL A CA 1
ATOM 2679 C C . VAL A 1 349 ? 11.914 26.219 3.793 1 98.31 349 VAL A C 1
ATOM 2681 O O . VAL A 1 349 ? 11.406 27.328 3.898 1 98.31 349 VAL A O 1
ATOM 2684 N N . GLU A 1 350 ? 13.188 26.016 3.436 1 97.94 350 GLU A N 1
ATOM 2685 C CA . GLU A 1 350 ? 14.078 27.141 3.158 1 97.94 350 GLU A CA 1
ATOM 2686 C C . GLU A 1 350 ? 13.539 28.016 2.027 1 97.94 350 GLU A C 1
ATOM 2688 O O . GLU A 1 350 ? 13.656 29.234 2.066 1 97.94 350 GLU A O 1
ATOM 2693 N N . ASP A 1 351 ? 12.945 27.422 1.06 1 98.12 351 ASP A N 1
ATOM 2694 C CA . ASP A 1 351 ? 12.422 28.109 -0.114 1 98.12 351 ASP A CA 1
ATOM 2695 C C . ASP A 1 351 ? 11.367 29.141 0.28 1 98.12 351 ASP A C 1
ATOM 2697 O O . ASP A 1 351 ? 11.242 30.188 -0.36 1 98.12 351 ASP A O 1
ATOM 2701 N N . ALA A 1 352 ? 10.586 28.922 1.289 1 98.5 352 ALA A N 1
ATOM 2702 C CA . ALA A 1 352 ? 9.523 29.812 1.733 1 98.5 352 ALA A CA 1
ATOM 2703 C C . ALA A 1 352 ? 10.102 31.109 2.307 1 98.5 352 ALA A C 1
ATOM 2705 O O . ALA A 1 352 ? 9.406 32.125 2.391 1 98.5 352 ALA A O 1
ATOM 2706 N N . LEU A 1 353 ? 11.359 31.094 2.703 1 98 353 LEU A N 1
ATOM 2707 C CA . LEU A 1 353 ? 11.992 32.219 3.359 1 98 353 LEU A CA 1
ATOM 2708 C C . LEU A 1 353 ? 12.789 33.062 2.359 1 98 353 LEU A C 1
ATOM 2710 O O . LEU A 1 353 ? 13.297 34.125 2.703 1 98 353 LEU A O 1
ATOM 2714 N N . VAL A 1 354 ? 12.891 32.594 1.15 1 97.88 354 VAL A N 1
ATOM 2715 C CA . VAL A 1 354 ? 13.609 33.344 0.121 1 97.88 354 VAL A CA 1
ATOM 2716 C C . VAL A 1 354 ? 12.898 34.656 -0.15 1 97.88 354 VAL A C 1
ATOM 2718 O O . VAL A 1 354 ? 11.68 34.688 -0.352 1 97.88 354 VAL A O 1
ATOM 2721 N N . PRO A 1 355 ? 13.641 35.781 -0.177 1 96.38 355 PRO A N 1
ATOM 2722 C CA . PRO A 1 355 ? 13.016 37.094 -0.436 1 96.38 355 PRO A CA 1
ATOM 2723 C C . PRO A 1 355 ? 12.211 37.125 -1.735 1 96.38 355 PRO A C 1
ATOM 2725 O O . PRO A 1 355 ? 12.695 36.656 -2.77 1 96.38 355 PRO A O 1
ATOM 2728 N N . GLY A 1 356 ? 11.016 37.562 -1.666 1 96.06 356 GLY A N 1
ATOM 2729 C CA . GLY A 1 356 ? 10.156 37.688 -2.834 1 96.06 356 GLY A CA 1
ATOM 2730 C C . GLY A 1 356 ? 9.297 36.438 -3.068 1 96.06 356 GLY A C 1
ATOM 2731 O O . GLY A 1 356 ? 8.352 36.469 -3.854 1 96.06 356 GLY A O 1
ATOM 2732 N N . ARG A 1 357 ? 9.555 35.375 -2.396 1 97.88 357 ARG A N 1
ATOM 2733 C CA . ARG A 1 357 ? 8.867 34.094 -2.6 1 97.88 357 ARG A CA 1
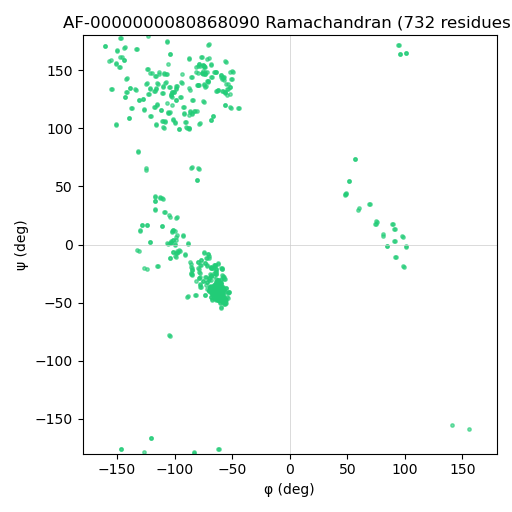ATOM 2734 C C . ARG A 1 357 ? 7.379 34.219 -2.285 1 97.88 357 ARG A C 1
ATOM 2736 O O . ARG A 1 357 ? 6.539 33.656 -2.986 1 97.88 357 ARG A O 1
ATOM 2743 N N . LEU A 1 358 ? 7.059 35.031 -1.261 1 98.31 358 LEU A N 1
ATOM 2744 C CA . LEU A 1 358 ? 5.68 35.156 -0.798 1 98.31 358 LEU A CA 1
ATOM 2745 C C . LEU A 1 358 ? 5.156 36.562 -0.985 1 98.31 358 LEU A C 1
ATOM 2747 O O . LEU A 1 358 ? 4.293 37.031 -0.231 1 98.31 358 LEU A O 1
ATOM 2751 N N . THR A 1 359 ? 5.648 37.25 -1.969 1 97.88 359 THR A N 1
ATOM 2752 C CA . THR A 1 359 ? 5.355 38.656 -2.184 1 97.88 359 THR A CA 1
ATOM 2753 C C . THR A 1 359 ? 3.857 38.875 -2.371 1 97.88 359 THR A C 1
ATOM 2755 O O . THR A 1 359 ? 3.301 39.844 -1.858 1 97.88 359 THR A O 1
ATOM 2758 N N . ILE A 1 360 ? 3.207 38.031 -3.111 1 98.31 360 ILE A N 1
ATOM 2759 C CA . ILE A 1 360 ? 1.783 38.156 -3.396 1 98.31 360 ILE A CA 1
ATOM 2760 C C . ILE A 1 360 ? 0.99 38.125 -2.092 1 98.31 360 ILE A C 1
ATOM 2762 O O . ILE A 1 360 ? 0.07 38.906 -1.888 1 98.31 360 ILE A O 1
ATOM 2766 N N . LEU A 1 361 ? 1.325 37.188 -1.233 1 98.44 361 LEU A N 1
ATOM 2767 C CA . LEU A 1 361 ? 0.688 37.125 0.076 1 98.44 361 LEU A CA 1
ATOM 2768 C C . LEU A 1 361 ? 1.011 38.344 0.923 1 98.44 361 LEU A C 1
ATOM 2770 O O . LEU A 1 361 ? 0.123 38.906 1.56 1 98.44 361 LEU A O 1
ATOM 2774 N N . GLU A 1 362 ? 2.232 38.781 0.917 1 98 362 GLU A N 1
ATOM 2775 C CA . GLU A 1 362 ? 2.686 39.938 1.696 1 98 362 GLU A CA 1
ATOM 2776 C C . GLU A 1 362 ? 1.936 41.219 1.298 1 98 362 GLU A C 1
ATOM 2778 O O . GLU A 1 362 ? 1.514 41.969 2.158 1 98 362 GLU A O 1
ATOM 2783 N N . GLU A 1 363 ? 1.807 41.344 0.03 1 97.56 363 GLU A N 1
ATOM 2784 C CA . GLU A 1 363 ? 1.098 42.5 -0.471 1 97.56 363 GLU A CA 1
ATOM 2785 C C . GLU A 1 363 ? -0.378 42.469 -0.082 1 97.56 363 GLU A C 1
ATOM 2787 O O . GLU A 1 363 ? -0.961 43.5 0.263 1 97.56 363 GLU A O 1
ATOM 2792 N N . ALA A 1 364 ? -0.963 41.312 -0.175 1 97.25 364 ALA A N 1
ATOM 2793 C CA . ALA A 1 364 ? -2.365 41.188 0.209 1 97.25 364 ALA A CA 1
ATOM 2794 C C . ALA A 1 364 ? -2.568 41.5 1.684 1 97.25 364 ALA A C 1
ATOM 2796 O O . ALA A 1 364 ? -3.598 42.062 2.061 1 97.25 364 ALA A O 1
ATOM 2797 N N . LEU A 1 365 ? -1.652 41.156 2.525 1 95.44 365 LEU A N 1
ATOM 2798 C CA . LEU A 1 365 ? -1.729 41.406 3.963 1 95.44 365 LEU A CA 1
ATOM 2799 C C . LEU A 1 365 ? -1.597 42.875 4.266 1 95.44 365 LEU A C 1
ATOM 2801 O O . LEU A 1 365 ? -2.248 43.406 5.18 1 95.44 365 LEU A O 1
ATOM 2805 N N . ARG A 1 366 ? -0.893 43.594 3.479 1 93 366 ARG A N 1
ATOM 2806 C CA . ARG A 1 366 ? -0.697 45.031 3.684 1 93 366 ARG A CA 1
ATOM 2807 C C . ARG A 1 366 ? -1.941 45.812 3.285 1 93 366 ARG A C 1
ATOM 2809 O O . ARG A 1 366 ? -2.234 46.875 3.869 1 93 366 ARG A O 1
ATOM 2816 N N . GLN A 1 367 ? -2.592 45.312 2.359 1 88.88 367 GLN A N 1
ATOM 2817 C CA . GLN A 1 367 ? -3.76 46 1.833 1 88.88 367 GLN A CA 1
ATOM 2818 C C . GLN A 1 367 ? -5.012 45.656 2.635 1 88.88 367 GLN A C 1
ATOM 2820 O O . GLN A 1 367 ? -6.016 46.375 2.568 1 88.88 367 GLN A O 1
ATOM 2825 N N . ALA A 1 368 ? -5.004 44.781 3.32 1 79.94 368 ALA A N 1
ATOM 2826 C CA . ALA A 1 368 ? -6.188 44.312 4.047 1 79.94 368 ALA A CA 1
ATOM 2827 C C . ALA A 1 368 ? -6.34 45.062 5.367 1 79.94 368 ALA A C 1
ATOM 2829 O O . ALA A 1 368 ? -5.352 45.531 5.945 1 79.94 368 ALA A O 1
ATOM 2830 N N . MET B 1 1 ? -24.859 -4.711 -16.844 1 72 1 MET B N 1
ATOM 2831 C CA . MET B 1 1 ? -23.5 -4.41 -16.406 1 72 1 MET B CA 1
ATOM 2832 C C . MET B 1 1 ? -23.328 -4.699 -14.922 1 72 1 MET B C 1
ATOM 2834 O O . MET B 1 1 ? -24.266 -4.555 -14.141 1 72 1 MET B O 1
ATOM 2838 N N . PRO B 1 2 ? -22.203 -5.262 -14.633 1 81.38 2 PRO B N 1
ATOM 2839 C CA . PRO B 1 2 ? -22.031 -5.582 -13.211 1 81.38 2 PRO B CA 1
ATOM 2840 C C . PRO B 1 2 ? -22.328 -4.398 -12.297 1 81.38 2 PRO B C 1
ATOM 2842 O O . PRO B 1 2 ? -22.219 -3.244 -12.719 1 81.38 2 PRO B O 1
ATOM 2845 N N . ARG B 1 3 ? -22.797 -4.703 -11.109 1 88.56 3 ARG B N 1
ATOM 2846 C CA . ARG B 1 3 ? -23.234 -3.697 -10.141 1 88.56 3 ARG B CA 1
ATOM 2847 C C . ARG B 1 3 ? -22.109 -3.332 -9.18 1 88.56 3 ARG B C 1
ATOM 2849 O O . ARG B 1 3 ? -21.234 -4.156 -8.898 1 88.56 3 ARG B O 1
ATOM 2856 N N . PHE B 1 4 ? -22.047 -2.068 -8.711 1 95.75 4 PHE B N 1
ATOM 2857 C CA . PHE B 1 4 ? -21.172 -1.553 -7.668 1 95.75 4 PHE B CA 1
ATOM 2858 C C . PHE B 1 4 ? -21.953 -1.323 -6.375 1 95.75 4 PHE B C 1
ATOM 2860 O O . PHE B 1 4 ? -23.172 -1.185 -6.398 1 95.75 4 PHE B O 1
ATOM 2867 N N . PRO B 1 5 ? -21.266 -1.346 -5.168 1 93.5 5 PRO B N 1
ATOM 2868 C CA . PRO B 1 5 ? -21.922 -0.949 -3.922 1 93.5 5 PRO B CA 1
ATOM 2869 C C . PRO B 1 5 ? -22.594 0.426 -4.02 1 93.5 5 PRO B C 1
ATOM 2871 O O . PRO B 1 5 ? -22.031 1.337 -4.641 1 93.5 5 PRO B O 1
ATOM 2874 N N . ASP B 1 6 ? -23.641 0.571 -3.299 1 91.69 6 ASP B N 1
ATOM 2875 C CA . ASP B 1 6 ? -24.453 1.785 -3.391 1 91.69 6 ASP B CA 1
ATOM 2876 C C . ASP B 1 6 ? -23.656 3.006 -2.93 1 91.69 6 ASP B C 1
ATOM 2878 O O . ASP B 1 6 ? -23.781 4.09 -3.506 1 91.69 6 ASP B O 1
ATOM 2882 N N . HIS B 1 7 ? -22.844 2.828 -1.912 1 91.19 7 HIS B N 1
ATOM 2883 C CA . HIS B 1 7 ? -22.156 3.971 -1.327 1 91.19 7 HIS B CA 1
ATOM 2884 C C . HIS B 1 7 ? -21.094 4.512 -2.275 1 91.19 7 HIS B C 1
ATOM 2886 O O . HIS B 1 7 ? -20.562 5.609 -2.062 1 91.19 7 HIS B O 1
ATOM 2892 N N . LEU B 1 8 ? -20.797 3.783 -3.312 1 94.25 8 LEU B N 1
ATOM 2893 C CA . LEU B 1 8 ? -19.797 4.234 -4.273 1 94.25 8 LEU B CA 1
ATOM 2894 C C . LEU B 1 8 ? -20.453 4.883 -5.484 1 94.25 8 LEU B C 1
ATOM 2896 O O . LEU B 1 8 ? -19.781 5.453 -6.336 1 94.25 8 LEU B O 1
ATOM 2900 N N . THR B 1 9 ? -21.828 4.672 -5.332 1 89.94 9 THR B N 1
ATOM 2901 C CA . THR B 1 9 ? -22.562 5.211 -6.477 1 89.94 9 THR B CA 1
ATOM 2902 C C . THR B 1 9 ? -22.891 6.684 -6.262 1 89.94 9 THR B C 1
ATOM 2904 O O . THR B 1 9 ? -23.172 7.102 -5.133 1 89.94 9 THR B O 1
ATOM 2907 N N . GLY B 1 10 ? -22.328 7.695 -6.996 1 84.69 10 GLY B N 1
ATOM 2908 C CA . GLY B 1 10 ? -22.531 9.133 -6.852 1 84.69 10 GLY B CA 1
ATOM 2909 C C . GLY B 1 10 ? -21.266 9.938 -7.047 1 84.69 10 GLY B C 1
ATOM 2910 O O . GLY B 1 10 ? -20.281 9.438 -7.617 1 84.69 10 GLY B O 1
ATOM 2911 N N . ASP B 1 11 ? -21.219 11.094 -6.48 1 82.69 11 ASP B N 1
ATOM 2912 C CA . ASP B 1 11 ? -20.156 12.031 -6.801 1 82.69 11 ASP B CA 1
ATOM 2913 C C . ASP B 1 11 ? -18.875 11.695 -6.023 1 82.69 11 ASP B C 1
ATOM 2915 O O . ASP B 1 11 ? -17.766 11.953 -6.492 1 82.69 11 ASP B O 1
ATOM 2919 N N . GLY B 1 12 ? -18.984 11.18 -4.887 1 81.94 12 GLY B N 1
ATOM 2920 C CA . GLY B 1 12 ? -17.828 10.812 -4.078 1 81.94 12 GLY B CA 1
ATOM 2921 C C . GLY B 1 12 ? -17.828 9.352 -3.676 1 81.94 12 GLY B C 1
ATOM 2922 O O . GLY B 1 12 ? -18.656 8.57 -4.145 1 81.94 12 GLY B O 1
ATOM 2923 N N . PRO B 1 13 ? -16.781 9.094 -2.977 1 90.06 13 PRO B N 1
ATOM 2924 C CA . PRO B 1 13 ? -15.695 9.953 -2.508 1 90.06 13 PRO B CA 1
ATOM 2925 C C . PRO B 1 13 ? -14.656 10.227 -3.592 1 90.06 13 PRO B C 1
ATOM 2927 O O . PRO B 1 13 ? -14.531 9.453 -4.543 1 90.06 13 PRO B O 1
ATOM 2930 N N . THR B 1 14 ? -13.984 11.32 -3.5 1 87.81 14 THR B N 1
ATOM 2931 C CA . THR B 1 14 ? -12.938 11.727 -4.43 1 87.81 14 THR B CA 1
ATOM 2932 C C . THR B 1 14 ? -11.594 11.836 -3.717 1 87.81 14 THR B C 1
ATOM 2934 O O . THR B 1 14 ? -11.531 12.266 -2.562 1 87.81 14 THR B O 1
ATOM 2937 N N . ASN B 1 15 ? -10.578 11.484 -4.438 1 85.62 15 ASN B N 1
ATOM 2938 C CA . ASN B 1 15 ? -9.227 11.672 -3.922 1 85.62 15 ASN B CA 1
ATOM 2939 C C . ASN B 1 15 ? -8.977 13.125 -3.533 1 85.62 15 ASN B C 1
ATOM 2941 O O . ASN B 1 15 ? -8.977 14.008 -4.391 1 85.62 15 ASN B O 1
ATOM 2945 N N . PRO B 1 16 ? -8.664 13.367 -2.275 1 85.31 16 PRO B N 1
ATOM 2946 C CA . PRO B 1 16 ? -8.484 14.75 -1.842 1 85.31 16 PRO B CA 1
ATOM 2947 C C . PRO B 1 16 ? -7.113 15.312 -2.221 1 85.31 16 PRO B C 1
ATOM 2949 O O . PRO B 1 16 ? -6.898 16.531 -2.145 1 85.31 16 PRO B O 1
ATOM 2952 N N . PHE B 1 17 ? -6.164 14.414 -2.598 1 83.62 17 PHE B N 1
ATOM 2953 C CA . PHE B 1 17 ? -4.809 14.836 -2.939 1 83.62 17 PHE B CA 1
ATOM 2954 C C . PHE B 1 17 ? -4.367 14.211 -4.258 1 83.62 17 PHE B C 1
ATOM 2956 O O . PHE B 1 17 ? -3.578 13.266 -4.266 1 83.62 17 PHE B O 1
ATOM 2963 N N . PRO B 1 18 ? -4.781 14.758 -5.32 1 79.5 18 PRO B N 1
ATOM 2964 C CA . PRO B 1 18 ? -4.344 14.188 -6.594 1 79.5 18 PRO B CA 1
ATOM 2965 C C . PRO B 1 18 ? -2.834 14.297 -6.801 1 79.5 18 PRO B C 1
ATOM 2967 O O . PRO B 1 18 ? -2.256 13.523 -7.574 1 79.5 18 PRO B O 1
ATOM 2970 N N . GLY B 1 19 ? -2.262 15.281 -6.137 1 84.44 19 GLY B N 1
ATOM 2971 C CA . GLY B 1 19 ? -0.812 15.383 -6.168 1 84.44 19 GLY B CA 1
ATOM 2972 C C . GLY B 1 19 ? -0.312 16.438 -7.145 1 84.44 19 GLY B C 1
ATOM 2973 O O . GLY B 1 19 ? -1.047 16.859 -8.039 1 84.44 19 GLY B O 1
ATOM 2974 N N . ILE B 1 20 ? 0.92 16.797 -7.008 1 88.56 20 ILE B N 1
ATOM 2975 C CA . ILE B 1 20 ? 1.533 17.906 -7.727 1 88.56 20 ILE B CA 1
ATOM 2976 C C . ILE B 1 20 ? 1.666 17.547 -9.211 1 88.56 20 ILE B C 1
ATOM 2978 O O . ILE B 1 20 ? 1.498 18.406 -10.078 1 88.56 20 ILE B O 1
ATOM 2982 N N . ARG B 1 21 ? 1.969 16.297 -9.438 1 89.81 21 ARG B N 1
ATOM 2983 C CA . ARG B 1 21 ? 2.148 15.898 -10.828 1 89.81 21 ARG B CA 1
ATOM 2984 C C . ARG B 1 21 ? 0.846 16.031 -11.609 1 89.81 21 ARG B C 1
ATOM 2986 O O . ARG B 1 21 ? 0.849 16.453 -12.766 1 89.81 21 ARG B O 1
ATOM 2993 N N . VAL B 1 22 ? -0.196 15.656 -11.008 1 90.31 22 VAL B N 1
ATOM 2994 C CA . VAL B 1 22 ? -1.508 15.781 -11.633 1 90.31 22 VAL B CA 1
ATOM 2995 C C . VAL B 1 22 ? -1.843 17.25 -11.844 1 90.31 22 VAL B C 1
ATOM 2997 O O . VAL B 1 22 ? -2.348 17.641 -12.898 1 90.31 22 VAL B O 1
ATOM 3000 N N . LEU B 1 23 ? -1.544 18.078 -10.883 1 91.44 23 LEU B N 1
ATOM 3001 C CA . LEU B 1 23 ? -1.786 19.516 -10.977 1 91.44 23 LEU B CA 1
ATOM 3002 C C . LEU B 1 23 ? -0.949 20.125 -12.086 1 91.44 23 LEU B C 1
ATOM 3004 O O . LEU B 1 23 ? -1.45 20.938 -12.867 1 91.44 23 LEU B O 1
ATOM 3008 N N . GLU B 1 24 ? 0.285 19.734 -12.18 1 94.75 24 GLU B N 1
ATOM 3009 C CA . GLU B 1 24 ? 1.167 20.25 -13.219 1 94.75 24 GLU B CA 1
ATOM 3010 C C . GLU B 1 24 ? 0.642 19.891 -14.609 1 94.75 24 GLU B C 1
ATOM 3012 O O . GLU B 1 24 ? 0.688 20.719 -15.523 1 94.75 24 GLU B O 1
ATOM 3017 N N . ARG B 1 25 ? 0.172 18.688 -14.742 1 93.06 25 ARG B N 1
ATOM 3018 C CA . ARG B 1 25 ? -0.404 18.266 -16.016 1 93.06 25 ARG B CA 1
ATOM 3019 C C . ARG B 1 25 ? -1.626 19.109 -16.359 1 93.06 25 ARG B C 1
ATOM 3021 O O . ARG B 1 25 ? -1.788 19.547 -17.516 1 93.06 25 ARG B O 1
ATOM 3028 N N . ARG B 1 26 ? -2.459 19.359 -15.422 1 91.88 26 ARG B N 1
ATOM 3029 C CA . ARG B 1 26 ? -3.662 20.156 -15.625 1 91.88 26 ARG B CA 1
ATOM 3030 C C . ARG B 1 26 ? -3.307 21.578 -16.016 1 91.88 26 ARG B C 1
ATOM 3032 O O . ARG B 1 26 ? -3.961 22.172 -16.875 1 91.88 26 ARG B O 1
ATOM 3039 N N . LEU B 1 27 ? -2.238 22.094 -15.445 1 94.25 27 LEU B N 1
ATOM 3040 C CA . LEU B 1 27 ? -1.828 23.484 -15.688 1 94.25 27 LEU B CA 1
ATOM 3041 C C . LEU B 1 27 ? -0.969 23.578 -16.938 1 94.25 27 LEU B C 1
ATOM 3043 O O . LEU B 1 27 ? -0.805 24.672 -17.5 1 94.25 27 LEU B O 1
ATOM 3047 N N . GLY B 1 28 ? -0.423 22.438 -17.328 1 94.31 28 GLY B N 1
ATOM 3048 C CA . GLY B 1 28 ? 0.441 22.422 -18.5 1 94.31 28 GLY B CA 1
ATOM 3049 C C . GLY B 1 28 ? 1.81 23.016 -18.234 1 94.31 28 GLY B C 1
ATOM 3050 O O . GLY B 1 28 ? 2.463 23.5 -19.156 1 94.31 28 GLY B O 1
ATOM 3051 N N . ARG B 1 29 ? 2.156 23.047 -16.891 1 94.62 29 ARG B N 1
ATOM 3052 C CA . ARG B 1 29 ? 3.461 23.594 -16.547 1 94.62 29 ARG B CA 1
ATOM 3053 C C . ARG B 1 29 ? 3.932 23.062 -15.195 1 94.62 29 ARG B C 1
ATOM 3055 O O . ARG B 1 29 ? 3.119 22.641 -14.375 1 94.62 29 ARG B O 1
ATOM 3062 N N . GLU B 1 30 ? 5.211 23.125 -15.023 1 93.75 30 GLU B N 1
ATOM 3063 C CA . GLU B 1 30 ? 5.805 22.719 -13.75 1 93.75 30 GLU B CA 1
ATOM 3064 C C . GLU B 1 30 ? 5.543 23.781 -12.672 1 93.75 30 GLU B C 1
ATOM 3066 O O . GLU B 1 30 ? 5.316 24.953 -12.977 1 93.75 30 GLU B O 1
ATOM 3071 N N . ILE B 1 31 ? 5.523 23.344 -11.5 1 94.69 31 ILE B N 1
ATOM 3072 C CA . ILE B 1 31 ? 5.426 24.219 -10.328 1 94.69 31 ILE B CA 1
ATOM 3073 C C . ILE B 1 31 ? 6.754 24.219 -9.57 1 94.69 31 ILE B C 1
ATOM 3075 O O . ILE B 1 31 ? 7.035 23.297 -8.797 1 94.69 31 ILE B O 1
ATOM 3079 N N . PRO B 1 32 ? 7.508 25.188 -9.75 1 95 32 PRO B N 1
ATOM 3080 C CA . PRO B 1 32 ? 8.891 25.156 -9.25 1 95 32 PRO B CA 1
ATOM 3081 C C . PRO B 1 32 ? 8.969 25.266 -7.73 1 95 32 PRO B C 1
ATOM 3083 O O . PRO B 1 32 ? 9.922 24.781 -7.121 1 95 32 PRO B O 1
ATOM 3086 N N . HIS B 1 33 ? 8.023 26 -7.105 1 96.5 33 HIS B N 1
ATOM 3087 C CA . HIS B 1 33 ? 8.078 26.234 -5.668 1 96.5 33 HIS B CA 1
ATOM 3088 C C . HIS B 1 33 ? 6.965 25.484 -4.945 1 96.5 33 HIS B C 1
ATOM 3090 O O . HIS B 1 33 ? 5.805 25.906 -4.977 1 96.5 33 HIS B O 1
ATOM 3096 N N . ARG B 1 34 ? 7.355 24.406 -4.254 1 95 34 ARG B N 1
ATOM 3097 C CA . ARG B 1 34 ? 6.445 23.516 -3.537 1 95 34 ARG B CA 1
ATOM 3098 C C . ARG B 1 34 ? 6.367 23.891 -2.061 1 95 34 ARG B C 1
ATOM 3100 O O . ARG B 1 34 ? 7.137 23.375 -1.244 1 95 34 ARG B O 1
ATOM 3107 N N . LEU B 1 35 ? 5.383 24.578 -1.703 1 97.31 35 LEU B N 1
ATOM 3108 C CA . LEU B 1 35 ? 5.316 25.172 -0.37 1 97.31 35 LEU B CA 1
ATOM 3109 C C . LEU B 1 35 ? 4.043 24.734 0.352 1 97.31 35 LEU B C 1
ATOM 3111 O O . LEU B 1 35 ? 3.621 25.375 1.314 1 97.31 35 LEU B O 1
ATOM 3115 N N . GLY B 1 36 ? 3.412 23.641 -0.169 1 95.62 36 GLY B N 1
ATOM 3116 C CA . GLY B 1 36 ? 2.092 23.375 0.382 1 95.62 36 GLY B CA 1
ATOM 3117 C C . GLY B 1 36 ? 1.883 21.922 0.769 1 95.62 36 GLY B C 1
ATOM 3118 O O . GLY B 1 36 ? 0.861 21.578 1.363 1 95.62 36 GLY B O 1
ATOM 3119 N N . SER B 1 37 ? 2.809 20.938 0.533 1 93.12 37 SER B N 1
ATOM 3120 C CA . SER B 1 37 ? 2.568 19.516 0.704 1 93.12 37 SER B CA 1
ATOM 3121 C C . SER B 1 37 ? 3.223 18.984 1.979 1 93.12 37 SER B C 1
ATOM 3123 O O . SER B 1 37 ? 3.174 17.797 2.262 1 93.12 37 SER B O 1
ATOM 3125 N N . ASN B 1 38 ? 3.855 19.828 2.725 1 96.5 38 ASN B N 1
ATOM 3126 C CA . ASN B 1 38 ? 4.438 19.516 4.023 1 96.5 38 ASN B CA 1
ATOM 3127 C C . ASN B 1 38 ? 5.488 18.406 3.916 1 96.5 38 ASN B C 1
ATOM 3129 O O . ASN B 1 38 ? 5.633 17.594 4.828 1 96.5 38 ASN B O 1
ATOM 3133 N N . GLU B 1 39 ? 6.188 18.281 2.787 1 96.19 39 GLU B N 1
ATOM 3134 C CA . GLU B 1 39 ? 7.293 17.344 2.598 1 96.19 39 GLU B CA 1
ATOM 3135 C C . GLU B 1 39 ? 8.578 17.891 3.217 1 96.19 39 GLU B C 1
ATOM 3137 O O . GLU B 1 39 ? 8.781 19.094 3.293 1 96.19 39 GLU B O 1
ATOM 3142 N N . GLY B 1 40 ? 9.406 16.938 3.707 1 95.75 40 GLY B N 1
ATOM 3143 C CA . GLY B 1 40 ? 10.711 17.312 4.23 1 95.75 40 GLY B CA 1
ATOM 3144 C C . GLY B 1 40 ? 11.742 17.562 3.146 1 95.75 40 GLY B C 1
ATOM 3145 O O . GLY B 1 40 ? 12.789 16.906 3.119 1 95.75 40 GLY B O 1
ATOM 3146 N N . LEU B 1 41 ? 11.539 18.562 2.35 1 95.19 41 LEU B N 1
ATOM 3147 C CA . LEU B 1 41 ? 12.344 18.797 1.153 1 95.19 41 LEU B CA 1
ATOM 3148 C C . LEU B 1 41 ? 13.773 19.188 1.522 1 95.19 41 LEU B C 1
ATOM 3150 O O . LEU B 1 41 ? 14.68 19.062 0.704 1 95.19 41 LEU B O 1
ATOM 3154 N N . ASP B 1 42 ? 13.945 19.625 2.756 1 96.75 42 ASP B N 1
ATOM 3155 C CA . ASP B 1 42 ? 15.258 20.109 3.182 1 96.75 42 ASP B CA 1
ATOM 3156 C C . ASP B 1 42 ? 15.977 19.062 4.039 1 96.75 42 ASP B C 1
ATOM 3158 O O . ASP B 1 42 ? 17 19.359 4.645 1 96.75 42 ASP B O 1
ATOM 3162 N N . MET B 1 43 ? 15.391 17.891 4.227 1 96.94 43 MET B N 1
ATOM 3163 C CA . MET B 1 43 ? 16.094 16.797 4.895 1 96.94 43 MET B CA 1
ATOM 3164 C C . MET B 1 43 ? 17.406 16.469 4.18 1 96.94 43 MET B C 1
ATOM 3166 O O . MET B 1 43 ? 17.422 16.297 2.957 1 96.94 43 MET B O 1
ATOM 3170 N N . PRO B 1 44 ? 18.531 16.375 4.914 1 95.62 44 PRO B N 1
ATOM 3171 C CA . PRO B 1 44 ? 19.812 16.234 4.238 1 95.62 44 PRO B CA 1
ATOM 3172 C C . PRO B 1 44 ? 19.984 14.875 3.566 1 95.62 44 PRO B C 1
ATOM 3174 O O . PRO B 1 44 ? 20.578 14.781 2.486 1 95.62 44 PRO B O 1
ATOM 3177 N N . HIS B 1 45 ? 19.594 13.805 4.105 1 97.38 45 HIS B N 1
ATOM 3178 C CA . HIS B 1 45 ? 19.719 12.414 3.699 1 97.38 45 HIS B CA 1
ATOM 3179 C C . HIS B 1 45 ? 21.156 12.086 3.277 1 97.38 45 HIS B C 1
ATOM 3181 O O . HIS B 1 45 ? 21.375 11.484 2.225 1 97.38 45 HIS B O 1
ATOM 3187 N N . ARG B 1 46 ? 22.156 12.586 4.086 1 97.94 46 ARG B N 1
ATOM 3188 C CA . ARG B 1 46 ? 23.562 12.266 3.818 1 97.94 46 ARG B CA 1
ATOM 3189 C C . ARG B 1 46 ? 23.812 10.766 3.9 1 97.94 46 ARG B C 1
ATOM 3191 O O . ARG B 1 46 ? 24.453 10.188 3.027 1 97.94 46 ARG B O 1
ATOM 3198 N N . ALA B 1 47 ? 23.234 10.094 4.953 1 97.94 47 ALA B N 1
ATOM 3199 C CA . ALA B 1 47 ? 23.422 8.656 5.145 1 97.94 47 ALA B CA 1
ATOM 3200 C C . ALA B 1 47 ? 22.781 7.867 4.004 1 97.94 47 ALA B C 1
ATOM 3202 O O . ALA B 1 47 ? 23.359 6.879 3.529 1 97.94 47 ALA B O 1
ATOM 3203 N N . LEU B 1 48 ? 21.609 8.281 3.588 1 97.31 48 LEU B N 1
ATOM 3204 C CA . LEU B 1 48 ? 20.922 7.605 2.498 1 97.31 48 LEU B CA 1
ATOM 3205 C C . LEU B 1 48 ? 21.703 7.738 1.191 1 97.31 48 LEU B C 1
ATOM 3207 O O . LEU B 1 48 ? 21.797 6.777 0.427 1 97.31 48 LEU B O 1
ATOM 3211 N N . ARG B 1 49 ? 22.219 8.969 0.94 1 97.75 49 ARG B N 1
ATOM 3212 C CA . ARG B 1 49 ? 23 9.219 -0.262 1 97.75 49 ARG B CA 1
ATOM 3213 C C . ARG B 1 49 ? 24.281 8.383 -0.266 1 97.75 49 ARG B C 1
ATOM 3215 O O . ARG B 1 49 ? 24.672 7.844 -1.303 1 97.75 49 ARG B O 1
ATOM 3222 N N . GLU B 1 50 ? 24.891 8.336 0.859 1 97.94 50 GLU B N 1
ATOM 3223 C CA . GLU B 1 50 ? 26.125 7.559 0.976 1 97.94 50 GLU B CA 1
ATOM 3224 C C . GLU B 1 50 ? 25.859 6.082 0.689 1 97.94 50 GLU B C 1
ATOM 3226 O O . GLU B 1 50 ? 26.672 5.422 0.025 1 97.94 50 GLU B O 1
ATOM 3231 N N . HIS B 1 51 ? 24.766 5.598 1.147 1 97.31 51 HIS B N 1
ATOM 3232 C CA . HIS B 1 51 ? 24.469 4.176 1.052 1 97.31 51 HIS B CA 1
ATOM 3233 C C . HIS B 1 51 ? 23.922 3.816 -0.326 1 97.31 51 HIS B C 1
ATOM 3235 O O . HIS B 1 51 ? 24.312 2.803 -0.91 1 97.31 51 HIS B O 1
ATOM 3241 N N . PHE B 1 52 ? 22.953 4.633 -0.947 1 97.38 52 PHE B N 1
ATOM 3242 C CA . PHE B 1 52 ? 22.188 4.211 -2.115 1 97.38 52 PHE B CA 1
ATOM 3243 C C . PHE B 1 52 ? 22.531 5.07 -3.326 1 97.38 52 PHE B C 1
ATOM 3245 O O . PHE B 1 52 ? 22.234 4.703 -4.461 1 97.38 52 PHE B O 1
ATOM 3252 N N . GLY B 1 53 ? 23.109 6.223 -3.131 1 97 53 GLY B N 1
ATOM 3253 C CA . GLY B 1 53 ? 23.438 7.121 -4.227 1 97 53 GLY B CA 1
ATOM 3254 C C . GLY B 1 53 ? 22.375 8.18 -4.469 1 97 53 GLY B C 1
ATOM 3255 O O . GLY B 1 53 ? 21.25 8.055 -3.992 1 97 53 GLY B O 1
ATOM 3256 N N . ASP B 1 54 ? 22.734 9.227 -5.223 1 96.88 54 ASP B N 1
ATOM 3257 C CA . ASP B 1 54 ? 21.906 10.398 -5.449 1 96.88 54 ASP B CA 1
ATOM 3258 C C . ASP B 1 54 ? 20.688 10.055 -6.305 1 96.88 54 ASP B C 1
ATOM 3260 O O . ASP B 1 54 ? 19.594 10.594 -6.098 1 96.88 54 ASP B O 1
ATOM 3264 N N . ALA B 1 55 ? 20.875 9.195 -7.227 1 96.56 55 ALA B N 1
ATOM 3265 C CA . ALA B 1 55 ? 19.797 8.859 -8.156 1 96.56 55 ALA B CA 1
ATOM 3266 C C . ALA B 1 55 ? 18.609 8.273 -7.414 1 96.56 55 ALA B C 1
ATOM 3268 O O . ALA B 1 55 ? 17.453 8.562 -7.758 1 96.56 55 ALA B O 1
ATOM 3269 N N . MET B 1 56 ? 18.938 7.477 -6.453 1 96.31 56 MET B N 1
ATOM 3270 C CA . MET B 1 56 ? 17.875 6.883 -5.652 1 96.31 56 MET B CA 1
ATOM 3271 C C . MET B 1 56 ? 17.25 7.914 -4.719 1 96.31 56 MET B C 1
ATOM 3273 O O . MET B 1 56 ? 16.031 8.008 -4.613 1 96.31 56 MET B O 1
ATOM 3277 N N . VAL B 1 57 ? 18.031 8.719 -4.074 1 96.5 57 VAL B N 1
ATOM 3278 C CA . VAL B 1 57 ? 17.609 9.609 -2.992 1 96.5 57 VAL B CA 1
ATOM 3279 C C . VAL B 1 57 ? 16.719 10.711 -3.547 1 96.5 57 VAL B C 1
ATOM 3281 O O . VAL B 1 57 ? 15.836 11.219 -2.85 1 96.5 57 VAL B O 1
ATOM 3284 N N . GLU B 1 58 ? 16.906 11.008 -4.805 1 95.38 58 GLU B N 1
ATOM 3285 C CA . GLU B 1 58 ? 16.078 12.031 -5.434 1 95.38 58 GLU B CA 1
ATOM 3286 C C . GLU B 1 58 ? 14.594 11.664 -5.352 1 95.38 58 GLU B C 1
ATOM 3288 O O . GLU B 1 58 ? 13.727 12.547 -5.363 1 95.38 58 GLU B O 1
ATOM 3293 N N . HIS B 1 59 ? 14.289 10.445 -5.164 1 95.31 59 HIS B N 1
ATOM 3294 C CA . HIS B 1 59 ? 12.914 9.969 -5.176 1 95.31 59 HIS B CA 1
ATOM 3295 C C . HIS B 1 59 ? 12.391 9.766 -3.76 1 95.31 59 HIS B C 1
ATOM 3297 O O . HIS B 1 59 ? 11.25 9.328 -3.572 1 95.31 59 HIS B O 1
ATOM 3303 N N . ALA B 1 60 ? 13.172 10.102 -2.744 1 95.88 60 ALA B N 1
ATOM 3304 C CA . ALA B 1 60 ? 12.797 9.828 -1.36 1 95.88 60 ALA B CA 1
ATOM 3305 C C . ALA B 1 60 ? 11.898 10.93 -0.801 1 95.88 60 ALA B C 1
ATOM 3307 O O . ALA B 1 60 ? 11.086 10.688 0.093 1 95.88 60 ALA B O 1
ATOM 3308 N N . TYR B 1 61 ? 11.93 12.125 -1.371 1 94.94 61 TYR B N 1
ATOM 3309 C CA . TYR B 1 61 ? 11.445 13.32 -0.689 1 94.94 61 TYR B CA 1
ATOM 3310 C C . TYR B 1 61 ? 9.953 13.531 -0.954 1 94.94 61 TYR B C 1
ATOM 3312 O O . TYR B 1 61 ? 9.188 13.812 -0.031 1 94.94 61 TYR B O 1
ATOM 3320 N N . CYS B 1 62 ? 9.539 13.375 -2.232 1 92.62 62 CYS B N 1
ATOM 3321 C CA . CYS B 1 62 ? 8.242 13.898 -2.645 1 92.62 62 CYS B CA 1
ATOM 3322 C C . CYS B 1 62 ? 7.258 12.766 -2.908 1 92.62 62 CYS B C 1
ATOM 3324 O O . CYS B 1 62 ? 7.648 11.695 -3.371 1 92.62 62 CYS B O 1
ATOM 3326 N N . TYR B 1 63 ? 6.004 13.102 -2.588 1 90.5 63 TYR B N 1
ATOM 3327 C CA . TYR B 1 63 ? 4.953 12.188 -3.002 1 90.5 63 TYR B CA 1
ATOM 3328 C C . TYR B 1 63 ? 4.973 11.969 -4.512 1 90.5 63 TYR B C 1
ATOM 3330 O O . TYR B 1 63 ? 5.285 12.891 -5.27 1 90.5 63 TYR B O 1
ATOM 3338 N N . GLY B 1 64 ? 4.727 10.805 -4.918 1 87.94 64 GLY B N 1
ATOM 3339 C CA . GLY B 1 64 ? 4.805 10.445 -6.324 1 87.94 64 GLY B CA 1
ATOM 3340 C C . GLY B 1 64 ? 3.549 10.797 -7.098 1 87.94 64 GLY B C 1
ATOM 3341 O O . GLY B 1 64 ? 2.641 11.438 -6.562 1 87.94 64 GLY B O 1
ATOM 3342 N N . ASP B 1 65 ? 3.57 10.469 -8.383 1 92.44 65 ASP B N 1
ATOM 3343 C CA . ASP B 1 65 ? 2.404 10.609 -9.25 1 92.44 65 ASP B CA 1
ATOM 3344 C C . ASP B 1 65 ? 1.311 9.617 -8.867 1 92.44 65 ASP B C 1
ATOM 3346 O O . ASP B 1 65 ? 1.426 8.422 -9.148 1 92.44 65 ASP B O 1
ATOM 3350 N N . SER B 1 66 ? 0.24 10.125 -8.266 1 90.75 66 SER B N 1
ATOM 3351 C CA . SER B 1 66 ? -0.837 9.273 -7.777 1 90.75 66 SER B CA 1
ATOM 3352 C C . SER B 1 66 ? -1.501 8.516 -8.922 1 90.75 66 SER B C 1
ATOM 3354 O O . SER B 1 66 ? -2.197 7.523 -8.695 1 90.75 66 SER B O 1
ATOM 3356 N N . GLU B 1 67 ? -1.285 8.953 -10.148 1 93.38 67 GLU B N 1
ATOM 3357 C CA . GLU B 1 67 ? -1.892 8.297 -11.305 1 93.38 67 GLU B CA 1
ATOM 3358 C C . GLU B 1 67 ? -0.887 7.402 -12.016 1 93.38 67 GLU B C 1
ATOM 3360 O O . GLU B 1 67 ? -1.243 6.691 -12.961 1 93.38 67 GLU B O 1
ATOM 3365 N N . ALA B 1 68 ? 0.332 7.461 -11.586 1 96.75 68 ALA B N 1
ATOM 3366 C CA . ALA B 1 68 ? 1.389 6.637 -12.164 1 96.75 68 ALA B CA 1
ATOM 3367 C C . ALA B 1 68 ? 1.385 6.73 -13.688 1 96.75 68 ALA B C 1
ATOM 3369 O O . ALA B 1 68 ? 1.492 5.715 -14.383 1 96.75 68 ALA B O 1
ATOM 3370 N N . LEU B 1 69 ? 1.247 7.91 -14.227 1 97.12 69 LEU B N 1
ATOM 3371 C CA . LEU B 1 69 ? 1.082 8.117 -15.664 1 97.12 69 LEU B CA 1
ATOM 3372 C C . LEU B 1 69 ? 2.27 7.551 -16.438 1 97.12 69 LEU B C 1
ATOM 3374 O O . LEU B 1 69 ? 2.092 6.934 -17.484 1 97.12 69 LEU B O 1
ATOM 3378 N N . GLY B 1 70 ? 3.516 7.812 -15.961 1 97.81 70 GLY B N 1
ATOM 3379 C CA . GLY B 1 70 ? 4.699 7.305 -16.641 1 97.81 70 GLY B CA 1
ATOM 3380 C C . GLY B 1 70 ? 4.668 5.801 -16.844 1 97.81 70 GLY B C 1
ATOM 3381 O O . GLY B 1 70 ? 4.98 5.316 -17.938 1 97.81 70 GLY B O 1
ATOM 3382 N N . VAL B 1 71 ? 4.305 5.062 -15.836 1 98.62 71 VAL B N 1
ATOM 3383 C CA . VAL B 1 71 ? 4.223 3.607 -15.922 1 98.62 71 VAL B CA 1
ATOM 3384 C C . VAL B 1 71 ? 3.07 3.207 -16.844 1 98.62 71 VAL B C 1
ATOM 3386 O O . VAL B 1 71 ? 3.23 2.346 -17.703 1 98.62 71 VAL B O 1
ATOM 3389 N N . ARG B 1 72 ? 1.889 3.84 -16.688 1 98.62 72 ARG B N 1
ATOM 3390 C CA . ARG B 1 72 ? 0.719 3.525 -17.5 1 98.62 72 ARG B CA 1
ATOM 3391 C C . ARG B 1 72 ? 1.009 3.738 -18.984 1 98.62 72 ARG B C 1
ATOM 3393 O O . ARG B 1 72 ? 0.619 2.922 -19.812 1 98.62 72 ARG B O 1
ATOM 3400 N N . GLN B 1 73 ? 1.704 4.824 -19.297 1 98.62 73 GLN B N 1
ATOM 3401 C CA . GLN B 1 73 ? 2.014 5.133 -20.688 1 98.62 73 GLN B CA 1
ATOM 3402 C C . GLN B 1 73 ? 2.912 4.062 -21.297 1 98.62 73 GLN B C 1
ATOM 3404 O O . GLN B 1 73 ? 2.684 3.625 -22.422 1 98.62 73 GLN B O 1
ATOM 3409 N N . ARG B 1 74 ? 3.908 3.66 -20.578 1 98.69 74 ARG B N 1
ATOM 3410 C CA . ARG B 1 74 ? 4.832 2.643 -21.078 1 98.69 74 ARG B CA 1
ATOM 3411 C C . ARG B 1 74 ? 4.121 1.309 -21.266 1 98.69 74 ARG B C 1
ATOM 3413 O O . ARG B 1 74 ? 4.328 0.633 -22.281 1 98.69 74 ARG B O 1
ATOM 3420 N N . LEU B 1 75 ? 3.248 0.959 -20.328 1 98.44 75 LEU B N 1
ATOM 3421 C CA . LEU B 1 75 ? 2.469 -0.268 -20.438 1 98.44 75 LEU B CA 1
ATOM 3422 C C . LEU B 1 75 ? 1.521 -0.201 -21.625 1 98.44 75 LEU B C 1
ATOM 3424 O O . LEU B 1 75 ? 1.406 -1.164 -22.391 1 98.44 75 LEU B O 1
ATOM 3428 N N . ALA B 1 76 ? 0.823 0.896 -21.75 1 98.38 76 ALA B N 1
ATOM 3429 C CA . ALA B 1 76 ? -0.107 1.092 -22.859 1 98.38 76 ALA B CA 1
ATOM 3430 C C . ALA B 1 76 ? 0.6 0.931 -24.203 1 98.38 76 ALA B C 1
ATOM 3432 O O . ALA B 1 76 ? 0.11 0.226 -25.078 1 98.38 76 ALA B O 1
ATOM 3433 N N . ASP B 1 77 ? 1.734 1.55 -24.344 1 97.81 77 ASP B N 1
ATOM 3434 C CA . ASP B 1 77 ? 2.5 1.512 -25.594 1 97.81 77 ASP B CA 1
ATOM 3435 C C . ASP B 1 77 ? 2.986 0.096 -25.891 1 97.81 77 ASP B C 1
ATOM 3437 O O . ASP B 1 77 ? 2.924 -0.356 -27.031 1 97.81 77 ASP B O 1
ATOM 3441 N N . GLN B 1 78 ? 3.426 -0.57 -24.906 1 96.62 78 GLN B N 1
ATOM 3442 C CA . GLN B 1 78 ? 4.039 -1.883 -25.078 1 96.62 78 GLN B CA 1
ATOM 3443 C C . GLN B 1 78 ? 2.979 -2.959 -25.297 1 96.62 78 GLN B C 1
ATOM 3445 O O . GLN B 1 78 ? 3.188 -3.893 -26.078 1 96.62 78 GLN B O 1
ATOM 3450 N N . GLN B 1 79 ? 1.834 -2.834 -24.609 1 95.88 79 GLN B N 1
ATOM 3451 C CA . GLN B 1 79 ? 0.874 -3.932 -24.594 1 95.88 79 GLN B CA 1
ATOM 3452 C C . GLN B 1 79 ? -0.319 -3.635 -25.5 1 95.88 79 GLN B C 1
ATOM 3454 O O . GLN B 1 79 ? -1.125 -4.523 -25.781 1 95.88 79 GLN B O 1
ATOM 3459 N N . GLY B 1 80 ? -0.435 -2.436 -25.938 1 96.56 80 GLY B N 1
ATOM 3460 C CA . GLY B 1 80 ? -1.546 -2.061 -26.797 1 96.56 80 GLY B CA 1
ATOM 3461 C C . GLY B 1 80 ? -2.857 -1.92 -26.047 1 96.56 80 GLY B C 1
ATOM 3462 O O . GLY B 1 80 ? -3.932 -2.072 -26.625 1 96.56 80 GLY B O 1
ATOM 3463 N N . VAL B 1 81 ? -2.863 -1.797 -24.766 1 97.56 81 VAL B N 1
ATOM 3464 C CA . VAL B 1 81 ? -4.039 -1.544 -23.938 1 97.56 81 VAL B CA 1
ATOM 3465 C C . VAL B 1 81 ? -4.293 -0.041 -23.844 1 97.56 81 VAL B C 1
ATOM 3467 O O . VAL B 1 81 ? -3.357 0.745 -23.688 1 97.56 81 VAL B O 1
ATOM 3470 N N . PRO B 1 82 ? -5.562 0.408 -24.047 1 98.19 82 PRO B N 1
ATOM 3471 C CA . PRO B 1 82 ? -5.828 1.841 -23.891 1 98.19 82 PRO B CA 1
ATOM 3472 C C . PRO B 1 82 ? -5.371 2.389 -22.547 1 98.19 82 PRO B C 1
ATOM 3474 O O . PRO B 1 82 ? -5.539 1.727 -21.516 1 98.19 82 PRO B O 1
ATOM 3477 N N . LEU B 1 83 ? -4.773 3.566 -22.594 1 98.31 83 LEU B N 1
ATOM 3478 C CA . LEU B 1 83 ? -4.246 4.219 -21.406 1 98.31 83 LEU B CA 1
ATOM 3479 C C . LEU B 1 83 ? -5.32 4.324 -20.328 1 98.31 83 LEU B C 1
ATOM 3481 O O . LEU B 1 83 ? -5.043 4.094 -19.141 1 98.31 83 LEU B O 1
ATOM 3485 N N . GLU B 1 84 ? -6.566 4.66 -20.656 1 98.12 84 GLU B N 1
ATOM 3486 C CA . GLU B 1 84 ? -7.652 4.914 -19.703 1 98.12 84 GLU B CA 1
ATOM 3487 C C . GLU B 1 84 ? -8.172 3.615 -19.094 1 98.12 84 GLU B C 1
ATOM 3489 O O . GLU B 1 84 ? -8.953 3.639 -18.156 1 98.12 84 GLU B O 1
ATOM 3494 N N . ALA B 1 85 ? -7.66 2.479 -19.609 1 98.69 85 ALA B N 1
ATOM 3495 C CA . ALA B 1 85 ? -8.086 1.177 -19.109 1 98.69 85 ALA B CA 1
ATOM 3496 C C . ALA B 1 85 ? -7.043 0.579 -18.172 1 98.69 85 ALA B C 1
ATOM 3498 O O . ALA B 1 85 ? -7.117 -0.601 -17.828 1 98.69 85 ALA B O 1
ATOM 3499 N N . LEU B 1 86 ? -6.078 1.447 -17.812 1 98.75 86 LEU B N 1
ATOM 3500 C CA . LEU B 1 86 ? -4.988 0.963 -16.969 1 98.75 86 LEU B CA 1
ATOM 3501 C C . LEU B 1 86 ? -4.996 1.667 -15.609 1 98.75 86 LEU B C 1
ATOM 3503 O O . LEU B 1 86 ? -5.141 2.891 -15.539 1 98.75 86 LEU B O 1
ATOM 3507 N N . LEU B 1 87 ? -4.855 0.901 -14.531 1 98.31 87 LEU B N 1
ATOM 3508 C CA . LEU B 1 87 ? -4.66 1.41 -13.172 1 98.31 87 LEU B CA 1
ATOM 3509 C C . LEU B 1 87 ? -3.484 0.712 -12.5 1 98.31 87 LEU B C 1
ATOM 3511 O O . LEU B 1 87 ? -3.43 -0.519 -12.453 1 98.31 87 LEU B O 1
ATOM 3515 N N . VAL B 1 88 ? -2.512 1.487 -12.031 1 98.19 88 VAL B N 1
ATOM 3516 C CA . VAL B 1 88 ? -1.313 0.964 -11.383 1 98.19 88 VAL B CA 1
ATOM 3517 C C . VAL B 1 88 ? -1.475 1.027 -9.867 1 98.19 88 VAL B C 1
ATOM 3519 O O . VAL B 1 88 ? -1.995 2.008 -9.328 1 98.19 88 VAL B O 1
ATOM 3522 N N . ASP B 1 89 ? -1.083 -0.041 -9.172 1 97.38 89 ASP B N 1
ATOM 3523 C CA . ASP B 1 89 ? -1.137 -0.085 -7.711 1 97.38 89 ASP B CA 1
ATOM 3524 C C . ASP B 1 89 ? 0.013 -0.913 -7.145 1 97.38 89 ASP B C 1
ATOM 3526 O O . ASP B 1 89 ? 0.906 -1.334 -7.883 1 97.38 89 ASP B O 1
ATOM 3530 N N . ALA B 1 90 ? 0.041 -1.101 -5.832 1 96.06 90 ALA B N 1
ATOM 3531 C CA . ALA B 1 90 ? 1.181 -1.633 -5.09 1 96.06 90 ALA B CA 1
ATOM 3532 C C . ALA B 1 90 ? 1.242 -3.154 -5.195 1 96.06 90 ALA B C 1
ATOM 3534 O O . ALA B 1 90 ? 1.302 -3.852 -4.18 1 96.06 90 ALA B O 1
ATOM 3535 N N . GLY B 1 91 ? 1.275 -3.668 -6.418 1 95.75 91 GLY B N 1
ATOM 3536 C CA . GLY B 1 91 ? 1.362 -5.098 -6.668 1 95.75 91 GLY B CA 1
ATOM 3537 C C . GLY B 1 91 ? 0.008 -5.754 -6.871 1 95.75 91 GLY B C 1
ATOM 3538 O O . GLY B 1 91 ? -1.029 -5.129 -6.641 1 95.75 91 GLY B O 1
ATOM 3539 N N . ALA B 1 92 ? 0.044 -7.004 -7.258 1 96.44 92 ALA B N 1
ATOM 3540 C CA . ALA B 1 92 ? -1.177 -7.738 -7.578 1 96.44 92 ALA B CA 1
ATOM 3541 C C . ALA B 1 92 ? -2.014 -7.98 -6.324 1 96.44 92 ALA B C 1
ATOM 3543 O O . ALA B 1 92 ? -3.246 -7.988 -6.387 1 96.44 92 ALA B O 1
ATOM 3544 N N . ASP B 1 93 ? -1.377 -8.227 -5.195 1 96.31 93 ASP B N 1
ATOM 3545 C CA . ASP B 1 93 ? -2.121 -8.43 -3.955 1 96.31 93 ASP B CA 1
ATOM 3546 C C . ASP B 1 93 ? -2.988 -7.215 -3.629 1 96.31 93 ASP B C 1
ATOM 3548 O O . ASP B 1 93 ? -4.164 -7.355 -3.287 1 96.31 93 ASP B O 1
ATOM 3552 N N . SER B 1 94 ? -2.355 -6.035 -3.764 1 96.94 94 SER B N 1
ATOM 3553 C CA . SER B 1 94 ? -3.113 -4.809 -3.535 1 96.94 94 SER B CA 1
ATOM 3554 C C . SER B 1 94 ? -4.289 -4.699 -4.5 1 96.94 94 SER B C 1
ATOM 3556 O O . SER B 1 94 ? -5.363 -4.227 -4.129 1 96.94 94 SER B O 1
ATOM 3558 N N . LEU B 1 95 ? -4.086 -5.094 -5.688 1 98.25 95 LEU B N 1
ATOM 3559 C CA . LEU B 1 95 ? -5.125 -5.008 -6.711 1 98.25 95 LEU B CA 1
ATOM 3560 C C . LEU B 1 95 ? -6.254 -5.996 -6.426 1 98.25 95 LEU B C 1
ATOM 3562 O O . LEU B 1 95 ? -7.418 -5.711 -6.711 1 98.25 95 LEU B O 1
ATOM 3566 N N . ILE B 1 96 ? -5.941 -7.191 -5.902 1 98.62 96 ILE B N 1
ATOM 3567 C CA . ILE B 1 96 ? -6.973 -8.141 -5.492 1 98.62 96 ILE B CA 1
ATOM 3568 C C . ILE B 1 96 ? -7.836 -7.52 -4.395 1 98.62 96 ILE B C 1
ATOM 3570 O O . ILE B 1 96 ? -9.062 -7.527 -4.484 1 98.62 96 ILE B O 1
ATOM 3574 N N . ALA B 1 97 ? -7.18 -6.996 -3.389 1 97.81 97 ALA B N 1
ATOM 3575 C CA . ALA B 1 97 ? -7.898 -6.344 -2.297 1 97.81 97 ALA B CA 1
ATOM 3576 C C . ALA B 1 97 ? -8.75 -5.188 -2.814 1 97.81 97 ALA B C 1
ATOM 3578 O O . ALA B 1 97 ? -9.898 -5.023 -2.408 1 97.81 97 ALA B O 1
ATOM 3579 N N . LEU B 1 98 ? -8.172 -4.371 -3.672 1 97.88 98 LEU B N 1
ATOM 3580 C CA . LEU B 1 98 ? -8.852 -3.217 -4.25 1 97.88 98 LEU B CA 1
ATOM 3581 C C . LEU B 1 98 ? -10.086 -3.654 -5.035 1 97.88 98 LEU B C 1
ATOM 3583 O O . LEU B 1 98 ? -11.141 -3.023 -4.945 1 97.88 98 LEU B O 1
ATOM 3587 N N . ALA B 1 99 ? -9.922 -4.699 -5.828 1 98.56 99 ALA B N 1
ATOM 3588 C CA . ALA B 1 99 ? -11.047 -5.227 -6.594 1 98.56 99 ALA B CA 1
ATOM 3589 C C . ALA B 1 99 ? -12.188 -5.656 -5.672 1 98.56 99 ALA B C 1
ATOM 3591 O O . ALA B 1 99 ? -13.352 -5.332 -5.922 1 98.56 99 ALA B O 1
ATOM 3592 N N . LEU B 1 100 ? -11.875 -6.359 -4.629 1 98.19 100 LEU B N 1
ATOM 3593 C CA . LEU B 1 100 ? -12.883 -6.805 -3.67 1 98.19 100 LEU B CA 1
ATOM 3594 C C . LEU B 1 100 ? -13.594 -5.613 -3.037 1 98.19 100 LEU B C 1
ATOM 3596 O O . LEU B 1 100 ? -14.82 -5.582 -2.965 1 98.19 100 LEU B O 1
ATOM 3600 N N . ARG B 1 101 ? -12.844 -4.617 -2.619 1 96.88 101 ARG B N 1
ATOM 3601 C CA . ARG B 1 101 ? -13.43 -3.432 -2.002 1 96.88 101 ARG B CA 1
ATOM 3602 C C . ARG B 1 101 ? -14.352 -2.709 -2.973 1 96.88 101 ARG B C 1
ATOM 3604 O O . ARG B 1 101 ? -15.328 -2.084 -2.557 1 96.88 101 ARG B O 1
ATOM 3611 N N . THR B 1 102 ? -14.047 -2.785 -4.203 1 97.5 102 THR B N 1
ATOM 3612 C CA . THR B 1 102 ? -14.773 -2.055 -5.238 1 97.5 102 THR B CA 1
ATOM 3613 C C . THR B 1 102 ? -16.094 -2.738 -5.559 1 97.5 102 THR B C 1
ATOM 3615 O O . THR B 1 102 ? -17.094 -2.068 -5.828 1 97.5 102 THR B O 1
ATOM 3618 N N . VAL B 1 103 ? -16.109 -4.113 -5.473 1 97.69 103 VAL B N 1
ATOM 3619 C CA . VAL B 1 103 ? -17.281 -4.734 -6.102 1 97.69 103 VAL B CA 1
ATOM 3620 C C . VAL B 1 103 ? -17.969 -5.66 -5.105 1 97.69 103 VAL B C 1
ATOM 3622 O O . VAL B 1 103 ? -19.109 -6.074 -5.324 1 97.69 103 VAL B O 1
ATOM 3625 N N . ALA B 1 104 ? -17.266 -6.078 -4.07 1 96.06 104 ALA B N 1
ATOM 3626 C CA . ALA B 1 104 ? -17.812 -7.094 -3.174 1 96.06 104 ALA B CA 1
ATOM 3627 C C . ALA B 1 104 ? -18.016 -6.527 -1.771 1 96.06 104 ALA B C 1
ATOM 3629 O O . ALA B 1 104 ? -17.094 -6.523 -0.953 1 96.06 104 ALA B O 1
ATOM 3630 N N . GLU B 1 105 ? -19.203 -6.207 -1.399 1 92.5 105 GLU B N 1
ATOM 3631 C CA . GLU B 1 105 ? -19.531 -5.727 -0.063 1 92.5 105 GLU B CA 1
ATOM 3632 C C . GLU B 1 105 ? -19.531 -6.867 0.952 1 92.5 105 GLU B C 1
ATOM 3634 O O . GLU B 1 105 ? -19.75 -8.023 0.592 1 92.5 105 GLU B O 1
ATOM 3639 N N . PRO B 1 106 ? -19.281 -6.453 2.234 1 93.31 106 PRO B N 1
ATOM 3640 C CA . PRO B 1 106 ? -19.422 -7.484 3.264 1 93.31 106 PRO B CA 1
ATOM 3641 C C . PRO B 1 106 ? -20.766 -8.203 3.191 1 93.31 106 PRO B C 1
ATOM 3643 O O . PRO B 1 106 ? -21.797 -7.574 2.963 1 93.31 106 PRO B O 1
ATOM 3646 N N . GLY B 1 107 ? -20.672 -9.547 3.318 1 94.69 107 GLY B N 1
ATOM 3647 C CA . GLY B 1 107 ? -21.875 -10.344 3.279 1 94.69 107 GLY B CA 1
ATOM 3648 C C . GLY B 1 107 ? -22.141 -10.969 1.922 1 94.69 107 GLY B C 1
ATOM 3649 O O . GLY B 1 107 ? -22.906 -11.922 1.812 1 94.69 107 GLY B O 1
ATOM 3650 N N . THR B 1 108 ? -21.531 -10.469 0.864 1 96.44 108 THR B N 1
ATOM 3651 C CA . THR B 1 108 ? -21.719 -11.055 -0.458 1 96.44 108 THR B CA 1
ATOM 3652 C C . THR B 1 108 ? -20.891 -12.344 -0.599 1 96.44 108 THR B C 1
ATOM 3654 O O . THR B 1 108 ? -20 -12.602 0.202 1 96.44 108 THR B O 1
ATOM 3657 N N . THR B 1 109 ? -21.281 -13.148 -1.601 1 98.44 109 THR B N 1
ATOM 3658 C CA . THR B 1 109 ? -20.594 -14.406 -1.859 1 98.44 109 THR B CA 1
ATOM 3659 C C . THR B 1 109 ? -19.594 -14.258 -3 1 98.44 109 THR B C 1
ATOM 3661 O O . THR B 1 109 ? -19.891 -13.609 -4.008 1 98.44 109 THR B O 1
ATOM 3664 N N . VAL B 1 110 ? -18.422 -14.773 -2.816 1 98.81 110 VAL B N 1
ATOM 3665 C CA . VAL B 1 110 ? -17.406 -14.859 -3.861 1 98.81 110 VAL B CA 1
ATOM 3666 C C . VAL B 1 110 ? -16.969 -16.312 -4.043 1 98.81 110 VAL B C 1
ATOM 3668 O O . VAL B 1 110 ? -17.094 -17.125 -3.117 1 98.81 110 VAL B O 1
ATOM 3671 N N . VAL B 1 111 ? -16.531 -16.688 -5.266 1 98.94 111 VAL B N 1
ATOM 3672 C CA . VAL B 1 111 ? -16.203 -18.078 -5.605 1 98.94 111 VAL B CA 1
ATOM 3673 C C . VAL B 1 111 ? -14.766 -18.156 -6.117 1 98.94 111 VAL B C 1
ATOM 3675 O O . VAL B 1 111 ? -14.312 -17.297 -6.863 1 98.94 111 VAL B O 1
ATOM 3678 N N . ALA B 1 112 ? -14.031 -19.172 -5.723 1 98.81 112 ALA B N 1
ATOM 3679 C CA . ALA B 1 112 ? -12.688 -19.469 -6.227 1 98.81 112 ALA B CA 1
ATOM 3680 C C . ALA B 1 112 ? -12.406 -20.969 -6.184 1 98.81 112 ALA B C 1
ATOM 3682 O O . ALA B 1 112 ? -13.211 -21.75 -5.656 1 98.81 112 ALA B O 1
ATOM 3683 N N . THR B 1 113 ? -11.375 -21.406 -6.828 1 98.69 113 THR B N 1
ATOM 3684 C CA . THR B 1 113 ? -10.93 -22.781 -6.762 1 98.69 113 THR B CA 1
ATOM 3685 C C . THR B 1 113 ? -10.242 -23.078 -5.426 1 98.69 113 THR B C 1
ATOM 3687 O O . THR B 1 113 ? -9.445 -22.266 -4.945 1 98.69 113 THR B O 1
ATOM 3690 N N . ALA B 1 114 ? -10.547 -24.234 -4.832 1 97.62 114 ALA B N 1
ATOM 3691 C CA . ALA B 1 114 ? -9.969 -24.641 -3.555 1 97.62 114 ALA B CA 1
ATOM 3692 C C . ALA B 1 114 ? -8.469 -24.891 -3.688 1 97.62 114 ALA B C 1
ATOM 3694 O O . ALA B 1 114 ? -8.055 -25.812 -4.387 1 97.62 114 ALA B O 1
ATOM 3695 N N . GLY B 1 115 ? -7.668 -23.984 -3.057 1 96.75 115 GLY B N 1
ATOM 3696 C CA . GLY B 1 115 ? -6.227 -24.172 -3.09 1 96.75 115 GLY B CA 1
ATOM 3697 C C . GLY B 1 115 ? -5.527 -23.297 -4.105 1 96.75 115 GLY B C 1
ATOM 3698 O O . GLY B 1 115 ? -4.301 -23.312 -4.207 1 96.75 115 GLY B O 1
ATOM 3699 N N . THR B 1 116 ? -6.352 -22.5 -4.832 1 97.44 116 THR B N 1
ATOM 3700 C CA . THR B 1 116 ? -5.734 -21.531 -5.719 1 97.44 116 THR B CA 1
ATOM 3701 C C . THR B 1 116 ? -4.895 -20.531 -4.922 1 97.44 116 THR B C 1
ATOM 3703 O O . THR B 1 116 ? -4.586 -20.766 -3.752 1 97.44 116 THR B O 1
ATOM 3706 N N . TYR B 1 117 ? -4.352 -19.547 -5.621 1 97.38 117 TYR B N 1
ATOM 3707 C CA . TYR B 1 117 ? -3.576 -18.516 -4.926 1 97.38 117 TYR B CA 1
ATOM 3708 C C . TYR B 1 117 ? -4.289 -18.062 -3.658 1 97.38 117 TYR B C 1
ATOM 3710 O O . TYR B 1 117 ? -5.371 -17.469 -3.723 1 97.38 117 TYR B O 1
ATOM 3718 N N . PRO B 1 118 ? -3.75 -18.234 -2.486 1 96.19 118 PRO B N 1
ATOM 3719 C CA . PRO B 1 118 ? -4.488 -18.156 -1.223 1 96.19 118 PRO B CA 1
ATOM 3720 C C . PRO B 1 118 ? -4.773 -16.719 -0.791 1 96.19 118 PRO B C 1
ATOM 3722 O O . PRO B 1 118 ? -5.633 -16.484 0.066 1 96.19 118 PRO B O 1
ATOM 3725 N N . THR B 1 119 ? -4.082 -15.773 -1.334 1 96.56 119 THR B N 1
ATOM 3726 C CA . THR B 1 119 ? -4.266 -14.383 -0.939 1 96.56 119 THR B CA 1
ATOM 3727 C C . THR B 1 119 ? -5.688 -13.914 -1.24 1 96.56 119 THR B C 1
ATOM 3729 O O . THR B 1 119 ? -6.258 -13.125 -0.488 1 96.56 119 THR B O 1
ATOM 3732 N N . PHE B 1 120 ? -6.262 -14.438 -2.293 1 98.12 120 PHE B N 1
ATOM 3733 C CA . PHE B 1 120 ? -7.637 -14.055 -2.596 1 98.12 120 PHE B CA 1
ATOM 3734 C C . PHE B 1 120 ? -8.562 -14.422 -1.444 1 98.12 120 PHE B C 1
ATOM 3736 O O . PHE B 1 120 ? -9.336 -13.578 -0.973 1 98.12 120 PHE B O 1
ATOM 3743 N N . GLY B 1 121 ? -8.523 -15.719 -1.05 1 97.25 121 GLY B N 1
ATOM 3744 C CA . GLY B 1 121 ? -9.352 -16.156 0.059 1 97.25 121 GLY B CA 1
ATOM 3745 C C . GLY B 1 121 ? -9.109 -15.375 1.336 1 97.25 121 GLY B C 1
ATOM 3746 O O . GLY B 1 121 ? -10.047 -15.031 2.053 1 97.25 121 GLY B O 1
ATOM 3747 N N . TYR B 1 122 ? -7.883 -15.109 1.603 1 96.38 122 TYR B N 1
ATOM 3748 C CA . TYR B 1 122 ? -7.48 -14.305 2.754 1 96.38 122 TYR B CA 1
ATOM 3749 C C . TYR B 1 122 ? -8.172 -12.945 2.74 1 96.38 122 TYR B C 1
ATOM 3751 O O . TYR B 1 122 ? -8.812 -12.555 3.723 1 96.38 122 TYR B O 1
ATOM 3759 N N . PHE B 1 123 ? -8.141 -12.195 1.604 1 97.38 123 PHE B N 1
ATOM 3760 C CA . PHE B 1 123 ? -8.742 -10.867 1.49 1 97.38 123 PHE B CA 1
ATOM 3761 C C . PHE B 1 123 ? -10.258 -10.961 1.513 1 97.38 123 PHE B C 1
ATOM 3763 O O . PHE B 1 123 ? -10.93 -10.109 2.096 1 97.38 123 PHE B O 1
ATOM 3770 N N . ALA B 1 124 ? -10.828 -11.984 0.861 1 97.75 124 ALA B N 1
ATOM 3771 C CA . ALA B 1 124 ? -12.273 -12.156 0.84 1 97.75 124 ALA B CA 1
ATOM 3772 C C . ALA B 1 124 ? -12.828 -12.32 2.254 1 97.75 124 ALA B C 1
ATOM 3774 O O . ALA B 1 124 ? -13.789 -11.641 2.633 1 97.75 124 ALA B O 1
ATOM 3775 N N . ARG B 1 125 ? -12.203 -13.188 3.064 1 96.38 125 ARG B N 1
ATOM 3776 C CA . ARG B 1 125 ? -12.625 -13.406 4.445 1 96.38 125 ARG B CA 1
ATOM 3777 C C . ARG B 1 125 ? -12.398 -12.156 5.289 1 96.38 125 ARG B C 1
ATOM 3779 O O . ARG B 1 125 ? -13.227 -11.812 6.137 1 96.38 125 ARG B O 1
ATOM 3786 N N . GLY B 1 126 ? -11.281 -11.516 5.062 1 95.62 126 GLY B N 1
ATOM 3787 C CA . GLY B 1 126 ? -11 -10.273 5.77 1 95.62 126 GLY B CA 1
ATOM 3788 C C . GLY B 1 126 ? -12.039 -9.195 5.52 1 95.62 126 GLY B C 1
ATOM 3789 O O . GLY B 1 126 ? -12.328 -8.391 6.406 1 95.62 126 GLY B O 1
ATOM 3790 N N . GLN B 1 127 ? -12.539 -9.156 4.312 1 95.44 127 GLN B N 1
ATOM 3791 C CA . GLN B 1 127 ? -13.555 -8.18 3.916 1 95.44 127 GLN B CA 1
ATOM 3792 C C . GLN B 1 127 ? -14.93 -8.57 4.449 1 95.44 127 GLN B C 1
ATOM 3794 O O . GLN B 1 127 ? -15.859 -7.762 4.445 1 95.44 127 GLN B O 1
ATOM 3799 N N . GLY B 1 128 ? -15.039 -9.828 4.922 1 95.56 128 GLY B N 1
ATOM 3800 C CA . GLY B 1 128 ? -16.312 -10.305 5.438 1 95.56 128 GLY B CA 1
ATOM 3801 C C . GLY B 1 128 ? -17.188 -10.945 4.375 1 95.56 128 GLY B C 1
ATOM 3802 O O . GLY B 1 128 ? -18.391 -11.086 4.562 1 95.56 128 GLY B O 1
ATOM 3803 N N . CYS B 1 129 ? -16.609 -11.32 3.234 1 97.19 129 CYS B N 1
ATOM 3804 C CA . CYS B 1 129 ? -17.344 -12.039 2.201 1 97.19 129 CYS B CA 1
ATOM 3805 C C . CYS B 1 129 ? -17.469 -13.516 2.555 1 97.19 129 CYS B C 1
ATOM 3807 O O . CYS B 1 129 ? -16.719 -14.031 3.387 1 97.19 129 CYS B O 1
ATOM 3809 N N . ARG B 1 130 ? -18.5 -14.141 1.999 1 97.5 130 ARG B N 1
ATOM 3810 C CA . ARG B 1 130 ? -18.625 -15.594 2.061 1 97.5 130 ARG B CA 1
ATOM 3811 C C . ARG B 1 130 ? -17.875 -16.266 0.909 1 97.5 130 ARG B C 1
ATOM 3813 O O . ARG B 1 130 ? -18.219 -16.062 -0.258 1 97.5 130 ARG B O 1
ATOM 3820 N N . LEU B 1 131 ? -16.859 -17 1.209 1 98 131 LEU B N 1
ATOM 3821 C CA . LEU B 1 131 ? -16.047 -17.672 0.197 1 98 131 LEU B CA 1
ATOM 3822 C C . LEU B 1 131 ? -16.562 -19.078 -0.067 1 98 131 LEU B C 1
ATOM 3824 O O . LEU B 1 131 ? -16.641 -19.891 0.854 1 98 131 LEU B O 1
ATOM 3828 N N . VAL B 1 132 ? -16.969 -19.328 -1.293 1 98.75 132 VAL B N 1
ATOM 3829 C CA . VAL B 1 132 ? -17.312 -20.672 -1.763 1 98.75 132 VAL B CA 1
ATOM 3830 C C . VAL B 1 132 ? -16.172 -21.219 -2.621 1 98.75 132 VAL B C 1
ATOM 3832 O O . VAL B 1 132 ? -15.727 -20.562 -3.562 1 98.75 132 VAL B O 1
ATOM 3835 N N . GLU B 1 133 ? -15.727 -22.422 -2.318 1 98.31 133 GLU B N 1
ATOM 3836 C CA . GLU B 1 133 ? -14.594 -23.016 -3.021 1 98.31 133 GLU B CA 1
ATOM 3837 C C . GLU B 1 133 ? -15.023 -24.25 -3.805 1 98.31 133 GLU B C 1
ATOM 3839 O O . GLU B 1 133 ? -15.859 -25.031 -3.34 1 98.31 133 GLU B O 1
ATOM 3844 N N . VAL B 1 134 ? -14.484 -24.359 -4.996 1 98.19 134 VAL B N 1
ATOM 3845 C CA . VAL B 1 134 ? -14.719 -25.516 -5.852 1 98.19 134 VAL B CA 1
ATOM 3846 C C . VAL B 1 134 ? -13.414 -26.297 -6.027 1 98.19 134 VAL B C 1
ATOM 3848 O O . VAL B 1 134 ? -12.336 -25.703 -6.078 1 98.19 134 VAL B O 1
ATOM 3851 N N . ALA B 1 135 ? -13.523 -27.625 -6.156 1 97.62 135 ALA B N 1
ATOM 3852 C CA . ALA B 1 135 ? -12.336 -28.469 -6.285 1 97.62 135 ALA B CA 1
ATOM 3853 C C . ALA B 1 135 ? -11.711 -28.328 -7.668 1 97.62 135 ALA B C 1
ATOM 3855 O O . ALA B 1 135 ? -12.398 -28.016 -8.641 1 97.62 135 ALA B O 1
ATOM 3856 N N . TYR B 1 136 ? -10.406 -28.562 -7.727 1 98.25 136 TYR B N 1
ATOM 3857 C CA . TYR B 1 136 ? -9.711 -28.672 -9.008 1 98.25 136 TYR B CA 1
ATOM 3858 C C . TYR B 1 136 ? -10.203 -29.891 -9.781 1 98.25 136 TYR B C 1
ATOM 3860 O O . TYR B 1 136 ? -10.633 -30.875 -9.18 1 98.25 136 TYR B O 1
ATOM 3868 N N . GLU B 1 137 ? -10.164 -29.719 -11.102 1 97.81 137 GLU B N 1
ATOM 3869 C CA . GLU B 1 137 ? -10.133 -30.938 -11.922 1 97.81 137 GLU B CA 1
ATOM 3870 C C . GLU B 1 137 ? -8.758 -31.594 -11.883 1 97.81 137 GLU B C 1
ATOM 3872 O O . GLU B 1 137 ? -7.754 -30.969 -12.242 1 97.81 137 GLU B O 1
ATOM 3877 N N . GLU B 1 138 ? -8.711 -32.844 -11.484 1 96.62 138 GLU B N 1
ATOM 3878 C CA . GLU B 1 138 ? -7.398 -33.438 -11.289 1 96.62 138 GLU B CA 1
ATOM 3879 C C . GLU B 1 138 ? -7.34 -34.844 -11.922 1 96.62 138 GLU B C 1
ATOM 3881 O O . GLU B 1 138 ? -8.305 -35.594 -11.844 1 96.62 138 GLU B O 1
ATOM 3886 N N . SER B 1 139 ? -6.363 -35.156 -12.617 1 95.94 139 SER B N 1
ATOM 3887 C CA . SER B 1 139 ? -5.902 -36.438 -13.117 1 95.94 139 SER B CA 1
ATOM 3888 C C . SER B 1 139 ? -4.383 -36.469 -13.203 1 95.94 139 SER B C 1
ATOM 3890 O O . SER B 1 139 ? -3.711 -35.469 -13.008 1 95.94 139 SER B O 1
ATOM 3892 N N . PRO B 1 140 ? -3.768 -37.688 -13.281 1 93.31 140 PRO B N 1
ATOM 3893 C CA . PRO B 1 140 ? -2.314 -37.688 -13.453 1 93.31 140 PRO B CA 1
ATOM 3894 C C . PRO B 1 140 ? -1.849 -36.812 -14.617 1 93.31 140 PRO B C 1
ATOM 3896 O O . PRO B 1 140 ? -2.299 -37 -15.75 1 93.31 140 PRO B O 1
ATOM 3899 N N . GLY B 1 141 ? -1.104 -35.875 -14.25 1 95.94 141 GLY B N 1
ATOM 3900 C CA . GLY B 1 141 ? -0.544 -35 -15.266 1 95.94 141 GLY B CA 1
ATOM 3901 C C . GLY B 1 141 ? -1.414 -33.812 -15.562 1 95.94 141 GLY B C 1
ATOM 3902 O O . GLY B 1 141 ? -1.1 -33 -16.438 1 95.94 141 GLY B O 1
ATOM 3903 N N . ARG B 1 142 ? -2.475 -33.75 -14.812 1 97.06 142 ARG B N 1
ATOM 3904 C CA . ARG B 1 142 ? -3.354 -32.594 -15.031 1 97.06 142 ARG B CA 1
ATOM 3905 C C . ARG B 1 142 ? -3.943 -32.094 -13.719 1 97.06 142 ARG B C 1
ATOM 3907 O O . ARG B 1 142 ? -4.453 -32.875 -12.922 1 97.06 142 ARG B O 1
ATOM 3914 N N . LEU B 1 143 ? -3.842 -30.984 -13.43 1 98.38 143 LEU B N 1
ATOM 3915 C CA . LEU B 1 143 ? -4.441 -30.234 -12.328 1 98.38 143 LEU B CA 1
ATOM 3916 C C . LEU B 1 143 ? -4.875 -28.844 -12.797 1 98.38 143 LEU B C 1
ATOM 3918 O O . LEU B 1 143 ? -4.035 -28 -13.117 1 98.38 143 LEU B O 1
ATOM 3922 N N . ALA B 1 144 ? -6.203 -28.625 -12.898 1 98.69 144 ALA B N 1
ATOM 3923 C CA . ALA B 1 144 ? -6.707 -27.406 -13.523 1 98.69 144 ALA B CA 1
ATOM 3924 C C . ALA B 1 144 ? -7.945 -26.891 -12.789 1 98.69 144 ALA B C 1
ATOM 3926 O O . ALA B 1 144 ? -8.773 -27.672 -12.336 1 98.69 144 ALA B O 1
ATOM 3927 N N . PRO B 1 145 ? -8.062 -25.516 -12.672 1 98.81 145 PRO B N 1
ATOM 3928 C CA . PRO B 1 145 ? -9.367 -25 -12.25 1 98.81 145 PRO B CA 1
ATOM 3929 C C . PRO B 1 145 ? -10.516 -25.516 -13.117 1 98.81 145 PRO B C 1
ATOM 3931 O O . PRO B 1 145 ? -10.383 -25.594 -14.336 1 98.81 145 PRO B O 1
ATOM 3934 N N . ASP B 1 146 ? -11.578 -25.953 -12.492 1 98.81 146 ASP B N 1
ATOM 3935 C CA . ASP B 1 146 ? -12.758 -26.453 -13.195 1 98.81 146 ASP B CA 1
ATOM 3936 C C . ASP B 1 146 ? -13.719 -25.312 -13.523 1 98.81 146 ASP B C 1
ATOM 3938 O O . ASP B 1 146 ? -14.531 -24.922 -12.68 1 98.81 146 ASP B O 1
ATOM 3942 N N . LEU B 1 147 ? -13.656 -24.844 -14.797 1 98.88 147 LEU B N 1
ATOM 3943 C CA . LEU B 1 147 ? -14.414 -23.656 -15.18 1 98.88 147 LEU B CA 1
ATOM 3944 C C . LEU B 1 147 ? -15.914 -23.922 -15.094 1 98.88 147 LEU B C 1
ATOM 3946 O O . LEU B 1 147 ? -16.672 -23.031 -14.695 1 98.88 147 LEU B O 1
ATOM 3950 N N . GLU B 1 148 ? -16.359 -25.109 -15.461 1 98.62 148 GLU B N 1
ATOM 3951 C CA . GLU B 1 148 ? -17.781 -25.438 -15.359 1 98.62 148 GLU B CA 1
ATOM 3952 C C . GLU B 1 148 ? -18.25 -25.438 -13.906 1 98.62 148 GLU B C 1
ATOM 3954 O O . GLU B 1 148 ? -19.344 -24.953 -13.594 1 98.62 148 GLU B O 1
ATOM 3959 N N . ALA B 1 149 ? -17.438 -25.969 -13.078 1 98.75 149 ALA B N 1
ATOM 3960 C CA . ALA B 1 149 ? -17.781 -26 -11.656 1 98.75 149 ALA B CA 1
ATOM 3961 C C . ALA B 1 149 ? -17.812 -24.594 -11.062 1 98.75 149 ALA B C 1
ATOM 3963 O O . ALA B 1 149 ? -18.641 -24.297 -10.188 1 98.75 149 ALA B O 1
ATOM 3964 N N . LEU B 1 150 ? -16.906 -23.75 -11.484 1 98.88 150 LEU B N 1
ATOM 3965 C CA . LEU B 1 150 ? -16.906 -22.359 -11.039 1 98.88 150 LEU B CA 1
ATOM 3966 C C . LEU B 1 150 ? -18.219 -21.672 -11.422 1 98.88 150 LEU B C 1
ATOM 3968 O O . LEU B 1 150 ? -18.812 -20.984 -10.609 1 98.88 150 LEU B O 1
ATOM 3972 N N . VAL B 1 151 ? -18.656 -21.891 -12.656 1 98.81 151 VAL B N 1
ATOM 3973 C CA . VAL B 1 151 ? -19.891 -21.281 -13.133 1 98.81 151 VAL B CA 1
ATOM 3974 C C . VAL B 1 151 ? -21.062 -21.812 -12.32 1 98.81 151 VAL B C 1
ATOM 3976 O O . VAL B 1 151 ? -21.922 -21.047 -11.875 1 98.81 151 VAL B O 1
ATOM 3979 N N . ALA B 1 152 ? -21.125 -23.125 -12.109 1 98.81 152 ALA B N 1
ATOM 3980 C CA . ALA B 1 152 ? -22.203 -23.734 -11.359 1 98.81 152 ALA B CA 1
ATOM 3981 C C . ALA B 1 152 ? -22.281 -23.188 -9.938 1 98.81 152 ALA B C 1
ATOM 3983 O O . ALA B 1 152 ? -23.375 -22.859 -9.445 1 98.81 152 ALA B O 1
ATOM 3984 N N . ALA B 1 153 ? -21.156 -23.062 -9.297 1 98.81 153 ALA B N 1
ATOM 3985 C CA . ALA B 1 153 ? -21.109 -22.531 -7.941 1 98.81 153 ALA B CA 1
ATOM 3986 C C . ALA B 1 153 ? -21.562 -21.062 -7.902 1 98.81 153 ALA B C 1
ATOM 3988 O O . ALA B 1 153 ? -22.25 -20.656 -6.973 1 98.81 153 ALA B O 1
ATOM 3989 N N . ALA B 1 154 ? -21.125 -20.297 -8.906 1 98.69 154 ALA B N 1
ATOM 3990 C CA . ALA B 1 154 ? -21.5 -18.891 -8.969 1 98.69 154 ALA B CA 1
ATOM 3991 C C . ALA B 1 154 ? -23 -18.719 -9.094 1 98.69 154 ALA B C 1
ATOM 3993 O O . ALA B 1 154 ? -23.594 -17.859 -8.445 1 98.69 154 ALA B O 1
ATOM 3994 N N . ARG B 1 155 ? -23.594 -19.531 -9.914 1 98.44 155 ARG B N 1
ATOM 3995 C CA . ARG B 1 155 ? -25.047 -19.484 -10.109 1 98.44 155 ARG B CA 1
ATOM 3996 C C . ARG B 1 155 ? -25.781 -19.922 -8.852 1 98.44 155 ARG B C 1
ATOM 3998 O O . ARG B 1 155 ? -26.719 -19.266 -8.406 1 98.44 155 ARG B O 1
ATOM 4005 N N . GLU B 1 156 ? -25.344 -21.031 -8.297 1 98.56 156 GLU B N 1
ATOM 4006 C CA . GLU B 1 156 ? -26 -21.609 -7.129 1 98.56 156 GLU B CA 1
ATOM 4007 C C . GLU B 1 156 ? -25.938 -20.672 -5.93 1 98.56 156 GLU B C 1
ATOM 4009 O O . GLU B 1 156 ? -26.906 -20.531 -5.184 1 98.56 156 GLU B O 1
ATOM 4014 N N . ALA B 1 157 ? -24.844 -19.984 -5.809 1 98.38 157 ALA B N 1
ATOM 4015 C CA . ALA B 1 157 ? -24.609 -19.172 -4.617 1 98.38 157 ALA B CA 1
ATOM 4016 C C . ALA B 1 157 ? -24.938 -17.703 -4.887 1 98.38 157 ALA B C 1
ATOM 4018 O O . ALA B 1 157 ? -24.734 -16.844 -4.023 1 98.38 157 ALA B O 1
ATOM 4019 N N . GLU B 1 158 ? -25.359 -17.406 -6.102 1 97.75 158 GLU B N 1
ATOM 4020 C CA . GLU B 1 158 ? -25.594 -16.016 -6.496 1 97.75 158 GLU B CA 1
ATOM 4021 C C . GLU B 1 158 ? -24.375 -15.148 -6.176 1 97.75 158 GLU B C 1
ATOM 4023 O O . GLU B 1 158 ? -24.5 -14.125 -5.504 1 97.75 158 GLU B O 1
ATOM 4028 N N . ALA B 1 159 ? -23.25 -15.578 -6.691 1 98.44 159 ALA B N 1
ATOM 4029 C CA . ALA B 1 159 ? -21.969 -14.969 -6.348 1 98.44 159 ALA B CA 1
ATOM 4030 C C . ALA B 1 159 ? -21.812 -13.602 -7.004 1 98.44 159 ALA B C 1
ATOM 4032 O O . ALA B 1 159 ? -22.297 -13.391 -8.125 1 98.44 159 ALA B O 1
ATOM 4033 N N . ARG B 1 160 ? -21.125 -12.734 -6.266 1 98.06 160 ARG B N 1
ATOM 4034 C CA . ARG B 1 160 ? -20.812 -11.398 -6.766 1 98.06 160 ARG B CA 1
ATOM 4035 C C . ARG B 1 160 ? -19.547 -11.406 -7.605 1 98.06 160 ARG B C 1
ATOM 4037 O O . ARG B 1 160 ? -19.359 -10.555 -8.469 1 98.06 160 ARG B O 1
ATOM 4044 N N . LEU B 1 161 ? -18.688 -12.305 -7.387 1 98.75 161 LEU B N 1
ATOM 4045 C CA . LEU B 1 161 ? -17.375 -12.32 -7.996 1 98.75 161 LEU B CA 1
ATOM 4046 C C . LEU B 1 161 ? -16.812 -13.734 -8.07 1 98.75 161 LEU B C 1
ATOM 4048 O O . LEU B 1 161 ? -16.969 -14.516 -7.129 1 98.75 161 LEU B O 1
ATOM 4052 N N . VAL B 1 162 ? -16.281 -14.094 -9.211 1 98.94 162 VAL B N 1
ATOM 4053 C CA . VAL B 1 162 ? -15.5 -15.312 -9.391 1 98.94 162 VAL B CA 1
ATOM 4054 C C . VAL B 1 162 ? -14.031 -14.969 -9.617 1 98.94 162 VAL B C 1
ATOM 4056 O O . VAL B 1 162 ? -13.711 -14.086 -10.422 1 98.94 162 VAL B O 1
ATOM 4059 N N . TYR B 1 163 ? -13.156 -15.625 -8.875 1 98.94 163 TYR B N 1
ATOM 4060 C CA . TYR B 1 163 ? -11.719 -15.453 -9.016 1 98.94 163 TYR B CA 1
ATOM 4061 C C . TYR B 1 163 ? -11.109 -16.594 -9.828 1 98.94 163 TYR B C 1
ATOM 4063 O O . TYR B 1 163 ? -11.367 -17.766 -9.562 1 98.94 163 TYR B O 1
ATOM 4071 N N . LEU B 1 164 ? -10.289 -16.234 -10.812 1 98.94 164 LEU B N 1
ATOM 4072 C CA . LEU B 1 164 ? -9.547 -17.203 -11.602 1 98.94 164 LEU B CA 1
ATOM 4073 C C . LEU B 1 164 ? -8.109 -16.734 -11.836 1 98.94 164 LEU B C 1
ATOM 4075 O O . LEU B 1 164 ? -7.887 -15.672 -12.422 1 98.94 164 LEU B O 1
ATOM 4079 N N . ALA B 1 165 ? -7.16 -17.469 -11.352 1 98.81 165 ALA B N 1
ATOM 4080 C CA . ALA B 1 165 ? -5.766 -17.281 -11.75 1 98.81 165 ALA B CA 1
ATOM 4081 C C . ALA B 1 165 ? -5.453 -18.031 -13.039 1 98.81 165 ALA B C 1
ATOM 4083 O O . ALA B 1 165 ? -5.688 -19.234 -13.133 1 98.81 165 ALA B O 1
ATOM 4084 N N . ASN B 1 166 ? -4.969 -17.359 -14.016 1 98.81 166 ASN B N 1
ATOM 4085 C CA . ASN B 1 166 ? -4.703 -17.953 -15.32 1 98.81 166 ASN B CA 1
ATOM 4086 C C . ASN B 1 166 ? -3.547 -17.25 -16.031 1 98.81 166 ASN B C 1
ATOM 4088 O O . ASN B 1 166 ? -3.73 -16.188 -16.625 1 98.81 166 ASN B O 1
ATOM 4092 N N . PRO B 1 167 ? -2.301 -17.828 -16.078 1 98.62 167 PRO B N 1
ATOM 4093 C CA . PRO B 1 167 ? -1.951 -19.188 -15.656 1 98.62 167 PRO B CA 1
ATOM 4094 C C . PRO B 1 167 ? -2.127 -19.391 -14.148 1 98.62 167 PRO B C 1
ATOM 4096 O O . PRO B 1 167 ? -1.935 -18.453 -13.367 1 98.62 167 PRO B O 1
ATOM 4099 N N . ASP B 1 168 ? -2.467 -20.609 -13.844 1 98.69 168 ASP B N 1
ATOM 4100 C CA . ASP B 1 168 ? -2.896 -20.938 -12.484 1 98.69 168 ASP B CA 1
ATOM 4101 C C . ASP B 1 168 ? -1.699 -21.078 -11.547 1 98.69 168 ASP B C 1
ATOM 4103 O O . ASP B 1 168 ? -0.65 -21.594 -11.945 1 98.69 168 ASP B O 1
ATOM 4107 N N . ASN B 1 169 ? -1.748 -20.578 -10.398 1 97.94 169 ASN B N 1
ATOM 4108 C CA . ASN B 1 169 ? -0.951 -20.891 -9.219 1 97.94 169 ASN B CA 1
ATOM 4109 C C . ASN B 1 169 ? -1.772 -21.625 -8.164 1 97.94 169 ASN B C 1
ATOM 4111 O O . ASN B 1 169 ? -2.701 -21.062 -7.59 1 97.94 169 ASN B O 1
ATOM 4115 N N . PRO B 1 170 ? -1.516 -22.859 -8.055 1 97.56 170 PRO B N 1
ATOM 4116 C CA . PRO B 1 170 ? -0.17 -23.438 -8.031 1 97.56 170 PRO B CA 1
ATOM 4117 C C . PRO B 1 170 ? 0.058 -24.453 -9.156 1 97.56 170 PRO B C 1
ATOM 4119 O O . PRO B 1 170 ? 1.143 -25.031 -9.258 1 97.56 170 PRO B O 1
ATOM 4122 N N . SER B 1 171 ? -0.886 -24.688 -10.023 1 98.12 171 SER B N 1
ATOM 4123 C CA . SER B 1 171 ? -0.796 -25.844 -10.906 1 98.12 171 SER B CA 1
ATOM 4124 C C . SER B 1 171 ? 0.028 -25.531 -12.148 1 98.12 171 SER B C 1
ATOM 4126 O O . SER B 1 171 ? 0.528 -26.438 -12.82 1 98.12 171 SER B O 1
ATOM 4128 N N . GLY B 1 172 ? 0.062 -24.281 -12.477 1 98.5 172 GLY B N 1
ATOM 4129 C CA . GLY B 1 172 ? 0.729 -23.875 -13.703 1 98.5 172 GLY B CA 1
ATOM 4130 C C . GLY B 1 172 ? -0.159 -23.984 -14.93 1 98.5 172 GLY B C 1
ATOM 4131 O O . GLY B 1 172 ? 0.224 -23.547 -16.016 1 98.5 172 GLY B O 1
ATOM 4132 N N . HIS B 1 173 ? -1.365 -24.422 -14.805 1 98.69 173 HIS B N 1
ATOM 4133 C CA . HIS B 1 173 ? -2.264 -24.688 -15.922 1 98.69 173 HIS B CA 1
ATOM 4134 C C . HIS B 1 173 ? -2.674 -23.391 -16.609 1 98.69 173 HIS B C 1
ATOM 4136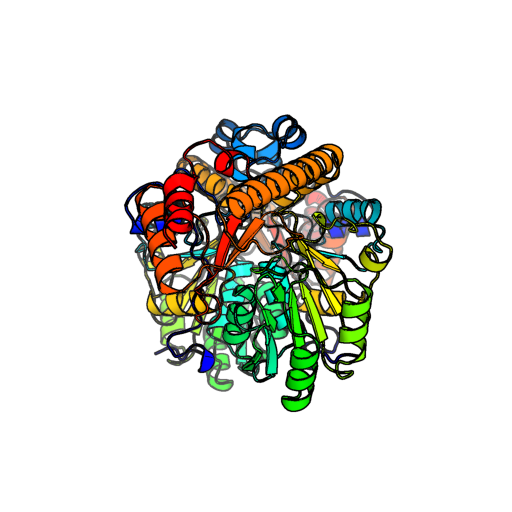 O O . HIS B 1 173 ? -2.895 -22.375 -15.953 1 98.69 173 HIS B O 1
ATOM 4142 N N . LEU B 1 174 ? -2.803 -23.469 -17.891 1 98.69 174 LEU B N 1
ATOM 4143 C CA . LEU B 1 174 ? -3.27 -22.344 -18.719 1 98.69 174 LEU B CA 1
ATOM 4144 C C . LEU B 1 174 ? -4.535 -22.734 -19.484 1 98.69 174 LEU B C 1
ATOM 4146 O O . LEU B 1 174 ? -4.516 -23.641 -20.297 1 98.69 174 LEU B O 1
ATOM 4150 N N . HIS B 1 175 ? -5.652 -22.141 -19.109 1 98.62 175 HIS B N 1
ATOM 4151 C CA . HIS B 1 175 ? -6.805 -22.172 -20 1 98.62 175 HIS B CA 1
ATOM 4152 C C . HIS B 1 175 ? -6.598 -21.234 -21.188 1 98.62 175 HIS B C 1
ATOM 4154 O O . HIS B 1 175 ? -6.082 -20.125 -21.031 1 98.62 175 HIS B O 1
ATOM 4160 N N . ASP B 1 176 ? -6.914 -21.656 -22.375 1 97.81 176 ASP B N 1
ATOM 4161 C CA . ASP B 1 176 ? -6.723 -20.797 -23.531 1 97.81 176 ASP B CA 1
ATOM 4162 C C . ASP B 1 176 ? -7.723 -19.641 -23.531 1 97.81 176 ASP B C 1
ATOM 4164 O O . ASP B 1 176 ? -8.617 -19.594 -22.672 1 97.81 176 ASP B O 1
ATOM 4168 N N . ASP B 1 177 ? -7.555 -18.703 -24.438 1 98.06 177 ASP B N 1
ATOM 4169 C CA . ASP B 1 177 ? -8.328 -17.469 -24.453 1 98.06 177 ASP B CA 1
ATOM 4170 C C . ASP B 1 177 ? -9.82 -17.75 -24.656 1 98.06 177 ASP B C 1
ATOM 4172 O O . ASP B 1 177 ? -10.664 -17.109 -24.047 1 98.06 177 ASP B O 1
ATOM 4176 N N . ASP B 1 178 ? -10.164 -18.703 -25.469 1 98.06 178 ASP B N 1
ATOM 4177 C CA . ASP B 1 178 ? -11.562 -19.031 -25.75 1 98.06 178 ASP B CA 1
ATOM 4178 C C . ASP B 1 178 ? -12.242 -19.594 -24.5 1 98.06 178 ASP B C 1
ATOM 4180 O O . ASP B 1 178 ? -13.422 -19.328 -24.25 1 98.06 178 ASP B O 1
ATOM 4184 N N . ALA B 1 179 ? -11.523 -20.406 -23.781 1 98.44 179 ALA B N 1
ATOM 4185 C CA . ALA B 1 179 ? -12.062 -20.953 -22.547 1 98.44 179 ALA B CA 1
ATOM 4186 C C . ALA B 1 179 ? -12.391 -19.844 -21.547 1 98.44 179 ALA B C 1
ATOM 4188 O O . ALA B 1 179 ? -13.422 -19.891 -20.875 1 98.44 179 ALA B O 1
ATOM 4189 N N . VAL B 1 180 ? -11.562 -18.844 -21.422 1 98.38 180 VAL B N 1
ATOM 4190 C CA . VAL B 1 180 ? -11.781 -17.719 -20.516 1 98.38 180 VAL B CA 1
ATOM 4191 C C . VAL B 1 180 ? -12.977 -16.891 -21 1 98.38 180 VAL B C 1
ATOM 4193 O O . VAL B 1 180 ? -13.805 -16.453 -20.188 1 98.38 180 VAL B O 1
ATOM 4196 N N . ARG B 1 181 ? -13.055 -16.672 -22.281 1 97.62 181 ARG B N 1
ATOM 4197 C CA . ARG B 1 181 ? -14.203 -15.961 -22.844 1 97.62 181 ARG B CA 1
ATOM 4198 C C . ARG B 1 181 ? -15.508 -16.688 -22.531 1 97.62 181 ARG B C 1
ATOM 4200 O O . ARG B 1 181 ? -16.484 -16.062 -22.125 1 97.62 181 ARG B O 1
ATOM 4207 N N . SER B 1 182 ? -15.445 -17.969 -22.734 1 98.25 182 SER B N 1
ATOM 4208 C CA . SER B 1 182 ? -16.625 -18.781 -22.469 1 98.25 182 SER B CA 1
ATOM 4209 C C . SER B 1 182 ? -17.016 -18.734 -21 1 98.25 182 SER B C 1
ATOM 4211 O O . SER B 1 182 ? -18.203 -18.719 -20.672 1 98.25 182 SER B O 1
ATOM 4213 N N . LEU B 1 183 ? -16.031 -18.766 -20.141 1 98.69 183 LEU B N 1
ATOM 4214 C CA . LEU B 1 183 ? -16.297 -18.625 -18.719 1 98.69 183 LEU B CA 1
ATOM 4215 C C . LEU B 1 183 ? -17.031 -17.328 -18.422 1 98.69 183 LEU B C 1
ATOM 4217 O O . LEU B 1 183 ? -18.062 -17.328 -17.75 1 98.69 183 LEU B O 1
ATOM 4221 N N . ARG B 1 184 ? -16.484 -16.203 -18.938 1 97.88 184 ARG B N 1
ATOM 4222 C CA . ARG B 1 184 ? -17.109 -14.906 -18.703 1 97.88 184 ARG B CA 1
ATOM 4223 C C . ARG B 1 184 ? -18.547 -14.891 -19.203 1 97.88 184 ARG B C 1
ATOM 4225 O O . ARG B 1 184 ? -19.438 -14.391 -18.516 1 97.88 184 ARG B O 1
ATOM 4232 N N . GLU B 1 185 ? -18.766 -15.445 -20.375 1 97.5 185 GLU B N 1
ATOM 4233 C CA . GLU B 1 185 ? -20.094 -15.477 -20.984 1 97.5 185 GLU B CA 1
ATOM 4234 C C . GLU B 1 185 ? -21.062 -16.312 -20.156 1 97.5 185 GLU B C 1
ATOM 4236 O O . GLU B 1 185 ? -22.25 -16.031 -20.125 1 97.5 185 GLU B O 1
ATOM 4241 N N . ALA B 1 186 ? -20.562 -17.328 -19.562 1 98.5 186 ALA B N 1
ATOM 4242 C CA . ALA B 1 186 ? -21.406 -18.266 -18.828 1 98.5 186 ALA B CA 1
ATOM 4243 C C . ALA B 1 186 ? -21.766 -17.719 -17.453 1 98.5 186 ALA B C 1
ATOM 4245 O O . ALA B 1 186 ? -22.734 -18.172 -16.828 1 98.5 186 ALA B O 1
ATOM 4246 N N . LEU B 1 187 ? -21.047 -16.781 -16.922 1 98.19 187 LEU B N 1
ATOM 4247 C CA . LEU B 1 187 ? -21.344 -16.188 -15.617 1 98.19 187 LEU B CA 1
ATOM 4248 C C . LEU B 1 187 ? -22.578 -15.297 -15.688 1 98.19 187 LEU B C 1
ATOM 4250 O O . LEU B 1 187 ? -22.844 -14.672 -16.719 1 98.19 187 LEU B O 1
ATOM 4254 N N . PRO B 1 188 ? -23.312 -15.242 -14.57 1 96.62 188 PRO B N 1
ATOM 4255 C CA . PRO B 1 188 ? -24.422 -14.281 -14.539 1 96.62 188 PRO B CA 1
ATOM 4256 C C . PRO B 1 188 ? -23.969 -12.852 -14.828 1 96.62 188 PRO B C 1
ATOM 4258 O O . PRO B 1 188 ? -22.828 -12.492 -14.539 1 96.62 188 PRO B O 1
ATOM 4261 N N . ASP B 1 189 ? -24.922 -12 -15.281 1 93.5 189 ASP B N 1
ATOM 4262 C CA . ASP B 1 189 ? -24.609 -10.633 -15.703 1 93.5 189 ASP B CA 1
ATOM 4263 C C . ASP B 1 189 ? -24.125 -9.789 -14.531 1 93.5 189 ASP B C 1
ATOM 4265 O O . ASP B 1 189 ? -23.344 -8.859 -14.711 1 93.5 189 ASP B O 1
ATOM 4269 N N . ASP B 1 190 ? -24.531 -10.125 -13.438 1 94.5 190 ASP B N 1
ATOM 4270 C CA . ASP B 1 190 ? -24.203 -9.305 -12.273 1 94.5 190 ASP B CA 1
ATOM 4271 C C . ASP B 1 190 ? -23.031 -9.914 -11.492 1 94.5 190 ASP B C 1
ATOM 4273 O O . ASP B 1 190 ? -22.766 -9.516 -10.359 1 94.5 190 ASP B O 1
ATOM 4277 N N . CYS B 1 191 ? -22.328 -10.898 -12.039 1 98.12 191 CYS B N 1
ATOM 4278 C CA . CYS B 1 191 ? -21.172 -11.531 -11.414 1 98.12 191 CYS B CA 1
ATOM 4279 C C . CYS B 1 191 ? -19.891 -11.109 -12.094 1 98.12 191 CYS B C 1
ATOM 4281 O O . CYS B 1 191 ? -19.719 -11.281 -13.305 1 98.12 191 CYS B O 1
ATOM 4283 N N . TRP B 1 192 ? -18.984 -10.516 -11.297 1 98.69 192 TRP B N 1
ATOM 4284 C CA . TRP B 1 192 ? -17.688 -10.094 -11.805 1 98.69 192 TRP B CA 1
ATOM 4285 C C . TRP B 1 192 ? -16.766 -11.289 -12 1 98.69 192 TRP B C 1
ATOM 4287 O O . TRP B 1 192 ? -16.875 -12.289 -11.289 1 98.69 192 TRP B O 1
ATOM 4297 N N . LEU B 1 193 ? -15.898 -11.211 -13.016 1 98.88 193 LEU B N 1
ATOM 4298 C CA . LEU B 1 193 ? -14.742 -12.094 -13.125 1 98.88 193 LEU B CA 1
ATOM 4299 C C . LEU B 1 193 ? -13.453 -11.352 -12.789 1 98.88 193 LEU B C 1
ATOM 4301 O O . LEU B 1 193 ? -13.102 -10.375 -13.461 1 98.88 193 LEU B O 1
ATOM 4305 N N . LEU B 1 194 ? -12.805 -11.703 -11.742 1 98.88 194 LEU B N 1
ATOM 4306 C CA . LEU B 1 194 ? -11.453 -11.258 -11.43 1 98.88 194 LEU B CA 1
ATOM 4307 C C . LEU B 1 194 ? -10.422 -12.219 -12 1 98.88 194 LEU B C 1
ATOM 4309 O O . LEU B 1 194 ? -10.242 -13.328 -11.477 1 98.88 194 LEU B O 1
ATOM 4313 N N . LEU B 1 195 ? -9.789 -11.805 -13.039 1 98.94 195 LEU B N 1
ATOM 4314 C CA . LEU B 1 195 ? -8.828 -12.625 -13.758 1 98.94 195 LEU B CA 1
ATOM 4315 C C . LEU B 1 195 ? -7.398 -12.266 -13.367 1 98.94 195 LEU B C 1
ATOM 4317 O O . LEU B 1 195 ? -6.887 -11.211 -13.758 1 98.94 195 LEU B O 1
ATOM 4321 N N . ASP B 1 196 ? -6.781 -13.125 -12.562 1 98.88 196 ASP B N 1
ATOM 4322 C CA . ASP B 1 196 ? -5.406 -12.938 -12.109 1 98.88 196 ASP B CA 1
ATOM 4323 C C . ASP B 1 196 ? -4.41 -13.469 -13.133 1 98.88 196 ASP B C 1
ATOM 4325 O O . ASP B 1 196 ? -4.27 -14.688 -13.305 1 98.88 196 ASP B O 1
ATOM 4329 N N . GLU B 1 197 ? -3.695 -12.547 -13.695 1 98.81 197 GLU B N 1
ATOM 4330 C CA . GLU B 1 197 ? -2.77 -12.867 -14.781 1 98.81 197 GLU B CA 1
ATOM 4331 C C . GLU B 1 197 ? -1.328 -12.562 -14.383 1 98.81 197 GLU B C 1
ATOM 4333 O O . GLU B 1 197 ? -0.545 -12.07 -15.195 1 98.81 197 GLU B O 1
ATOM 4338 N N . ALA B 1 198 ? -0.967 -12.898 -13.141 1 98.5 198 ALA B N 1
ATOM 4339 C CA . ALA B 1 198 ? 0.363 -12.625 -12.602 1 98.5 198 ALA B CA 1
ATOM 4340 C C . ALA B 1 198 ? 1.446 -13.273 -13.461 1 98.5 198 ALA B C 1
ATOM 4342 O O . ALA B 1 198 ? 2.561 -12.75 -13.562 1 98.5 198 ALA B O 1
ATOM 4343 N N . TYR B 1 199 ? 1.134 -14.375 -14.156 1 98.75 199 TYR B N 1
ATOM 4344 C CA . TYR B 1 199 ? 2.146 -15.125 -14.891 1 98.75 199 TYR B CA 1
ATOM 4345 C C . TYR B 1 199 ? 1.937 -14.992 -16.391 1 98.75 199 TYR B C 1
ATOM 4347 O O . TYR B 1 199 ? 2.527 -15.742 -17.172 1 98.75 199 TYR B O 1
ATOM 4355 N N . HIS B 1 200 ? 1.152 -14.031 -16.781 1 98.38 200 HIS B N 1
ATOM 4356 C CA . HIS B 1 200 ? 0.756 -13.844 -18.172 1 98.38 200 HIS B CA 1
ATOM 4357 C C . HIS B 1 200 ? 1.974 -13.797 -19.078 1 98.38 200 HIS B C 1
ATOM 4359 O O . HIS B 1 200 ? 1.97 -14.406 -20.156 1 98.38 200 HIS B O 1
ATOM 4365 N N . ASP B 1 201 ? 2.996 -13.148 -18.672 1 97.88 201 ASP B N 1
ATOM 4366 C CA . ASP B 1 201 ? 4.156 -12.867 -19.516 1 97.88 201 ASP B CA 1
ATOM 4367 C C . ASP B 1 201 ? 4.863 -14.156 -19.922 1 97.88 201 ASP B C 1
ATOM 4369 O O . ASP B 1 201 ? 5.594 -14.188 -20.906 1 97.88 201 ASP B O 1
ATOM 4373 N N . PHE B 1 202 ? 4.656 -15.18 -19.203 1 98.56 202 PHE B N 1
ATOM 4374 C CA . PHE B 1 202 ? 5.391 -16.422 -19.438 1 98.56 202 PHE B CA 1
ATOM 4375 C C . PHE B 1 202 ? 4.648 -17.312 -20.406 1 98.56 202 PHE B C 1
ATOM 4377 O O . PHE B 1 202 ? 5.176 -18.344 -20.844 1 98.56 202 PHE B O 1
ATOM 4384 N N . ARG B 1 203 ? 3.424 -16.969 -20.75 1 97.44 203 ARG B N 1
ATOM 4385 C CA . ARG B 1 203 ? 2.691 -17.719 -21.766 1 97.44 203 ARG B CA 1
ATOM 4386 C C . ARG B 1 203 ? 3.441 -17.734 -23.094 1 97.44 203 ARG B C 1
ATOM 4388 O O . ARG B 1 203 ? 4.02 -16.719 -23.5 1 97.44 203 ARG B O 1
ATOM 4395 N N . GLU B 1 204 ? 3.338 -18.859 -23.734 1 94.94 204 GLU B N 1
ATOM 4396 C CA . GLU B 1 204 ? 3.908 -18.906 -25.078 1 94.94 204 GLU B CA 1
ATOM 4397 C C . GLU B 1 204 ? 3.119 -18.031 -26.047 1 94.94 204 GLU B C 1
ATOM 4399 O O . GLU B 1 204 ? 3.686 -17.469 -26.984 1 94.94 204 GLU B O 1
ATOM 4404 N N . ASP B 1 205 ? 1.861 -17.828 -25.781 1 95.25 205 ASP B N 1
ATOM 4405 C CA . ASP B 1 205 ? 0.977 -17.031 -26.609 1 95.25 205 ASP B CA 1
ATOM 4406 C C . ASP B 1 205 ? 0.592 -15.727 -25.922 1 95.25 205 ASP B C 1
ATOM 4408 O O . ASP B 1 205 ? -0.565 -15.305 -25.969 1 95.25 205 ASP B O 1
ATOM 4412 N N . ALA B 1 206 ? 1.51 -15.125 -25.25 1 95.19 206 ALA B N 1
ATOM 4413 C CA . ALA B 1 206 ? 1.237 -13.953 -24.422 1 95.19 206 ALA B CA 1
ATOM 4414 C C . ALA B 1 206 ? 0.825 -12.758 -25.281 1 95.19 206 ALA B C 1
ATOM 4416 O O . ALA B 1 206 ? 0.17 -11.836 -24.781 1 95.19 206 ALA B O 1
ATOM 4417 N N . ASP B 1 207 ? 1.133 -12.742 -26.578 1 92.31 207 ASP B N 1
ATOM 4418 C CA . ASP B 1 207 ? 0.94 -11.547 -27.391 1 92.31 207 ASP B CA 1
ATOM 4419 C C . ASP B 1 207 ? -0.284 -11.695 -28.297 1 92.31 207 ASP B C 1
ATOM 4421 O O . ASP B 1 207 ? -0.385 -11.023 -29.328 1 92.31 207 ASP B O 1
ATOM 4425 N N . THR B 1 208 ? -1.25 -12.523 -27.906 1 93.56 208 THR B N 1
ATOM 4426 C CA . THR B 1 208 ? -2.482 -12.641 -28.672 1 93.56 208 THR B CA 1
ATOM 4427 C C . THR B 1 208 ? -3.34 -11.383 -28.516 1 93.56 208 THR B C 1
ATOM 4429 O O . THR B 1 208 ? -3.172 -10.633 -27.547 1 93.56 208 THR B O 1
ATOM 4432 N N . PRO B 1 209 ? -4.25 -11.18 -29.438 1 94.62 209 PRO B N 1
ATOM 4433 C CA . PRO B 1 209 ? -5.141 -10.023 -29.312 1 94.62 209 PRO B CA 1
ATOM 4434 C C . PRO B 1 209 ? -5.938 -10.016 -28.016 1 94.62 209 PRO B C 1
ATOM 4436 O O . PRO B 1 209 ? -6.242 -8.953 -27.484 1 94.62 209 PRO B O 1
ATOM 4439 N N . PHE B 1 210 ? -6.18 -11.188 -27.484 1 96.12 210 PHE B N 1
ATOM 4440 C CA . PHE B 1 210 ? -6.922 -11.328 -26.234 1 96.12 210 PHE B CA 1
ATOM 4441 C C . PHE B 1 210 ? -6.215 -10.602 -25.094 1 96.12 210 PHE B C 1
ATOM 4443 O O . PHE B 1 210 ? -6.859 -10.031 -24.219 1 96.12 210 PHE B 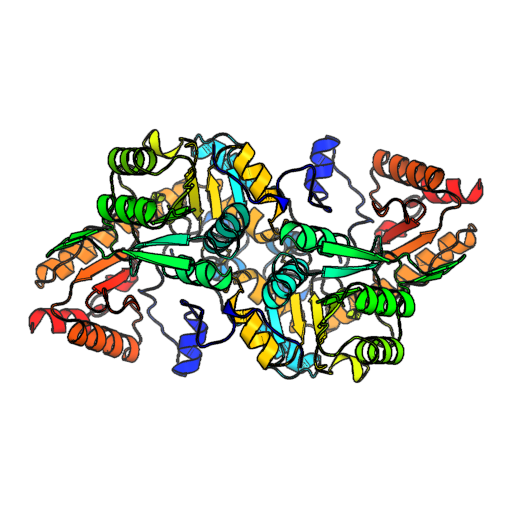O 1
ATOM 4450 N N . ALA B 1 211 ? -4.926 -10.609 -25.188 1 94.69 211 ALA B N 1
ATOM 4451 C CA . ALA B 1 211 ? -4.102 -10.047 -24.109 1 94.69 211 ALA B CA 1
ATOM 4452 C C . ALA B 1 211 ? -4.344 -8.547 -23.953 1 94.69 211 ALA B C 1
ATOM 4454 O O . ALA B 1 211 ? -4.156 -7.988 -22.875 1 94.69 211 ALA B O 1
ATOM 4455 N N . ARG B 1 212 ? -4.828 -7.832 -25 1 96.19 212 ARG B N 1
ATOM 4456 C CA . ARG B 1 212 ? -4.961 -6.379 -24.984 1 96.19 212 ARG B CA 1
ATOM 4457 C C . ARG B 1 212 ? -6.422 -5.961 -24.828 1 96.19 212 ARG B C 1
ATOM 4459 O O . ARG B 1 212 ? -6.727 -4.77 -24.734 1 96.19 212 ARG B O 1
ATOM 4466 N N . GLU B 1 213 ? -7.297 -6.902 -24.719 1 97.25 213 GLU B N 1
ATOM 4467 C CA . GLU B 1 213 ? -8.727 -6.602 -24.703 1 97.25 213 GLU B CA 1
ATOM 4468 C C . GLU B 1 213 ? -9.172 -6.141 -23.312 1 97.25 213 GLU B C 1
ATOM 4470 O O . GLU B 1 213 ? -8.703 -6.664 -22.297 1 97.25 213 GLU B O 1
ATOM 4475 N N . VAL B 1 214 ? -9.984 -5.121 -23.312 1 98 214 VAL B N 1
ATOM 4476 C CA . VAL B 1 214 ? -10.742 -4.715 -22.141 1 98 214 VAL B CA 1
ATOM 4477 C C . VAL B 1 214 ? -12.109 -5.398 -22.141 1 98 214 VAL B C 1
ATOM 4479 O O . VAL B 1 214 ? -12.961 -5.094 -22.969 1 98 214 VAL B O 1
ATOM 4482 N N . LEU B 1 215 ? -12.352 -6.293 -21.203 1 96.94 215 LEU B N 1
ATOM 4483 C CA . LEU B 1 215 ? -13.547 -7.137 -21.219 1 96.94 215 LEU B CA 1
ATOM 4484 C C . LEU B 1 215 ? -14.586 -6.621 -20.234 1 96.94 215 LEU B C 1
ATOM 4486 O O . LEU B 1 215 ? -14.289 -6.453 -19.047 1 96.94 215 LEU B O 1
ATOM 4490 N N . PRO B 1 216 ? -15.844 -6.398 -20.719 1 96.38 216 PRO B N 1
ATOM 4491 C CA . PRO B 1 216 ? -16.906 -5.988 -19.781 1 96.38 216 PRO B CA 1
ATOM 4492 C C . PRO B 1 216 ? -17.109 -6.996 -18.656 1 96.38 216 PRO B C 1
ATOM 4494 O O . PRO B 1 216 ? -17.156 -8.203 -18.906 1 96.38 216 PRO B O 1
ATOM 4497 N N . GLY B 1 217 ? -17.156 -6.516 -17.484 1 97.44 217 GLY B N 1
ATOM 4498 C CA . GLY B 1 217 ? -17.438 -7.359 -16.328 1 97.44 217 GLY B CA 1
ATOM 4499 C C . GLY B 1 217 ? -16.219 -8.125 -15.836 1 97.44 217 GLY B C 1
ATOM 4500 O O . GLY B 1 217 ? -16.3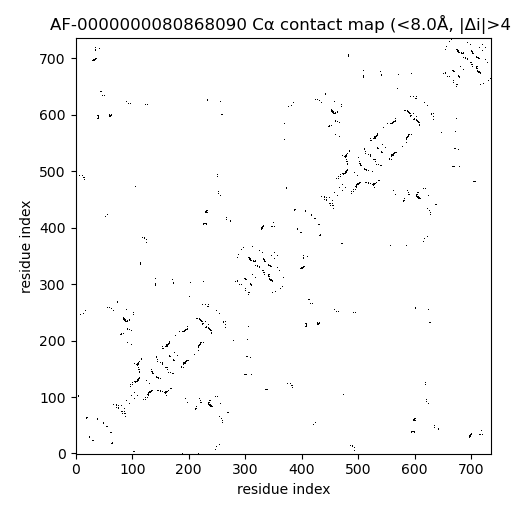44 -9.016 -14.992 1 97.44 217 GLY B O 1
ATOM 4501 N N . VAL B 1 218 ? -15.039 -7.766 -16.406 1 98.56 218 VAL B N 1
ATOM 4502 C CA . VAL B 1 218 ? -13.812 -8.453 -16.031 1 98.56 218 VAL B CA 1
ATOM 4503 C C . VAL B 1 218 ? -12.789 -7.438 -15.516 1 98.56 218 VAL B C 1
ATOM 4505 O O . VAL B 1 218 ? -12.641 -6.355 -16.094 1 98.56 218 VAL B O 1
ATOM 4508 N N . ILE B 1 219 ? -12.227 -7.676 -14.398 1 98.81 219 ILE B N 1
ATOM 4509 C CA . ILE B 1 219 ? -11.023 -6.988 -13.938 1 98.81 219 ILE B CA 1
ATOM 4510 C C . ILE B 1 219 ? -9.82 -7.914 -14.078 1 98.81 219 ILE B C 1
ATOM 4512 O O . ILE B 1 219 ? -9.758 -8.961 -13.43 1 98.81 219 ILE B O 1
ATOM 4516 N N . ARG B 1 220 ? -8.898 -7.547 -14.953 1 98.81 220 ARG B N 1
ATOM 4517 C CA . ARG B 1 220 ? -7.66 -8.297 -15.133 1 98.81 220 ARG B CA 1
ATOM 4518 C C . ARG B 1 220 ? -6.539 -7.707 -14.281 1 98.81 220 ARG B C 1
ATOM 4520 O O . ARG B 1 220 ? -6.426 -6.488 -14.148 1 98.81 220 ARG B O 1
ATOM 4527 N N . LEU B 1 221 ? -5.719 -8.594 -13.672 1 98.44 221 LEU B N 1
ATOM 4528 C CA . LEU B 1 221 ? -4.602 -8.148 -12.852 1 98.44 221 LEU B CA 1
ATOM 4529 C C . LEU B 1 221 ? -3.283 -8.695 -13.375 1 98.44 221 LEU B C 1
ATOM 4531 O O . LEU B 1 221 ? -3.188 -9.883 -13.703 1 98.44 221 LEU B O 1
ATOM 4535 N N . ARG B 1 222 ? -2.311 -7.855 -13.453 1 98.56 222 ARG B N 1
ATOM 4536 C CA . ARG B 1 222 ? -0.949 -8.234 -13.812 1 98.56 222 ARG B CA 1
ATOM 4537 C C . ARG B 1 222 ? 0.062 -7.621 -12.852 1 98.56 222 ARG B C 1
ATOM 4539 O O . ARG B 1 222 ? -0.312 -6.879 -11.938 1 98.56 222 ARG B O 1
ATOM 4546 N N . THR B 1 223 ? 1.302 -8.078 -12.93 1 98.06 223 THR B N 1
ATOM 4547 C CA . THR B 1 223 ? 2.32 -7.625 -11.984 1 98.06 223 THR B CA 1
ATOM 4548 C C . THR B 1 223 ? 3.676 -7.5 -12.68 1 98.06 223 THR B C 1
ATOM 4550 O O . THR B 1 223 ? 3.887 -8.062 -13.75 1 98.06 223 THR B O 1
ATOM 4553 N N . LEU B 1 224 ? 4.551 -6.719 -12.094 1 98.31 224 LEU B N 1
ATOM 4554 C CA . LEU B 1 224 ? 5.945 -6.684 -12.523 1 98.31 224 LEU B CA 1
ATOM 4555 C C . LEU B 1 224 ? 6.828 -7.488 -11.578 1 98.31 224 LEU B C 1
ATOM 4557 O O . LEU B 1 224 ? 8.055 -7.414 -11.648 1 98.31 224 LEU B O 1
ATOM 4561 N N . SER B 1 225 ? 6.238 -8.258 -10.727 1 97.12 225 SER B N 1
ATOM 4562 C CA . SER B 1 225 ? 6.953 -9 -9.688 1 97.12 225 SER B CA 1
ATOM 4563 C C . SER B 1 225 ? 7.621 -10.242 -10.258 1 97.12 225 SER B C 1
ATOM 4565 O O . SER B 1 225 ? 8.562 -10.773 -9.672 1 97.12 225 SER B O 1
ATOM 4567 N N . LYS B 1 226 ? 7.094 -10.766 -11.383 1 98.19 226 LYS B N 1
ATOM 4568 C CA . LYS B 1 226 ? 7.543 -12.055 -11.891 1 98.19 226 LYS B CA 1
ATOM 4569 C C . LYS B 1 226 ? 8.461 -11.891 -13.094 1 98.19 226 LYS B C 1
ATOM 4571 O O . LYS B 1 226 ? 9.672 -11.742 -12.945 1 98.19 226 LYS B O 1
ATOM 4576 N N . ALA B 1 227 ? 7.875 -11.641 -14.211 1 98.06 227 ALA B N 1
ATOM 4577 C CA . ALA B 1 227 ? 8.633 -11.562 -15.461 1 98.06 227 ALA B CA 1
ATOM 4578 C C . ALA B 1 227 ? 9.656 -10.43 -15.398 1 98.06 227 ALA B C 1
ATOM 4580 O O . ALA B 1 227 ? 10.742 -10.531 -15.977 1 98.06 227 ALA B O 1
ATOM 4581 N N . HIS B 1 228 ? 9.344 -9.336 -14.711 1 98.5 228 HIS B N 1
ATOM 4582 C CA . HIS B 1 228 ? 10.18 -8.148 -14.703 1 98.5 228 HIS B CA 1
ATOM 4583 C C . HIS B 1 228 ? 11.109 -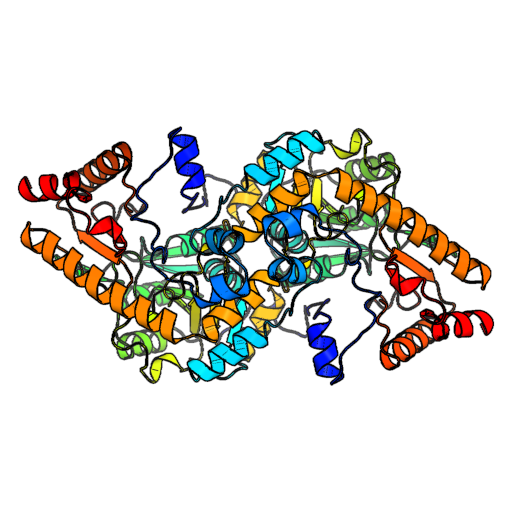8.133 -13.492 1 98.5 228 HIS B C 1
ATOM 4585 O O . HIS B 1 228 ? 11.93 -7.23 -13.344 1 98.5 228 HIS B O 1
ATOM 4591 N N . GLY B 1 229 ? 10.977 -9.094 -12.594 1 98 229 GLY B N 1
ATOM 4592 C CA . GLY B 1 229 ? 11.898 -9.258 -11.484 1 98 229 GLY B CA 1
ATOM 4593 C C . GLY B 1 229 ? 11.797 -8.141 -10.461 1 98 229 GLY B C 1
ATOM 4594 O O . GLY B 1 229 ? 12.805 -7.738 -9.867 1 98 229 GLY B O 1
ATOM 4595 N N . LEU B 1 230 ? 10.625 -7.625 -10.234 1 98 230 LEU B N 1
ATOM 4596 C CA . LEU B 1 230 ? 10.469 -6.504 -9.312 1 98 230 LEU B CA 1
ATOM 4597 C C . LEU B 1 230 ? 9.594 -6.898 -8.125 1 98 230 LEU B C 1
ATOM 4599 O O . LEU B 1 230 ? 8.781 -6.098 -7.656 1 98 230 LEU B O 1
ATOM 4603 N N . ALA B 1 231 ? 9.75 -8.164 -7.652 1 96.81 231 ALA B N 1
ATOM 4604 C CA . ALA B 1 231 ? 8.938 -8.633 -6.527 1 96.81 231 ALA B CA 1
ATOM 4605 C C . ALA B 1 231 ? 9.125 -7.734 -5.309 1 96.81 231 ALA B C 1
ATOM 4607 O O . ALA B 1 231 ? 8.156 -7.438 -4.598 1 96.81 231 ALA B O 1
ATOM 4608 N N . GLY B 1 232 ? 10.297 -7.266 -5.07 1 96.44 232 GLY B N 1
ATOM 4609 C CA . GLY B 1 232 ? 10.594 -6.453 -3.9 1 96.44 232 GLY B CA 1
ATOM 4610 C C . GLY B 1 232 ? 10.008 -5.055 -3.982 1 96.44 232 GLY B C 1
ATOM 4611 O O . GLY B 1 232 ? 9.914 -4.359 -2.969 1 96.44 232 GLY B O 1
ATOM 4612 N N . LEU B 1 233 ? 9.633 -4.566 -5.105 1 96.88 233 LEU B N 1
ATOM 4613 C CA . LEU B 1 233 ? 9.234 -3.178 -5.293 1 96.88 233 LEU B CA 1
ATOM 4614 C C . LEU B 1 233 ? 7.715 -3.041 -5.285 1 96.88 233 LEU B C 1
ATOM 4616 O O . LEU B 1 233 ? 7.188 -1.933 -5.164 1 96.88 233 LEU B O 1
ATOM 4620 N N . ARG B 1 234 ? 6.992 -4.102 -5.328 1 95.94 234 ARG B N 1
ATOM 4621 C CA . ARG B 1 234 ? 5.547 -4.168 -5.133 1 95.94 234 ARG B CA 1
ATOM 4622 C C . ARG B 1 234 ? 4.816 -3.258 -6.113 1 95.94 234 ARG B C 1
ATOM 4624 O O . ARG B 1 234 ? 4.199 -2.271 -5.711 1 95.94 234 ARG B O 1
ATOM 4631 N N . ILE B 1 235 ? 4.742 -3.611 -7.363 1 97.62 235 ILE B N 1
ATOM 4632 C CA . ILE B 1 235 ? 4.02 -2.824 -8.359 1 97.62 235 ILE B CA 1
ATOM 4633 C C . ILE B 1 235 ? 3.299 -3.756 -9.328 1 97.62 235 ILE B C 1
ATOM 4635 O O . ILE B 1 235 ? 3.844 -4.785 -9.734 1 97.62 235 ILE B O 1
ATOM 4639 N N . GLY B 1 236 ? 2.07 -3.506 -9.562 1 98 236 GLY B N 1
ATOM 4640 C CA . GLY B 1 236 ? 1.203 -4.195 -10.508 1 98 236 GLY B CA 1
ATOM 4641 C C . GLY B 1 236 ? 0.165 -3.283 -11.141 1 98 236 GLY B C 1
ATOM 4642 O O . GLY B 1 236 ? 0.157 -2.076 -10.891 1 98 236 GLY B O 1
ATOM 4643 N N . TYR B 1 237 ? -0.622 -3.836 -12.047 1 98.75 237 TYR B N 1
ATOM 4644 C CA . TYR B 1 237 ? -1.615 -2.998 -12.703 1 98.75 237 TYR B CA 1
ATOM 4645 C C . TYR B 1 237 ? -2.861 -3.803 -13.055 1 98.75 237 TYR B C 1
ATOM 4647 O O . TYR B 1 237 ? -2.799 -5.027 -13.203 1 98.75 237 TYR B O 1
ATOM 4655 N N . ALA B 1 238 ? -3.963 -3.125 -13.117 1 98.75 238 ALA B N 1
ATOM 4656 C CA . ALA B 1 238 ? -5.25 -3.682 -13.531 1 98.75 238 ALA B CA 1
ATOM 4657 C C . ALA B 1 238 ? -5.637 -3.199 -14.922 1 98.75 238 ALA B C 1
ATOM 4659 O O . ALA B 1 238 ? -5.23 -2.115 -15.352 1 98.75 238 ALA B O 1
ATOM 4660 N N . ILE B 1 239 ? -6.301 -4.023 -15.648 1 98.81 239 ILE B N 1
ATOM 4661 C CA . ILE B 1 239 ? -6.941 -3.725 -16.922 1 98.81 239 ILE B CA 1
ATOM 4662 C C . ILE B 1 239 ? -8.453 -3.926 -16.797 1 98.81 239 ILE B C 1
ATOM 4664 O O . ILE B 1 239 ? -8.914 -5.035 -16.547 1 98.81 239 ILE B O 1
ATOM 4668 N N . ALA B 1 240 ? -9.242 -2.906 -16.984 1 98.69 240 ALA B N 1
ATOM 4669 C CA . ALA B 1 240 ? -10.703 -2.943 -16.891 1 98.69 240 ALA B CA 1
ATOM 4670 C C . ALA B 1 240 ? -11.328 -1.755 -17.609 1 98.69 240 ALA B C 1
ATOM 4672 O O . ALA B 1 240 ? -10.617 -0.872 -18.094 1 98.69 240 ALA B O 1
ATOM 4673 N N . GLU B 1 241 ? -12.648 -1.779 -17.75 1 98 241 GLU B N 1
ATOM 4674 C CA . GLU B 1 241 ? -13.359 -0.647 -18.328 1 98 241 GLU B CA 1
ATOM 4675 C C . GLU B 1 241 ? -13.141 0.625 -17.516 1 98 241 GLU B C 1
ATOM 4677 O O . GLU B 1 241 ? -13.07 0.578 -16.281 1 98 241 GLU B O 1
ATOM 4682 N N . PRO B 1 242 ? -13.086 1.783 -18.203 1 97.19 242 PRO B N 1
ATOM 4683 C CA . PRO B 1 242 ? -12.812 3.049 -17.531 1 97.19 242 PRO B CA 1
ATOM 4684 C C . PRO B 1 242 ? -13.789 3.33 -16.391 1 97.19 242 PRO B C 1
ATOM 4686 O O . PRO B 1 242 ? -13.391 3.834 -15.336 1 97.19 242 PRO B O 1
ATOM 4689 N N . GLU B 1 243 ? -15.016 2.975 -16.562 1 95.69 243 GLU B N 1
ATOM 4690 C CA . GLU B 1 243 ? -16 3.188 -15.516 1 95.69 243 GLU B CA 1
ATOM 4691 C C . GLU B 1 243 ? -15.68 2.357 -14.281 1 95.69 243 GLU B C 1
ATOM 4693 O O . GLU B 1 243 ? -15.867 2.818 -13.148 1 95.69 243 GLU B O 1
ATOM 4698 N N . THR B 1 244 ? -15.219 1.14 -14.492 1 97.38 244 THR B N 1
ATOM 4699 C CA . THR B 1 244 ? -14.82 0.272 -13.391 1 97.38 244 THR B CA 1
ATOM 4700 C C . THR B 1 244 ? -13.609 0.849 -12.656 1 97.38 244 THR B C 1
ATOM 4702 O O . THR B 1 244 ? -13.578 0.875 -11.43 1 97.38 244 THR B O 1
ATOM 4705 N N . LEU B 1 245 ? -12.648 1.353 -13.445 1 97.38 245 LEU B N 1
ATOM 4706 C CA . LEU B 1 245 ? -11.453 1.938 -12.836 1 97.38 245 LEU B CA 1
ATOM 4707 C C . LEU B 1 245 ? -11.805 3.199 -12.055 1 97.38 245 LEU B C 1
ATOM 4709 O O . LEU B 1 245 ? -11.203 3.479 -11.016 1 97.38 245 LEU B O 1
ATOM 4713 N N . ALA B 1 246 ? -12.766 3.963 -12.539 1 95.62 246 ALA B N 1
ATOM 4714 C CA . ALA B 1 246 ? -13.227 5.141 -11.812 1 95.62 246 ALA B CA 1
ATOM 4715 C C . ALA B 1 246 ? -13.773 4.754 -10.438 1 95.62 246 ALA B C 1
ATOM 4717 O O . ALA B 1 246 ? -13.57 5.473 -9.461 1 95.62 246 ALA B O 1
ATOM 4718 N N . MET B 1 247 ? -14.492 3.637 -10.359 1 96.5 247 MET B N 1
ATOM 4719 C CA . MET B 1 247 ? -15 3.143 -9.078 1 96.5 247 MET B CA 1
ATOM 4720 C C . MET B 1 247 ? -13.859 2.682 -8.18 1 96.5 247 MET B C 1
ATOM 4722 O O . MET B 1 247 ? -13.875 2.939 -6.977 1 96.5 247 MET B O 1
ATOM 4726 N N . MET B 1 248 ? -12.891 2.002 -8.797 1 97 248 MET B N 1
ATOM 4727 C CA . MET B 1 248 ? -11.727 1.546 -8.039 1 97 248 MET B CA 1
ATOM 4728 C C . MET B 1 248 ? -10.992 2.725 -7.406 1 97 248 MET B C 1
ATOM 4730 O O . MET B 1 248 ? -10.523 2.631 -6.273 1 97 248 MET B O 1
ATOM 4734 N N . MET B 1 249 ? -10.938 3.83 -8.094 1 95.38 249 MET B N 1
ATOM 4735 C CA . MET B 1 249 ? -10.234 5.02 -7.625 1 95.38 249 MET B CA 1
ATOM 4736 C C . MET B 1 249 ? -10.898 5.586 -6.375 1 95.38 249 MET B C 1
ATOM 4738 O O . MET B 1 249 ? -10.242 6.25 -5.566 1 95.38 249 MET B O 1
ATOM 4742 N N . LYS B 1 250 ? -12.18 5.312 -6.172 1 95.75 250 LYS B N 1
ATOM 4743 C CA . LYS B 1 250 ? -12.938 5.855 -5.043 1 95.75 250 LYS B CA 1
ATOM 4744 C C . LYS B 1 250 ? -12.547 5.168 -3.738 1 95.75 250 LYS B C 1
ATOM 4746 O O . LYS B 1 250 ? -12.852 5.664 -2.654 1 95.75 250 LYS B O 1
ATOM 4751 N N . VAL B 1 251 ? -11.859 3.994 -3.822 1 96.06 251 VAL B N 1
ATOM 4752 C CA . VAL B 1 251 ? -11.547 3.234 -2.617 1 96.06 251 VAL B CA 1
ATOM 4753 C C . VAL B 1 251 ? -10.062 2.869 -2.611 1 96.06 251 VAL B C 1
ATOM 4755 O O . VAL B 1 251 ? -9.633 2.004 -1.847 1 96.06 251 VAL B O 1
ATOM 4758 N N . ARG B 1 252 ? -9.312 3.467 -3.482 1 95.75 252 ARG B N 1
ATOM 4759 C CA . ARG B 1 252 ? -7.883 3.203 -3.617 1 95.75 252 ARG B CA 1
ATOM 4760 C C . ARG B 1 252 ? -7.074 4.055 -2.643 1 95.75 252 ARG B C 1
ATOM 4762 O O . ARG B 1 252 ? -7.473 5.176 -2.312 1 95.75 252 ARG B O 1
ATOM 4769 N N . ILE B 1 253 ? -5.996 3.521 -2.1 1 93.56 253 ILE B N 1
ATOM 4770 C CA . ILE B 1 253 ? -4.996 4.34 -1.419 1 93.56 253 ILE B CA 1
ATOM 4771 C C . ILE B 1 253 ? -4.109 5.031 -2.449 1 93.56 253 ILE B C 1
ATOM 4773 O O . ILE B 1 253 ? -3.264 4.391 -3.08 1 93.56 253 ILE B O 1
ATOM 4777 N N . HIS B 1 254 ? -4.246 6.262 -2.701 1 87.38 254 HIS B N 1
ATOM 4778 C CA . HIS B 1 254 ? -3.773 6.992 -3.873 1 87.38 254 HIS B CA 1
ATOM 4779 C C . HIS B 1 254 ? -2.25 6.996 -3.943 1 87.38 254 HIS B C 1
ATOM 4781 O O . HIS B 1 254 ? -1.676 7.023 -5.035 1 87.38 254 HIS B O 1
ATOM 4787 N N . TYR B 1 255 ? -1.506 6.992 -2.842 1 88.56 255 TYR B N 1
ATOM 4788 C CA . TYR B 1 255 ? -0.047 7.016 -2.869 1 88.56 255 TYR B CA 1
ATOM 4789 C C . TYR B 1 255 ? 0.529 5.699 -2.355 1 88.56 255 TYR B C 1
ATOM 4791 O O . TYR B 1 255 ? 1.542 5.691 -1.651 1 88.56 255 TYR B O 1
ATOM 4799 N N . ALA B 1 256 ? -0.15 4.68 -2.783 1 87.06 256 ALA B N 1
ATOM 4800 C CA . ALA B 1 256 ? 0.298 3.391 -2.266 1 87.06 256 ALA B CA 1
ATOM 4801 C C . ALA B 1 256 ? 1.618 2.971 -2.906 1 87.06 256 ALA B C 1
ATOM 4803 O O . ALA B 1 256 ? 2.408 2.246 -2.297 1 87.06 256 ALA B O 1
ATOM 4804 N N . VAL B 1 257 ? 1.87 3.418 -4.105 1 94.25 257 VAL B N 1
ATOM 4805 C CA . VAL B 1 257 ? 3.113 3.076 -4.789 1 94.25 257 VAL B CA 1
ATOM 4806 C C . VAL B 1 257 ? 4.145 4.184 -4.574 1 94.25 257 VAL B C 1
ATOM 4808 O O . VAL B 1 257 ? 3.867 5.355 -4.832 1 94.25 257 VAL B O 1
ATOM 4811 N N . SER B 1 258 ? 5.281 3.799 -4.113 1 95.62 258 SER B N 1
ATOM 4812 C CA . SER B 1 258 ? 6.312 4.789 -3.824 1 95.62 258 SER B CA 1
ATOM 4813 C C . SER B 1 258 ? 6.844 5.426 -5.102 1 95.62 258 SER B C 1
ATOM 4815 O O . SER B 1 258 ? 6.789 4.816 -6.176 1 95.62 258 SER B O 1
ATOM 4817 N N . THR B 1 259 ? 7.375 6.664 -4.973 1 95.62 259 THR B N 1
ATOM 4818 C CA . THR B 1 259 ? 7.992 7.363 -6.094 1 95.62 259 THR B CA 1
ATOM 4819 C C . THR B 1 259 ? 9.18 6.566 -6.637 1 95.62 259 THR B C 1
ATOM 4821 O O . THR B 1 259 ? 9.391 6.512 -7.848 1 95.62 259 THR B O 1
ATOM 4824 N N . LEU B 1 260 ? 9.898 6.016 -5.762 1 95.62 260 LEU B N 1
ATOM 4825 C CA . LEU B 1 260 ? 11.062 5.215 -6.145 1 95.62 260 LEU B CA 1
ATOM 4826 C C . LEU B 1 260 ? 10.633 3.996 -6.953 1 95.62 260 LEU B C 1
ATOM 4828 O O . LEU B 1 260 ? 11.281 3.65 -7.949 1 95.62 260 LEU B O 1
ATOM 4832 N N . THR B 1 261 ? 9.617 3.307 -6.527 1 96.94 261 THR B N 1
ATOM 4833 C CA . THR B 1 261 ? 9.094 2.152 -7.246 1 96.94 261 THR B CA 1
ATOM 4834 C C . THR B 1 261 ? 8.641 2.549 -8.656 1 96.94 261 THR B C 1
ATOM 4836 O O . THR B 1 261 ? 8.938 1.849 -9.625 1 96.94 261 THR B O 1
ATOM 4839 N N . LEU B 1 262 ? 7.941 3.664 -8.781 1 97.5 262 LEU B N 1
ATOM 4840 C CA . LEU B 1 262 ? 7.504 4.141 -10.086 1 97.5 262 LEU B CA 1
ATOM 4841 C C . LEU B 1 262 ? 8.695 4.395 -11 1 97.5 262 LEU B C 1
ATOM 4843 O O . LEU B 1 262 ? 8.703 3.961 -12.156 1 97.5 262 LEU B O 1
ATOM 4847 N N . ALA B 1 263 ? 9.703 5.047 -10.453 1 97.5 263 ALA B N 1
ATOM 4848 C CA . ALA B 1 263 ? 10.891 5.359 -11.242 1 97.5 263 ALA B CA 1
ATOM 4849 C C . ALA B 1 263 ? 11.609 4.086 -11.68 1 97.5 263 ALA B C 1
ATOM 4851 O O . ALA B 1 263 ? 12.047 3.979 -12.828 1 97.5 263 ALA B O 1
ATOM 4852 N N . ALA B 1 264 ? 11.734 3.16 -10.781 1 98 264 ALA B N 1
ATOM 4853 C CA . ALA B 1 264 ? 12.383 1.89 -11.102 1 98 264 ALA B CA 1
ATOM 4854 C C . ALA B 1 264 ? 11.609 1.134 -12.18 1 98 264 ALA B C 1
ATOM 4856 O O . ALA B 1 264 ? 12.211 0.588 -13.109 1 98 264 ALA B O 1
ATOM 4857 N N . ALA B 1 265 ? 10.312 1.077 -12.016 1 98.5 265 ALA B N 1
ATOM 4858 C CA . ALA B 1 265 ? 9.461 0.401 -13 1 98.5 265 ALA B CA 1
ATOM 4859 C C . ALA B 1 265 ? 9.625 1.022 -14.383 1 98.5 265 ALA B C 1
ATOM 4861 O O . ALA B 1 265 ? 9.68 0.31 -15.391 1 98.5 265 ALA B O 1
ATOM 4862 N N . GLU B 1 266 ? 9.688 2.359 -14.445 1 98.56 266 GLU B N 1
ATOM 4863 C CA . GLU B 1 266 ? 9.867 3.041 -15.727 1 98.56 266 GLU B CA 1
ATOM 4864 C C . GLU B 1 266 ? 11.18 2.646 -16.391 1 98.56 266 GLU B C 1
ATOM 4866 O O . GLU B 1 266 ? 11.227 2.402 -17.594 1 98.56 266 GLU B O 1
ATOM 4871 N N . VAL B 1 267 ? 12.242 2.549 -15.57 1 98.5 267 VAL B N 1
ATOM 4872 C CA . VAL B 1 267 ? 13.539 2.154 -16.094 1 98.5 267 VAL B CA 1
ATOM 4873 C C . VAL B 1 267 ? 13.461 0.749 -16.688 1 98.5 267 VAL B C 1
ATOM 4875 O O . VAL B 1 267 ? 13.945 0.503 -17.797 1 98.5 267 VAL B O 1
ATOM 4878 N N . VAL B 1 268 ? 12.828 -0.175 -15.992 1 98.5 268 VAL B N 1
ATOM 4879 C CA . VAL B 1 268 ? 12.734 -1.564 -16.438 1 98.5 268 VAL B CA 1
ATOM 4880 C C . VAL B 1 268 ? 11.875 -1.651 -17.688 1 98.5 268 VAL B C 1
ATOM 4882 O O . VAL B 1 268 ? 12.234 -2.342 -18.641 1 98.5 268 VAL B O 1
ATOM 4885 N N . LEU B 1 269 ? 10.781 -0.903 -17.734 1 98.56 269 LEU B N 1
ATOM 4886 C CA . LEU B 1 269 ? 9.875 -0.926 -18.875 1 98.56 269 LEU B CA 1
ATOM 4887 C C . LEU B 1 269 ? 10.523 -0.283 -20.094 1 98.56 269 LEU B C 1
ATOM 4889 O O . LEU B 1 269 ? 10.211 -0.651 -21.234 1 98.56 269 LEU B O 1
ATOM 4893 N N . ASP B 1 270 ? 11.398 0.638 -19.891 1 98.62 270 ASP B N 1
ATOM 4894 C CA . ASP B 1 270 ? 12.109 1.282 -20.984 1 98.62 270 ASP B CA 1
ATOM 4895 C C . ASP B 1 270 ? 13.141 0.336 -21.609 1 98.62 270 ASP B C 1
ATOM 4897 O O . ASP B 1 270 ? 13.703 0.624 -22.672 1 98.62 270 ASP B O 1
ATOM 4901 N N . HIS B 1 271 ? 13.43 -0.759 -21 1 98.12 271 HIS B N 1
ATOM 4902 C CA . HIS B 1 271 ? 14.398 -1.738 -21.484 1 98.12 271 HIS B CA 1
ATOM 4903 C C . HIS B 1 271 ? 13.773 -3.125 -21.594 1 98.12 271 HIS B C 1
ATOM 4905 O O . HIS B 1 271 ? 14.227 -4.066 -20.938 1 98.12 271 HIS B O 1
ATOM 4911 N N . PRO B 1 272 ? 12.828 -3.25 -22.484 1 97 272 PRO B N 1
ATOM 4912 C CA . PRO B 1 272 ? 12.047 -4.48 -22.578 1 97 272 PRO B CA 1
ATOM 4913 C C . PRO B 1 272 ? 12.883 -5.688 -23 1 97 272 PRO B C 1
ATOM 4915 O O . PRO B 1 272 ? 12.484 -6.832 -22.766 1 97 272 PRO B O 1
ATOM 4918 N N . ASP B 1 273 ? 14.062 -5.48 -23.578 1 97.38 273 ASP B N 1
ATOM 4919 C CA . ASP B 1 273 ? 14.922 -6.57 -24.031 1 97.38 273 ASP B CA 1
ATOM 4920 C C . ASP B 1 273 ? 15.375 -7.434 -22.859 1 97.38 273 ASP B C 1
ATOM 4922 O O . ASP B 1 273 ? 15.508 -8.656 -22.984 1 97.38 273 ASP B O 1
ATOM 4926 N N . GLU B 1 274 ? 15.617 -6.871 -21.719 1 97.5 274 GLU B N 1
ATOM 4927 C CA . GLU B 1 274 ? 16.047 -7.633 -20.547 1 97.5 274 GLU B CA 1
ATOM 4928 C C . GLU B 1 274 ? 14.945 -8.57 -20.062 1 97.5 274 GLU B C 1
ATOM 4930 O O . GLU B 1 274 ? 15.219 -9.711 -19.688 1 97.5 274 GLU B O 1
ATOM 4935 N N . THR B 1 275 ? 13.758 -8.023 -20.062 1 97.5 275 THR B N 1
ATOM 4936 C CA . THR B 1 275 ? 12.617 -8.828 -19.641 1 97.5 275 THR B CA 1
ATOM 4937 C C . THR B 1 275 ? 12.383 -9.977 -20.625 1 97.5 275 THR B C 1
ATOM 4939 O O . THR B 1 275 ? 12.125 -11.109 -20.219 1 97.5 275 THR B O 1
ATOM 4942 N N . ARG B 1 276 ? 12.508 -9.711 -21.891 1 97.44 276 ARG B N 1
ATOM 4943 C CA . ARG B 1 276 ? 12.359 -10.75 -22.906 1 97.44 276 ARG B CA 1
ATOM 4944 C C . ARG B 1 276 ? 13.414 -11.836 -22.734 1 97.44 276 ARG B C 1
ATOM 4946 O O . ARG B 1 276 ? 13.117 -13.023 -22.844 1 97.44 276 ARG B O 1
ATOM 4953 N N . GLU B 1 277 ? 14.602 -11.406 -22.469 1 97.94 277 GLU B N 1
ATOM 4954 C CA . GLU B 1 277 ? 15.695 -12.336 -22.234 1 97.94 277 GLU B CA 1
ATOM 4955 C C . GLU B 1 277 ? 15.414 -13.211 -21.016 1 97.94 277 GLU B C 1
ATOM 4957 O O . GLU B 1 277 ? 15.656 -14.422 -21.031 1 97.94 277 GLU B O 1
ATOM 4962 N N . HIS B 1 278 ? 14.953 -12.602 -20.016 1 98.25 278 HIS B N 1
ATOM 4963 C CA . HIS B 1 278 ? 14.633 -13.312 -18.781 1 98.25 278 HIS B CA 1
ATOM 4964 C C . HIS B 1 278 ? 13.531 -14.344 -19.016 1 98.25 278 HIS B C 1
ATOM 4966 O O . HIS B 1 278 ? 13.648 -15.492 -18.578 1 98.25 278 HIS B O 1
ATOM 4972 N N . ILE B 1 279 ? 12.492 -13.977 -19.703 1 98.44 279 ILE B N 1
ATOM 4973 C CA . ILE B 1 279 ? 11.375 -14.859 -20 1 98.44 279 ILE B CA 1
ATOM 4974 C C . ILE B 1 279 ? 11.859 -16.062 -20.797 1 98.44 279 ILE B C 1
ATOM 4976 O O . ILE B 1 279 ? 11.523 -17.203 -20.484 1 98.44 279 ILE B O 1
ATOM 4980 N N . ALA B 1 280 ? 12.664 -15.828 -21.797 1 98.44 280 ALA B N 1
ATOM 4981 C CA . ALA B 1 280 ? 13.203 -16.906 -22.625 1 98.44 280 ALA B CA 1
ATOM 4982 C C . ALA B 1 280 ? 14.047 -17.859 -21.781 1 98.44 280 ALA B C 1
ATOM 4984 O O . ALA B 1 280 ? 13.961 -19.078 -21.953 1 98.44 280 ALA B O 1
ATOM 4985 N N . ALA B 1 281 ? 14.852 -17.312 -20.922 1 98.56 281 ALA B N 1
ATOM 4986 C CA . ALA B 1 281 ? 15.688 -18.125 -20.047 1 98.56 281 ALA B CA 1
ATOM 4987 C C . ALA B 1 281 ? 14.828 -18.984 -19.125 1 98.56 281 ALA B C 1
ATOM 4989 O O . ALA B 1 281 ? 15.141 -20.141 -18.875 1 98.56 281 ALA B O 1
ATOM 4990 N N . VAL B 1 282 ? 13.766 -18.406 -18.594 1 98.69 282 VAL B N 1
ATOM 4991 C CA . VAL B 1 282 ? 12.844 -19.125 -17.703 1 98.69 282 VAL B CA 1
ATOM 4992 C C . VAL B 1 282 ? 12.211 -20.297 -18.469 1 98.69 282 VAL B C 1
ATOM 4994 O O . VAL B 1 282 ? 12.102 -21.406 -17.938 1 98.69 282 VAL B O 1
ATOM 4997 N N . HIS B 1 283 ? 11.82 -20.062 -19.719 1 98.62 283 HIS B N 1
ATOM 4998 C CA . HIS B 1 283 ? 11.25 -21.125 -20.531 1 98.62 283 HIS B CA 1
ATOM 4999 C C . HIS B 1 283 ? 12.211 -22.297 -20.656 1 98.62 283 HIS B C 1
ATOM 5001 O O . HIS B 1 283 ? 11.812 -23.453 -20.5 1 98.62 283 HIS B O 1
ATOM 5007 N N . ARG B 1 284 ? 13.414 -22 -20.906 1 98.56 284 ARG B N 1
ATOM 5008 C CA . ARG B 1 284 ? 14.422 -23.031 -21.078 1 98.56 284 ARG B CA 1
ATOM 5009 C C . ARG B 1 284 ? 14.656 -23.797 -19.766 1 98.56 284 ARG B C 1
ATOM 5011 O O . ARG B 1 284 ? 14.719 -25.016 -19.766 1 98.56 284 ARG B O 1
ATOM 5018 N N . ARG B 1 285 ? 14.781 -23.047 -18.688 1 98.62 285 ARG B N 1
ATOM 5019 C CA . ARG B 1 285 ? 15.023 -23.672 -17.391 1 98.62 285 ARG B CA 1
ATOM 5020 C C . ARG B 1 285 ? 13.836 -24.531 -16.953 1 98.62 285 ARG B C 1
ATOM 5022 O O . ARG B 1 285 ? 14.016 -25.625 -16.406 1 98.62 285 ARG B O 1
ATOM 5029 N N . ARG B 1 286 ? 12.656 -24.031 -17.188 1 98.5 286 ARG B N 1
ATOM 5030 C CA . ARG B 1 286 ? 11.445 -24.766 -16.859 1 98.5 286 ARG B CA 1
ATOM 5031 C C . ARG B 1 286 ? 11.391 -26.094 -17.609 1 98.5 286 ARG B C 1
ATOM 5033 O O . ARG B 1 286 ? 11.07 -27.141 -17.016 1 98.5 286 ARG B O 1
ATOM 5040 N N . ALA B 1 287 ? 11.695 -26.047 -18.875 1 98.5 287 ALA B N 1
ATOM 5041 C CA . ALA B 1 287 ? 11.703 -27.25 -19.703 1 98.5 287 ALA B CA 1
ATOM 5042 C C . ALA B 1 287 ? 12.758 -28.25 -19.219 1 98.5 287 ALA B C 1
ATOM 5044 O O . ALA B 1 287 ? 12.492 -29.453 -19.141 1 98.5 287 ALA B O 1
ATOM 5045 N N . ARG B 1 288 ? 13.906 -27.766 -18.938 1 98.56 288 ARG B N 1
ATOM 5046 C CA . ARG B 1 288 ? 14.992 -28.625 -18.469 1 98.56 288 ARG B CA 1
ATOM 5047 C C . ARG B 1 288 ? 14.648 -29.266 -17.141 1 98.56 288 ARG B C 1
ATOM 5049 O O . ARG B 1 288 ? 14.906 -30.469 -16.938 1 98.56 288 ARG B O 1
ATOM 5056 N N . LEU B 1 289 ? 14.133 -28.484 -16.234 1 98.38 289 LEU B N 1
ATOM 5057 C CA . LEU B 1 289 ? 13.742 -29 -14.922 1 98.38 289 LEU B CA 1
ATOM 5058 C C . LEU B 1 289 ? 12.664 -30.062 -15.047 1 98.38 289 LEU B C 1
ATOM 5060 O O . LEU B 1 289 ? 12.75 -31.109 -14.398 1 98.38 289 LEU B O 1
ATOM 5064 N N . ALA B 1 290 ? 11.656 -29.812 -15.859 1 98.56 290 ALA B N 1
ATOM 5065 C CA . ALA B 1 290 ? 10.57 -30.75 -16.078 1 98.56 290 ALA B CA 1
ATOM 5066 C C . ALA B 1 290 ? 11.086 -32.062 -16.688 1 98.56 290 ALA B C 1
ATOM 5068 O O . ALA B 1 290 ? 10.711 -33.156 -16.234 1 98.56 290 ALA B O 1
ATOM 5069 N N . GLU B 1 291 ? 11.914 -31.922 -17.688 1 98.25 291 GLU B N 1
ATOM 5070 C CA . GLU B 1 291 ? 12.477 -33.094 -18.359 1 98.25 291 GLU B CA 1
ATOM 5071 C C . GLU B 1 291 ? 13.305 -33.938 -17.391 1 98.25 291 GLU B C 1
ATOM 5073 O O . GLU B 1 291 ? 13.195 -35.156 -17.391 1 98.25 291 GLU B O 1
ATOM 5078 N N . HIS B 1 292 ? 14.086 -33.281 -16.656 1 97.94 292 HIS B N 1
ATOM 5079 C CA . HIS B 1 292 ? 14.938 -33.969 -15.688 1 97.94 292 HIS B CA 1
ATOM 5080 C C . HIS B 1 292 ? 14.102 -34.781 -14.703 1 97.94 292 HIS B C 1
ATOM 5082 O O . HIS B 1 292 ? 14.359 -35.969 -14.508 1 97.94 292 HIS B O 1
ATOM 5088 N N . LEU B 1 293 ? 13.109 -34.219 -14.117 1 98 293 LEU B N 1
ATOM 5089 C CA . LEU B 1 293 ? 12.312 -34.906 -13.102 1 98 293 LEU B CA 1
ATOM 5090 C C . LEU B 1 293 ? 11.422 -35.969 -13.719 1 98 293 LEU B C 1
ATOM 5092 O O . LEU B 1 293 ? 11.188 -37.031 -13.109 1 98 293 LEU B O 1
ATOM 5096 N N . ARG B 1 294 ? 10.883 -35.75 -14.953 1 97.62 294 ARG B N 1
ATOM 5097 C CA . ARG B 1 294 ? 10.141 -36.781 -15.664 1 97.62 294 ARG B CA 1
ATOM 5098 C C . ARG B 1 294 ? 11.008 -38 -15.906 1 97.62 294 ARG B C 1
ATOM 5100 O O . ARG B 1 294 ? 10.539 -39.125 -15.812 1 97.62 294 ARG B O 1
ATOM 5107 N N . GLY B 1 295 ? 12.203 -37.719 -16.234 1 97 295 GLY B N 1
ATOM 5108 C CA . GLY B 1 295 ? 13.156 -38.781 -16.453 1 97 295 GLY B CA 1
ATOM 5109 C C . GLY B 1 295 ? 13.352 -39.656 -15.234 1 97 295 GLY B C 1
ATOM 5110 O O . GLY B 1 295 ? 13.75 -40.812 -15.352 1 97 295 GLY B O 1
ATOM 5111 N N . LEU B 1 296 ? 13.008 -39.156 -14.125 1 96.44 296 LEU B N 1
ATOM 5112 C CA . LEU B 1 296 ? 13.141 -39.875 -12.867 1 96.44 296 LEU B CA 1
ATOM 5113 C C . LEU B 1 296 ? 11.805 -40.5 -12.461 1 96.44 296 LEU B C 1
ATOM 5115 O O . LEU B 1 296 ? 11.672 -41.031 -11.352 1 96.44 296 LEU B O 1
ATOM 5119 N N . GLY B 1 297 ? 10.781 -40.375 -13.312 1 95.38 297 GLY B N 1
ATOM 5120 C CA . GLY B 1 297 ? 9.5 -41 -13.07 1 95.38 297 GLY B CA 1
ATOM 5121 C C . GLY B 1 297 ? 8.469 -40.062 -12.461 1 95.38 297 GLY B C 1
ATOM 5122 O O . GLY B 1 297 ? 7.363 -40.5 -12.125 1 95.38 297 GLY B O 1
ATOM 5123 N N . ALA B 1 298 ? 8.797 -38.844 -12.359 1 97.25 298 ALA B N 1
ATOM 5124 C CA . ALA B 1 298 ? 7.879 -37.906 -11.742 1 97.25 298 ALA B CA 1
ATOM 5125 C C . ALA B 1 298 ? 6.73 -37.562 -12.688 1 97.25 298 ALA B C 1
ATOM 5127 O O . ALA B 1 298 ? 6.906 -37.562 -13.914 1 97.25 298 ALA B O 1
ATOM 5128 N N . VAL B 1 299 ? 5.578 -37.281 -12.102 1 98.12 299 VAL B N 1
ATOM 5129 C CA . VAL B 1 299 ? 4.484 -36.656 -12.836 1 98.12 299 VAL B CA 1
ATOM 5130 C C . VAL B 1 299 ? 4.594 -35.156 -12.727 1 98.12 299 VAL B C 1
ATOM 5132 O O . VAL B 1 299 ? 4.199 -34.562 -11.719 1 98.12 299 VAL B O 1
ATOM 5135 N N . VAL B 1 300 ? 5.113 -34.531 -13.773 1 98.56 300 VAL B N 1
ATOM 5136 C CA . VAL B 1 300 ? 5.312 -33.094 -13.805 1 98.56 300 VAL B CA 1
ATOM 5137 C C . VAL B 1 300 ? 4.168 -32.438 -14.57 1 98.56 300 VAL B C 1
ATOM 5139 O O . VAL B 1 300 ? 3.875 -32.812 -15.711 1 98.56 300 VAL B O 1
ATOM 5142 N N . LEU B 1 301 ? 3.494 -31.5 -13.945 1 98.56 301 LEU B N 1
ATOM 5143 C CA . LEU B 1 301 ? 2.377 -30.797 -14.555 1 98.56 301 LEU B CA 1
ATOM 5144 C C . LEU B 1 301 ? 2.869 -29.844 -15.633 1 98.56 301 LEU B C 1
ATOM 5146 O O . LEU B 1 301 ? 3.914 -29.203 -15.484 1 98.56 301 LEU B O 1
ATOM 5150 N N . PRO B 1 302 ? 2.098 -29.766 -16.781 1 97.88 302 PRO B N 1
ATOM 5151 C CA . PRO B 1 302 ? 2.398 -28.672 -17.703 1 97.88 302 PRO B CA 1
ATOM 5152 C C . PRO B 1 302 ? 2.303 -27.297 -17.047 1 97.88 302 PRO B C 1
ATOM 5154 O O . PRO B 1 302 ? 1.449 -27.078 -16.172 1 97.88 302 PRO B O 1
ATOM 5157 N N . SER B 1 303 ? 3.211 -26.391 -17.484 1 98.44 303 SER B N 1
ATOM 5158 C CA . SER B 1 303 ? 3.213 -25.094 -16.812 1 98.44 303 SER B CA 1
ATOM 5159 C C . SER B 1 303 ? 3.396 -23.953 -17.812 1 98.44 303 SER B C 1
ATOM 5161 O O . SER B 1 303 ? 4.23 -24.031 -18.719 1 98.44 303 SER B O 1
ATOM 5163 N N . ALA B 1 304 ? 2.588 -22.906 -17.656 1 98.62 304 ALA B N 1
ATOM 5164 C CA . ALA B 1 304 ? 2.754 -21.656 -18.375 1 98.62 304 ALA B CA 1
ATOM 5165 C C . ALA B 1 304 ? 3.238 -20.547 -17.453 1 98.62 304 ALA B C 1
ATOM 5167 O O . ALA B 1 304 ? 2.922 -19.375 -17.672 1 98.62 304 ALA B O 1
ATOM 5168 N N . THR B 1 305 ? 3.939 -20.844 -16.406 1 98.75 305 THR B N 1
ATOM 5169 C CA . THR B 1 305 ? 4.422 -19.922 -15.383 1 98.75 305 THR B CA 1
ATOM 5170 C C . THR B 1 305 ? 5.945 -19.969 -15.289 1 98.75 305 THR B C 1
ATOM 5172 O O . THR B 1 305 ? 6.613 -20.453 -16.203 1 98.75 305 THR B O 1
ATOM 5175 N N . ASN B 1 306 ? 6.543 -19.391 -14.227 1 98.81 306 ASN B N 1
ATOM 5176 C CA . ASN B 1 306 ? 7.984 -19.453 -14.016 1 98.81 306 ASN B CA 1
ATOM 5177 C C . ASN B 1 306 ? 8.352 -20.562 -13.023 1 98.81 306 ASN B C 1
ATOM 5179 O O . ASN B 1 306 ? 9.383 -20.484 -12.359 1 98.81 306 ASN B O 1
ATOM 5183 N N . PHE B 1 307 ? 7.453 -21.578 -12.906 1 98.81 307 PHE B N 1
ATOM 5184 C CA . PHE B 1 307 ? 7.703 -22.703 -12.023 1 98.81 307 PHE B CA 1
ATOM 5185 C C . PHE B 1 307 ? 7.156 -24 -12.625 1 98.81 307 PHE B C 1
ATOM 5187 O O . PHE B 1 307 ? 6.469 -23.969 -13.648 1 98.81 307 PHE B O 1
ATOM 5194 N N . ILE B 1 308 ? 7.516 -25.141 -12.008 1 98.69 308 ILE B N 1
ATOM 5195 C CA . ILE B 1 308 ? 6.887 -26.422 -12.328 1 98.69 308 ILE B CA 1
ATOM 5196 C C . ILE B 1 308 ? 6.219 -27 -11.078 1 98.69 308 ILE B C 1
ATOM 5198 O O . ILE B 1 308 ? 6.629 -26.703 -9.953 1 98.69 308 ILE B O 1
ATOM 5202 N N . GLY B 1 309 ? 5.137 -27.703 -11.336 1 98.56 309 GLY B N 1
ATOM 5203 C CA . GLY B 1 309 ? 4.488 -28.5 -10.305 1 98.56 309 GLY B CA 1
ATOM 5204 C C . GLY B 1 309 ? 4.727 -29.984 -10.453 1 98.56 309 GLY B C 1
ATOM 5205 O O . GLY B 1 309 ? 4.719 -30.516 -11.57 1 98.56 309 GLY B O 1
ATOM 5206 N N . VAL B 1 310 ? 5.027 -30.656 -9.359 1 98.62 310 VAL B N 1
ATOM 5207 C CA . VAL B 1 310 ? 5.234 -32.094 -9.344 1 98.62 310 VAL B CA 1
ATOM 5208 C C . VAL B 1 310 ? 4.156 -32.781 -8.492 1 98.62 310 VAL B C 1
ATOM 5210 O O . VAL B 1 310 ? 3.994 -32.438 -7.316 1 98.62 310 VAL B O 1
ATOM 5213 N N . GLN B 1 311 ? 3.396 -33.656 -9.109 1 98.25 311 GLN B N 1
ATOM 5214 C CA . GLN B 1 311 ? 2.434 -34.469 -8.367 1 98.25 311 GLN B CA 1
ATOM 5215 C C . GLN B 1 311 ? 3.113 -35.656 -7.707 1 98.25 311 GLN B C 1
ATOM 5217 O O . GLN B 1 311 ? 3.555 -36.594 -8.398 1 98.25 311 GLN B O 1
ATOM 5222 N N . MET B 1 312 ? 3.109 -35.656 -6.426 1 97.81 312 MET B N 1
ATOM 5223 C CA . MET B 1 312 ? 3.691 -36.781 -5.668 1 97.81 312 MET B CA 1
ATOM 5224 C C . MET B 1 312 ? 2.666 -37.875 -5.445 1 97.81 312 MET B C 1
ATOM 5226 O O . MET B 1 312 ? 1.459 -37.625 -5.508 1 97.81 312 MET B O 1
ATOM 5230 N N . PRO B 1 313 ? 3.111 -39.062 -5.145 1 95.38 313 PRO B N 1
ATOM 5231 C CA . PRO B 1 313 ? 2.199 -40.188 -4.938 1 95.38 313 PRO B CA 1
ATOM 5232 C C . PRO B 1 313 ? 1.263 -39.969 -3.75 1 95.38 313 PRO B C 1
ATOM 5234 O O . PRO B 1 313 ? 0.151 -40.531 -3.734 1 95.38 313 PRO B O 1
ATOM 5237 N N . SER B 1 314 ? 1.718 -39.25 -2.773 1 96.38 314 SER B N 1
ATOM 5238 C CA . SER B 1 314 ? 0.897 -39 -1.596 1 96.38 314 SER B CA 1
ATOM 5239 C C . SER B 1 314 ? 1.264 -37.656 -0.955 1 96.38 314 SER B C 1
ATOM 5241 O O . SER B 1 314 ? 2.375 -37.156 -1.143 1 96.38 314 SER B O 1
ATOM 5243 N N . ALA B 1 315 ? 0.293 -37.156 -0.268 1 97.62 315 ALA B N 1
ATOM 5244 C CA . ALA B 1 315 ? 0.536 -35.906 0.471 1 97.62 315 ALA B CA 1
ATOM 5245 C C . ALA B 1 315 ? 1.604 -36.125 1.542 1 97.62 315 ALA B C 1
ATOM 5247 O O . ALA B 1 315 ? 2.389 -35.219 1.825 1 97.62 315 ALA B O 1
ATOM 5248 N N . GLU B 1 316 ? 1.631 -37.25 2.135 1 97.56 316 GLU B N 1
ATOM 5249 C CA . GLU B 1 316 ? 2.605 -37.594 3.174 1 97.56 316 GLU B CA 1
ATOM 5250 C C . GLU B 1 316 ? 4.027 -37.562 2.625 1 97.56 316 GLU B C 1
ATOM 5252 O O . GLU B 1 316 ? 4.93 -36.969 3.25 1 97.56 316 GLU B O 1
ATOM 5257 N N . LEU B 1 317 ? 4.172 -38.188 1.492 1 98 317 LEU B N 1
ATOM 5258 C CA . LEU B 1 317 ? 5.492 -38.188 0.873 1 98 317 LEU B CA 1
ATOM 5259 C C . LEU B 1 317 ? 5.914 -36.75 0.486 1 98 317 LEU B C 1
ATOM 5261 O O . LEU B 1 317 ? 7.066 -36.375 0.684 1 98 317 LEU B O 1
ATOM 5265 N N . ALA B 1 318 ? 4.992 -36.031 -0.1 1 98.5 318 ALA B N 1
ATOM 5266 C CA . ALA B 1 318 ? 5.281 -34.625 -0.469 1 98.5 318 ALA B CA 1
ATOM 5267 C C . ALA B 1 318 ? 5.719 -33.812 0.746 1 98.5 318 ALA B C 1
ATOM 5269 O O . ALA B 1 318 ? 6.672 -33.062 0.671 1 98.5 318 ALA B O 1
ATOM 5270 N N . GLU B 1 319 ? 4.98 -33.969 1.793 1 98.38 319 GLU B N 1
ATOM 5271 C CA . GLU B 1 319 ? 5.301 -33.281 3.027 1 98.38 319 GLU B CA 1
ATOM 5272 C C . GLU B 1 319 ? 6.695 -33.625 3.531 1 98.38 319 GLU B C 1
ATOM 5274 O O . GLU B 1 319 ? 7.457 -32.75 3.951 1 98.38 319 GLU B O 1
ATOM 5279 N N . ARG B 1 320 ? 7.004 -34.875 3.553 1 98.31 320 ARG B N 1
ATOM 5280 C CA . ARG B 1 320 ? 8.312 -35.344 4 1 98.31 320 ARG B CA 1
ATOM 5281 C C . ARG B 1 320 ? 9.43 -34.75 3.148 1 98.31 320 ARG B C 1
ATOM 5283 O O . ARG B 1 320 ? 10.414 -34.25 3.68 1 98.31 320 ARG B O 1
ATOM 5290 N N . VAL B 1 321 ? 9.266 -34.812 1.865 1 98.62 321 VAL B N 1
ATOM 5291 C CA . VAL B 1 321 ? 10.273 -34.312 0.94 1 98.62 321 VAL B CA 1
ATOM 5292 C C . VAL B 1 321 ? 10.453 -32.812 1.147 1 98.62 321 VAL B C 1
ATOM 5294 O O . VAL B 1 321 ? 11.586 -32.312 1.216 1 98.62 321 VAL B O 1
ATOM 5297 N N . ASN B 1 322 ? 9.359 -32.125 1.219 1 98.44 322 ASN B N 1
ATOM 5298 C CA . ASN B 1 322 ? 9.398 -30.688 1.461 1 98.44 322 ASN B CA 1
ATOM 5299 C C . ASN B 1 322 ? 10.148 -30.359 2.744 1 98.44 322 ASN B C 1
ATOM 5301 O O . ASN B 1 322 ? 11 -29.469 2.756 1 98.44 322 ASN B O 1
ATOM 5305 N N . ARG B 1 323 ? 9.828 -31.031 3.781 1 98 323 ARG B N 1
ATOM 5306 C CA . ARG B 1 323 ? 10.445 -30.812 5.086 1 98 323 ARG B CA 1
ATOM 5307 C C . ARG B 1 323 ? 11.938 -31.109 5.035 1 98 323 ARG B C 1
ATOM 5309 O O . ARG B 1 323 ? 12.75 -30.344 5.551 1 98 323 ARG B O 1
ATOM 5316 N N . GLU B 1 324 ? 12.312 -32.219 4.473 1 98.44 324 GLU B N 1
ATOM 5317 C CA . GLU B 1 324 ? 13.711 -32.594 4.395 1 98.44 324 GLU B CA 1
ATOM 5318 C C . GLU B 1 324 ? 14.523 -31.609 3.562 1 98.44 324 GLU B C 1
ATOM 5320 O O . GLU B 1 324 ? 15.664 -31.297 3.9 1 98.44 324 GLU B O 1
ATOM 5325 N N . LEU B 1 325 ? 13.945 -31.172 2.488 1 98.44 325 LEU B N 1
ATOM 5326 C CA . LEU B 1 325 ? 14.609 -30.156 1.682 1 98.44 325 LEU B CA 1
ATOM 5327 C C . LEU B 1 325 ? 14.844 -28.891 2.492 1 98.44 325 LEU B C 1
ATOM 5329 O O . LEU B 1 325 ? 15.945 -28.328 2.486 1 98.44 325 LEU B O 1
ATOM 5333 N N . LEU B 1 326 ? 13.812 -28.453 3.174 1 97.75 326 LEU B N 1
ATOM 5334 C CA . LEU B 1 326 ? 13.922 -27.25 3.988 1 97.75 326 LEU B CA 1
ATOM 5335 C C . LEU B 1 326 ? 15.016 -27.406 5.047 1 97.75 326 LEU B C 1
ATOM 5337 O O . LEU B 1 326 ? 15.805 -26.484 5.273 1 97.75 326 LEU B O 1
ATOM 5341 N N . GLU B 1 327 ? 15.016 -28.516 5.723 1 97.25 327 GLU B N 1
ATOM 5342 C CA . GLU B 1 327 ? 16.016 -28.797 6.738 1 97.25 327 GLU B CA 1
ATOM 5343 C C . GLU B 1 327 ? 17.422 -28.719 6.152 1 97.25 327 GLU B C 1
ATOM 5345 O O . GLU B 1 327 ? 18.375 -28.359 6.852 1 97.25 327 GLU B O 1
ATOM 5350 N N . ASP B 1 328 ? 17.516 -29.031 4.879 1 97.12 328 ASP B N 1
ATOM 5351 C CA . ASP B 1 328 ? 18.797 -29.016 4.195 1 97.12 328 ASP B CA 1
ATOM 5352 C C . ASP B 1 328 ? 19.047 -27.656 3.539 1 97.12 328 ASP B C 1
ATOM 5354 O O . ASP B 1 328 ? 19.969 -27.516 2.725 1 97.12 328 ASP B O 1
ATOM 5358 N N . GLY B 1 329 ? 18.203 -26.656 3.775 1 96.5 329 GLY B N 1
ATOM 5359 C CA . GLY B 1 329 ? 18.422 -25.281 3.35 1 96.5 329 GLY B CA 1
ATOM 5360 C C . GLY B 1 329 ? 17.844 -24.969 1.981 1 96.5 329 GLY B C 1
ATOM 5361 O O . GLY B 1 329 ? 18.234 -24 1.341 1 96.5 329 GLY B O 1
ATOM 5362 N N . ARG B 1 330 ? 17 -25.859 1.474 1 97.31 330 ARG B N 1
ATOM 5363 C CA . ARG B 1 330 ? 16.328 -25.672 0.19 1 97.31 330 ARG B CA 1
ATOM 5364 C C . ARG B 1 330 ? 14.836 -25.469 0.378 1 97.31 330 ARG B C 1
ATOM 5366 O O . ARG B 1 330 ? 14.117 -26.391 0.756 1 97.31 330 ARG B O 1
ATOM 5373 N N . LEU B 1 331 ? 14.406 -24.266 -0.003 1 96.56 331 LEU B N 1
ATOM 5374 C CA . LEU B 1 331 ? 12.992 -23.969 0.186 1 96.56 331 LEU B CA 1
ATOM 5375 C C . LEU B 1 331 ? 12.227 -24.109 -1.126 1 96.56 331 LEU B C 1
ATOM 5377 O O . LEU B 1 331 ? 12.445 -23.328 -2.062 1 96.56 331 LEU B O 1
ATOM 5381 N N . ILE B 1 332 ? 11.453 -25.094 -1.269 1 97.88 332 ILE B N 1
ATOM 5382 C CA . ILE B 1 332 ? 10.461 -25.203 -2.332 1 97.88 332 ILE B CA 1
ATOM 5383 C C . ILE B 1 332 ? 9.062 -25 -1.754 1 97.88 332 ILE B C 1
ATOM 5385 O O . ILE B 1 332 ? 8.898 -24.875 -0.539 1 97.88 332 ILE B O 1
ATOM 5389 N N . ALA B 1 333 ? 8.07 -24.953 -2.615 1 97.38 333 ALA B N 1
ATOM 5390 C CA . ALA B 1 333 ? 6.723 -24.656 -2.127 1 97.38 333 ALA B CA 1
ATOM 5391 C C . ALA B 1 333 ? 5.844 -25.891 -2.154 1 97.38 333 ALA B C 1
ATOM 5393 O O . ALA B 1 333 ? 5.977 -26.734 -3.045 1 97.38 333 ALA B O 1
ATOM 5394 N N . ARG B 1 334 ? 5.078 -26.016 -1.152 1 97.19 334 ARG B N 1
ATOM 5395 C CA . ARG B 1 334 ? 3.971 -26.953 -1.059 1 97.19 334 ARG B CA 1
ATOM 5396 C C . ARG B 1 334 ? 2.678 -26.25 -0.678 1 97.19 334 ARG B C 1
ATOM 5398 O O . ARG B 1 334 ? 2.594 -25.625 0.384 1 97.19 334 ARG B O 1
ATOM 5405 N N . PRO B 1 335 ? 1.643 -26.281 -1.633 1 95.62 335 PRO B N 1
ATOM 5406 C CA . PRO B 1 335 ? 0.391 -25.594 -1.31 1 95.62 335 PRO B CA 1
ATOM 5407 C C . PRO B 1 335 ? -0.162 -25.984 0.059 1 95.62 335 PRO B C 1
ATOM 5409 O O . PRO B 1 335 ? -0.098 -27.156 0.442 1 95.62 335 PRO B O 1
ATOM 5412 N N . ALA B 1 336 ? -0.716 -25.031 0.746 1 91.56 336 ALA B N 1
ATOM 5413 C CA . ALA B 1 336 ? -1.186 -25.234 2.113 1 91.56 336 ALA B CA 1
ATOM 5414 C C . ALA B 1 336 ? -2.533 -25.953 2.131 1 91.56 336 ALA B C 1
ATOM 5416 O O . ALA B 1 336 ? -2.859 -26.656 3.092 1 91.56 336 ALA B O 1
ATOM 5417 N N . HIS B 1 337 ? -3.305 -25.781 1.125 1 94.62 337 HIS B N 1
ATOM 5418 C CA . HIS B 1 337 ? -4.629 -26.391 1.087 1 94.62 337 HIS B CA 1
ATOM 5419 C C . HIS B 1 337 ? -4.531 -27.906 1.115 1 94.62 337 HIS B C 1
ATOM 5421 O O . HIS B 1 337 ? -3.77 -28.5 0.348 1 94.62 337 HIS B O 1
ATOM 5427 N N . PRO B 1 338 ? -5.312 -28.531 1.936 1 93.81 338 PRO B N 1
ATOM 5428 C CA . PRO B 1 338 ? -5.227 -29.984 2.08 1 93.81 338 PRO B CA 1
ATOM 5429 C C . PRO B 1 338 ? -5.5 -30.719 0.773 1 93.81 338 PRO B C 1
ATOM 5431 O O . PRO B 1 338 ? -4.957 -31.812 0.55 1 93.81 338 PRO B O 1
ATOM 5434 N N . GLY B 1 339 ? -6.285 -30.188 -0.068 1 94.25 339 GLY B N 1
ATOM 5435 C CA . GLY B 1 339 ? -6.613 -30.812 -1.336 1 94.25 339 GLY B CA 1
ATOM 5436 C C . GLY B 1 339 ? -5.457 -30.812 -2.318 1 94.25 339 GLY B C 1
ATOM 5437 O O . GLY B 1 339 ? -5.496 -31.531 -3.324 1 94.25 339 GLY B O 1
ATOM 5438 N N . LEU B 1 340 ? -4.379 -30.109 -1.979 1 97.31 340 LEU B N 1
ATOM 5439 C CA . LEU B 1 340 ? -3.258 -30 -2.904 1 97.31 340 LEU B CA 1
ATOM 5440 C C . LEU B 1 340 ? -1.948 -30.375 -2.217 1 97.31 340 LEU B C 1
ATOM 5442 O O . LEU B 1 340 ? -0.868 -30.047 -2.713 1 97.31 340 LEU B O 1
ATOM 5446 N N . GLY B 1 341 ? -2.037 -31.031 -1.11 1 96.75 341 GLY B N 1
ATOM 5447 C CA . GLY B 1 341 ? -0.88 -31.328 -0.28 1 96.75 341 GLY B CA 1
ATOM 5448 C C . GLY B 1 341 ? 0.118 -32.25 -0.951 1 96.75 341 GLY B C 1
ATOM 5449 O O . GLY B 1 341 ? 1.266 -32.375 -0.513 1 96.75 341 GLY B O 1
ATOM 5450 N N . HIS B 1 342 ? -0.318 -32.938 -1.999 1 97.88 342 HIS B N 1
ATOM 5451 C CA . HIS B 1 342 ? 0.542 -33.875 -2.703 1 97.88 342 HIS B CA 1
ATOM 5452 C C . HIS B 1 342 ? 1.338 -33.188 -3.803 1 97.88 342 HIS B C 1
ATOM 5454 O O . HIS B 1 342 ? 2.133 -33.812 -4.496 1 97.88 342 HIS B O 1
ATOM 5460 N N . VAL B 1 343 ? 1.182 -31.891 -3.977 1 98.31 343 VAL B N 1
ATOM 5461 C CA . VAL B 1 343 ? 1.841 -31.156 -5.051 1 98.31 343 VAL B CA 1
ATOM 5462 C C . VAL B 1 343 ? 3.043 -30.391 -4.492 1 98.31 343 VAL B C 1
ATOM 5464 O O . VAL B 1 343 ? 2.955 -29.781 -3.426 1 98.31 343 VAL B O 1
ATOM 5467 N N . LEU B 1 344 ? 4.203 -30.5 -5.137 1 98.69 344 LEU B N 1
ATOM 5468 C CA . LEU B 1 344 ? 5.379 -29.688 -4.871 1 98.69 344 LEU B CA 1
ATOM 5469 C C . LEU B 1 344 ? 5.641 -28.719 -6.023 1 98.69 344 LEU B C 1
ATOM 5471 O O . LEU B 1 344 ? 5.484 -29.078 -7.191 1 98.69 344 LEU B O 1
ATOM 5475 N N . ARG B 1 345 ? 5.941 -27.516 -5.715 1 98.69 345 ARG B N 1
ATOM 5476 C CA . ARG B 1 345 ? 6.199 -26.5 -6.723 1 98.69 345 ARG B CA 1
ATOM 5477 C C . ARG B 1 345 ? 7.633 -25.984 -6.633 1 98.69 345 ARG B C 1
ATOM 5479 O O . ARG B 1 345 ? 8.102 -25.641 -5.547 1 98.69 345 ARG B O 1
ATOM 5486 N N . ILE B 1 346 ? 8.328 -25.906 -7.738 1 98.75 346 ILE B N 1
ATOM 5487 C CA . ILE B 1 346 ? 9.727 -25.5 -7.809 1 98.75 346 ILE B CA 1
ATOM 5488 C C . ILE B 1 346 ? 9.891 -24.375 -8.836 1 98.75 346 ILE B C 1
ATOM 5490 O O . ILE B 1 346 ? 9.516 -24.531 -10 1 98.75 346 ILE B O 1
ATOM 5494 N N . THR B 1 347 ? 10.469 -23.266 -8.422 1 98.69 347 THR B N 1
ATOM 5495 C CA . THR B 1 347 ? 10.703 -22.125 -9.305 1 98.69 347 THR B CA 1
ATOM 5496 C C . THR B 1 347 ? 11.805 -22.453 -10.312 1 98.69 347 THR B C 1
ATOM 5498 O O . THR B 1 347 ? 12.82 -23.047 -9.961 1 98.69 347 THR B O 1
ATOM 5501 N N . ALA B 1 348 ? 11.609 -22 -11.523 1 98.62 348 ALA B N 1
ATOM 5502 C CA . ALA B 1 348 ? 12.555 -22.266 -12.602 1 98.62 348 ALA B CA 1
ATOM 5503 C C . ALA B 1 348 ? 13.688 -21.25 -12.617 1 98.62 348 ALA B C 1
ATOM 5505 O O . ALA B 1 348 ? 13.859 -20.516 -13.594 1 98.62 348 ALA B O 1
ATOM 5506 N N . VAL B 1 349 ? 14.516 -21.25 -11.625 1 98.31 349 VAL B N 1
ATOM 5507 C CA . VAL B 1 349 ? 15.719 -20.438 -11.523 1 98.31 349 VAL B CA 1
ATOM 5508 C C . VAL B 1 349 ? 16.953 -21.297 -11.789 1 98.31 349 VAL B C 1
ATOM 5510 O O . VAL B 1 349 ? 16.875 -22.531 -11.742 1 98.31 349 VAL B O 1
ATOM 5513 N N . GLU B 1 350 ? 18.078 -20.641 -12.055 1 98 350 GLU B N 1
ATOM 5514 C CA . GLU B 1 350 ? 19.328 -21.359 -12.336 1 98 350 GLU B CA 1
ATOM 5515 C C . GLU B 1 350 ? 19.719 -22.25 -11.164 1 98 350 GLU B C 1
ATOM 5517 O O . GLU B 1 350 ? 20.219 -23.359 -11.375 1 98 350 GLU B O 1
ATOM 5522 N N . ASP B 1 351 ? 19.5 -21.812 -9.984 1 98.19 351 ASP B N 1
ATOM 5523 C CA . ASP B 1 351 ? 19.875 -22.547 -8.773 1 98.19 351 ASP B CA 1
ATOM 5524 C C . ASP B 1 351 ? 19.188 -23.906 -8.711 1 98.19 351 ASP B C 1
ATOM 5526 O O . ASP B 1 351 ? 19.75 -24.859 -8.188 1 98.19 351 ASP B O 1
ATOM 5530 N N . ALA B 1 352 ? 18 -24.047 -9.211 1 98.5 352 ALA B N 1
ATOM 5531 C CA . ALA B 1 352 ? 17.234 -25.297 -9.18 1 98.5 352 ALA B CA 1
ATOM 5532 C C . ALA B 1 352 ? 17.875 -26.359 -10.078 1 98.5 352 ALA B C 1
ATOM 5534 O O . ALA B 1 352 ? 17.625 -27.547 -9.914 1 98.5 352 ALA B O 1
ATOM 5535 N N . LEU B 1 353 ? 18.703 -25.938 -11.023 1 98 353 LEU B N 1
ATOM 5536 C CA . LEU B 1 353 ? 19.297 -26.844 -12 1 98 353 LEU B CA 1
ATOM 5537 C C . LEU B 1 353 ? 20.703 -27.25 -11.578 1 98 353 LEU B C 1
ATOM 5539 O O . LEU B 1 353 ? 21.328 -28.109 -12.219 1 98 353 LEU B O 1
ATOM 5543 N N . VAL B 1 354 ? 21.203 -26.672 -10.531 1 97.88 354 VAL B N 1
ATOM 5544 C CA . VAL B 1 354 ? 22.531 -27.016 -10.031 1 97.88 354 VAL B CA 1
ATOM 5545 C C . VAL B 1 354 ? 22.531 -28.484 -9.578 1 97.88 354 VAL B C 1
ATOM 5547 O O . VAL B 1 354 ? 21.656 -28.906 -8.82 1 97.88 354 VAL B O 1
ATOM 5550 N N . PRO B 1 355 ? 23.547 -29.281 -10.008 1 96.31 355 PRO B N 1
ATOM 5551 C CA . PRO B 1 355 ? 23.594 -30.688 -9.602 1 96.31 355 PRO B CA 1
ATOM 5552 C C . PRO B 1 355 ? 23.578 -30.859 -8.086 1 96.31 355 PRO B C 1
ATOM 5554 O O . PRO B 1 355 ? 24.297 -30.156 -7.367 1 96.31 355 PRO B O 1
ATOM 5557 N N . GLY B 1 356 ? 22.734 -31.703 -7.625 1 96 356 GLY B N 1
ATOM 5558 C CA . GLY B 1 356 ? 22.625 -32 -6.203 1 96 356 GLY B CA 1
ATOM 5559 C C . GLY B 1 356 ? 21.625 -31.125 -5.48 1 96 356 GLY B C 1
ATOM 5560 O O . GLY B 1 356 ? 21.25 -31.422 -4.344 1 96 356 GLY B O 1
ATOM 5561 N N . ARG B 1 357 ? 21.141 -30.094 -6.094 1 97.88 357 ARG B N 1
ATOM 5562 C CA . ARG B 1 357 ? 20.25 -29.125 -5.473 1 97.88 357 ARG B CA 1
ATOM 5563 C C . ARG B 1 357 ? 18.938 -29.797 -5.055 1 97.88 357 ARG B C 1
ATOM 5565 O O . ARG B 1 357 ? 18.391 -29.484 -3.99 1 97.88 357 ARG B O 1
ATOM 5572 N N . LEU B 1 358 ? 18.469 -30.766 -5.871 1 98.31 358 LEU B N 1
ATOM 5573 C CA . LEU B 1 358 ? 17.172 -31.391 -5.629 1 98.31 358 LEU B CA 1
ATOM 5574 C C . LEU B 1 358 ? 17.328 -32.875 -5.348 1 98.31 358 LEU B C 1
ATOM 5576 O O . LEU B 1 358 ? 16.422 -33.656 -5.637 1 98.31 358 LEU B O 1
ATOM 5580 N N . THR B 1 359 ? 18.422 -33.25 -4.781 1 97.81 359 THR B N 1
ATOM 5581 C CA . THR B 1 359 ? 18.781 -34.656 -4.59 1 97.81 359 THR B CA 1
ATOM 5582 C C . THR B 1 359 ? 17.734 -35.375 -3.729 1 97.81 359 THR B C 1
ATOM 5584 O O . THR B 1 359 ? 17.375 -36.5 -4 1 97.81 359 THR B O 1
ATOM 5587 N N . ILE B 1 360 ? 17.281 -34.719 -2.693 1 98.31 360 ILE B N 1
ATOM 5588 C CA . ILE B 1 360 ? 16.312 -35.312 -1.776 1 98.31 360 ILE B CA 1
ATOM 5589 C C . ILE B 1 360 ? 15.023 -35.656 -2.531 1 98.31 360 ILE B C 1
ATOM 5591 O O . ILE B 1 360 ? 14.461 -36.719 -2.344 1 98.31 360 ILE B O 1
ATOM 5595 N N . LEU B 1 361 ? 14.57 -34.75 -3.359 1 98.44 361 LEU B N 1
ATOM 5596 C CA . LEU B 1 361 ? 13.398 -35.031 -4.191 1 98.44 361 LEU B CA 1
ATOM 5597 C C . LEU B 1 361 ? 13.68 -36.125 -5.195 1 98.44 361 LEU B C 1
ATOM 5599 O O . LEU B 1 361 ? 12.859 -37.031 -5.379 1 98.44 361 LEU B O 1
ATOM 5603 N N . GLU B 1 362 ? 14.828 -36.125 -5.816 1 98 362 GLU B N 1
ATOM 5604 C CA . GLU B 1 362 ? 15.219 -37.125 -6.82 1 98 362 GLU B CA 1
ATOM 5605 C C . GLU B 1 362 ? 15.234 -38.531 -6.23 1 98 362 GLU B C 1
ATOM 5607 O O . GLU B 1 362 ? 14.75 -39.469 -6.852 1 98 362 GLU B O 1
ATOM 5612 N N . GLU B 1 363 ? 15.789 -38.562 -5.07 1 97.5 363 GLU B N 1
ATOM 5613 C CA . GLU B 1 363 ? 15.859 -39.875 -4.398 1 97.5 363 GLU B CA 1
ATOM 5614 C C . GLU B 1 363 ? 14.469 -40.375 -4.031 1 97.5 363 GLU B C 1
ATOM 5616 O O . GLU B 1 363 ? 14.188 -41.562 -4.145 1 97.5 363 GLU B O 1
ATOM 5621 N N . ALA B 1 364 ? 13.641 -39.5 -3.57 1 97.19 364 ALA B N 1
ATOM 5622 C CA . ALA B 1 364 ? 12.273 -39.875 -3.223 1 97.19 364 ALA B CA 1
ATOM 5623 C C . ALA B 1 364 ? 11.516 -40.406 -4.441 1 97.19 364 ALA B C 1
ATOM 5625 O O . ALA B 1 364 ? 10.703 -41.312 -4.332 1 97.19 364 ALA B O 1
ATOM 5626 N N . LEU B 1 365 ? 11.734 -39.812 -5.578 1 95.31 365 LEU B N 1
ATOM 5627 C CA . LEU B 1 365 ? 11.07 -40.219 -6.82 1 95.31 365 LEU B CA 1
ATOM 5628 C C . LEU B 1 365 ? 11.547 -41.594 -7.281 1 95.31 365 LEU B C 1
ATOM 5630 O O . LEU B 1 365 ? 10.758 -42.375 -7.82 1 95.31 365 LEU B O 1
ATOM 5634 N N . ARG B 1 366 ? 12.734 -41.938 -6.996 1 92.88 366 ARG B N 1
ATOM 5635 C CA . ARG B 1 366 ? 13.289 -43.219 -7.395 1 92.88 366 ARG B CA 1
ATOM 5636 C C . ARG B 1 366 ? 12.75 -44.344 -6.523 1 92.88 366 ARG B C 1
ATOM 5638 O O . ARG B 1 366 ? 12.594 -45.5 -6.984 1 92.88 366 ARG B O 1
ATOM 5645 N N . GLN B 1 367 ? 12.492 -44 -5.359 1 88.75 367 GLN B N 1
ATOM 5646 C CA . GLN B 1 367 ? 12.031 -45 -4.402 1 88.75 367 GLN B CA 1
ATOM 5647 C C . GLN B 1 367 ? 10.523 -45.188 -4.477 1 88.75 367 GLN B C 1
ATOM 5649 O O . GLN B 1 367 ? 9.992 -46.219 -4.004 1 88.75 367 GLN B O 1
ATOM 5654 N N . ALA B 1 368 ? 9.891 -44.438 -4.98 1 78.94 368 ALA B N 1
ATOM 5655 C CA . ALA B 1 368 ? 8.438 -44.469 -5.008 1 78.94 368 ALA B CA 1
ATOM 5656 C C . ALA B 1 368 ? 7.941 -45.375 -6.152 1 78.94 368 ALA B C 1
ATOM 5658 O O . ALA B 1 368 ? 8.617 -45.5 -7.176 1 78.94 368 ALA B O 1
#

InterPro domains:
  IPR004839 Aminotransferase, class I/classII, large domain [PF00155] (35-350)
  IPR015421 Pyridoxal phosphate-dependent transferase, major domain [G3DSA:3.40.640.10] (44-271)
  IPR015422 Pyridoxal phosphate-dependent transferase, small domain [G3DSA:3.90.1150.10] (23-352)
  IPR015424 Pyridoxal phosphate-dependent transferase [SSF53383] (33-363)
  IPR050106 Histidinol-phosphate aminotransferase [PTHR43643] (20-347)

Sequence (736 aa):
MPRFPDHLTGDGPTNPFPGIRVLERRLGREIPHRLGSNEGLDMPHRALREHFGDAMVEHAYCYGDSEALGVRQRLADQQGVPLEALLVDAGADSLIALALRTVAEPGTTVVATAGTYPTFGYFARGQGCRLVEVAYEESPGRLAPDLEALVAAAREAEARLVYLANPDNPSGHLHDDDAVRSLREALPDDCWLLLDEAYHDFREDADTPFAREVLPGVIRLRTLSKAHGLAGLRIGYAIAEPETLAMMMKVRIHYAVSTLTLAAAEVVLDHPDETREHIAAVHRRRARLAEHLRGLGAVVLPSATNFIGVQMPSAELAERVNRELLEDGRLIARPAHPGLGHVLRITAVEDALVPGRLTILEEALRQAMPRFPDHLTGDGPTNPFPGIRVLERRLGREIPHRLGSNEGLDMPHRALREHFGDAMVEHAYCYGDSEALGVRQRLADQQGVPLEALLVDAGADSLIALALRTVAEPGTTVVATAGTYPTFGYFARGQGCRLVEVAYEESPGRLAPDLEALVAAAREAEARLVYLANPDNPSGHLHDDDAVRSLREALPDDCWLLLDEAYHDFREDADTPFAREVLPGVIRLRTLSKAHGLAGLRIGYAIAEPETLAMMMKVRIHYAVSTLTLAAAEVVLDHPDETREHIAAVHRRRARLAEHLRGLGAVVLPSATNFIGVQMPSAELAERVNRELLEDGRLIARPAHPGLGHVLRITAVEDALVPGRLTILEEALRQA

Solvent-accessible surface area (backbone atoms only — not comparable to full-atom values): 37422 Å² total; per-residue (Å²): 109,68,62,59,51,68,64,61,61,66,91,38,42,59,75,85,70,58,40,67,58,52,51,24,59,74,68,71,44,81,61,83,38,82,28,39,79,57,52,23,77,76,45,76,55,61,67,49,31,71,65,36,29,62,70,46,50,70,29,27,26,47,70,38,53,46,71,38,55,72,49,40,51,54,48,20,70,74,58,62,30,62,58,73,28,50,48,71,40,31,12,47,67,46,46,54,48,42,49,38,70,42,50,50,54,64,70,36,30,33,33,35,48,56,59,38,62,55,64,56,59,30,46,38,37,42,56,35,30,44,80,46,69,35,70,57,42,72,52,97,56,40,50,35,80,37,64,67,55,52,42,53,49,32,62,75,60,63,23,42,32,38,49,45,52,49,28,24,46,70,38,13,29,65,76,55,72,67,57,52,51,50,47,60,67,64,37,58,68,57,29,34,37,40,38,35,25,56,31,36,76,49,31,93,69,45,83,42,76,72,68,33,58,70,46,88,53,32,43,36,33,28,42,37,26,31,63,63,18,26,30,3,45,24,38,14,35,37,42,23,46,49,70,56,51,56,51,36,55,32,63,50,70,60,60,48,45,27,26,47,42,52,53,52,50,39,51,50,63,74,41,54,66,57,36,52,50,36,42,54,50,29,53,52,39,37,51,51,54,46,51,55,44,40,74,48,68,45,40,53,30,58,53,30,41,62,34,41,20,35,54,44,97,34,40,66,58,33,48,52,44,52,49,54,34,40,76,71,30,33,36,59,31,59,54,82,35,78,92,39,30,23,34,39,32,41,25,30,46,74,68,62,69,40,87,70,64,51,44,67,55,53,52,52,41,62,73,99,117,52,66,64,51,69,63,62,59,69,90,39,41,60,74,85,70,58,40,66,57,52,50,22,62,75,69,72,44,81,63,83,39,82,29,39,79,55,53,23,77,75,48,76,56,61,68,48,31,72,65,36,30,63,67,46,49,69,27,28,27,46,71,38,55,46,71,38,56,72,48,40,50,52,49,20,70,74,57,62,29,61,59,73,27,52,49,71,40,32,12,46,69,48,47,52,47,43,51,40,69,39,48,49,55,65,70,38,31,34,34,36,49,57,58,38,62,56,63,58,59,30,45,38,38,42,56,36,31,43,79,45,68,37,68,58,42,72,52,96,57,41,49,36,77,35,63,68,55,50,40,52,50,32,62,76,58,63,23,40,32,37,50,44,54,49,28,24,44,70,37,13,30,63,74,55,72,66,57,53,52,49,47,61,69,64,37,59,68,56,29,33,36,39,37,35,25,56,31,36,77,49,31,93,69,46,84,42,75,72,68,35,59,70,46,90,52,31,45,35,33,28,42,35,24,32,62,63,18,26,31,2,44,23,38,16,36,37,41,24,47,50,71,57,50,56,49,37,54,31,62,50,70,60,60,48,46,26,25,46,40,51,52,51,48,40,50,50,64,74,42,52,65,56,37,52,51,35,42,54,50,30,54,51,39,36,51,50,54,45,50,54,44,39,73,47,68,44,40,52,29,59,51,28,41,61,35,41,20,34,55,43,99,35,39,67,58,33,48,50,44,51,50,53,34,40,76,72,30,33,36,59,30,59,55,82,36,78,93,41,32,24,34,39,31,41,24,30,47,74,69,64,68,40,88,71,63,51,45,67,55,53,52,52,42,64,72,99

Secondary structure (DSSP, 8-state):
-----GGGSSS----S---HHHHHHHHTS---EE-SS---TT---HHHHHHH-HHHHTTTSS---TT-HHHHHHHHHHH---GGGEEEES-HHHHHHHHHHHH--TT-EEEEETTS-HHHHHHHHHHT-EEEEEPPEEETTEEE--HHHHHHHHHHTT-SEEEEESS-TTT-----HHHHHHHHHHS-TT-EEEEE-TTGGG-TTTTSGGGG---TTEEEEEESSSTT--GGG--EEEE--HHHHHHHHTTS-TT-S-HHHHHHHHHHHT-HHHHHHHHHHHHHHHHHHHHHHHHTT-EEEP-SSSEEEEE-S-HHHHHHHHHHHHHTTEE-B--SSGGGTTEEEEE--GGGGSTTTTHHHHHHHHH-/-----GGGSSS----S---HHHHHHHHTS---EE-SS---TT---HHHHHHH-HHHHTTTSS---TT-HHHHHHHHHHH---GGGEEEES-HHHHHHHHHHHH--TT-EEEEETTS-HHHHHHHHHHT-EEEEEPPEEETTEEE--HHHHHHHHHHTT-SEEEEESS-TTT-----HHHHHHHHHHS-TT-EEEEE-TTGGG-TTTTSGGGG---TTEEEEEESSSTT--GGG--EEEE--HHHHHHHHTTS-TT-S-HHHHHHHHHHHT-HHHHHHHHHHHHHHHHHHHHHHHHTT-EEEP-SSSEEEEE-S-HHHHHHHHHHHHHTTEE-B--SSGGGTTEEEEE--GGGGSTTTTHHHHHHHHH-

Radius of gyration: 26.37 Å; Cα contacts (8 Å, |Δi|>4): 1606; chains: 2; bounding box: 52×91×59 Å

Organism: NCBI:txid3151122

pLDDT: mean 96.4, std 3.7, range [61.94, 98.94]